Protein AF-A0AAE0WDV5-F1 (afdb_monomer)

Organism: NCBI:txid2493646

Mean predicted aligned error: 16.99 Å

Sequence (573 aa):
MTKVTIVNTGITDDAIDNTAITDDALDNTNTTDDAIDNTDITDDAIDNTDITDDAVDNTGITDDAVDNTGITDDAIDNTDITDYVIDNTGITDDANDKTDIKDDAIDNIDITDDAIDNTDFTDDAVDNTDVTDDAIDNTDITDNAVDNTDVTDDAIDNRDISDDATDNTDITKYIVENLENTNYWQLNTELICDIGFNKKYPEVLVTVGKEHIAWFKIYPDSKTVQLSAHPDYEIGKANGGVRMLLMHVNRLLIGTTMNALLSAKIAQNGSPIKDVSLDEFPITQCHYDDLRGISVLPPSWTHADVVTAGLDGLICVYNSGSCKSVFKQHLKGFKFLCVDMDITGQLLALGSRDGHLHILEWTNDFWDEKVDQKLSKDRLDVVKFSPDGSMIAAGGHDGAVYIYTLRTKIDQSIAWELHCKLQGHGGAINGLDWSSEKVDDTYLLRSTSTAMELQYWTSSNGSVMNINTWSGKLEWTTNRCKVDASFAGALCGKQLHAVDVTALDLRVSDSLLAVGDNKGNISLFRYPCINSAAFSHEYKSHDIVHNLCFTLCGRYLLSVGGRDSCLIQWEVL

Radius of gyration: 33.47 Å; Cα contacts (8 Å, |Δi|>4): 1587; chains: 1; bounding box: 105×71×74 Å

Secondary structure (DSSP, 8-state):
-----EE-S-B-SS-EEES-B-SS-EE-S-B-TT-EEES-B-TT-EEES-B-TT-EEES-B-TT-EEES-B-TT-EE-S-B-TT-EEES-B-TT-EEES-B-TT-EEES-B-TT-EEES-B-TT-EEES-B-TT-EEES-B-TTSEEES-B-TTSEE-S-B-TTS---HHHHHHHHHHHHTSTT---S-S-EEEEEEETTEEEEEEEEESSEEEEEEEEGGGTEEEEEEEEEEE--GGG--EEEEEEETTEEEEEETTSEEEEEE--SSS-TTT--EE-SS-SEE--SS-EEEEEEPPTT-TT--EEEEETT-EEEEEETTTTEEEEEEE-TT--EEEEEE-TTSSEEEEEETTSEEEEEEEETTEEEEEEEEE--SS-EEEEEE-TTSSEEEEEETTSEEEEEEEEE-TTS-EEEEEEEEEE--SS-EEEEEEBSS-BTTB-EEEEEETT--EEEEETTT-PBP-GGG--S---BS----S--GGGHHHHBSSS-BGGGEEEEEEEGGGTEEEEEETTSEEEEEESS---TT---EEEE--SS--EEEE-TTSSEEEEE-BTT--EEEEE--

Structure (mmCIF, N/CA/C/O backbone):
data_AF-A0AAE0WDV5-F1
#
_entry.id   AF-A0AAE0WDV5-F1
#
loop_
_atom_site.group_PDB
_atom_site.id
_atom_site.type_symbol
_atom_site.label_atom_id
_atom_site.label_alt_id
_atom_site.label_comp_id
_atom_site.label_asym_id
_atom_site.label_entity_id
_atom_site.label_seq_id
_atom_site.pdbx_PDB_ins_code
_atom_site.Cartn_x
_atom_site.Cartn_y
_atom_site.Cartn_z
_atom_site.occupancy
_atom_site.B_iso_or_equiv
_atom_site.auth_seq_id
_atom_site.auth_comp_id
_atom_site.auth_asym_id
_atom_site.auth_atom_id
_atom_site.pdbx_PDB_model_num
ATOM 1 N N . MET A 1 1 ? -52.821 50.653 -1.196 1.00 38.38 1 MET A N 1
ATOM 2 C CA . MET A 1 1 ? -53.669 49.457 -1.314 1.00 38.38 1 MET A CA 1
ATOM 3 C C . MET A 1 1 ? -54.839 49.596 -0.360 1.00 38.38 1 MET A C 1
ATOM 5 O O . MET A 1 1 ? -54.707 50.279 0.650 1.00 38.38 1 MET A O 1
ATOM 9 N N . THR A 1 2 ? -56.000 49.074 -0.735 1.00 37.41 2 THR A N 1
ATOM 10 C CA . THR A 1 2 ? -57.197 49.054 0.113 1.00 37.41 2 THR A CA 1
ATOM 11 C C . THR A 1 2 ? -57.027 47.864 1.057 1.00 37.41 2 THR A C 1
ATOM 13 O O . THR A 1 2 ? -56.951 46.754 0.550 1.00 37.41 2 THR A O 1
ATOM 16 N N . LYS A 1 3 ? -56.896 48.075 2.377 1.00 43.38 3 LYS A N 1
ATOM 17 C CA . LYS A 1 3 ? -56.839 46.974 3.360 1.00 43.38 3 LYS A CA 1
ATOM 18 C C . LYS A 1 3 ? -58.188 46.242 3.298 1.00 43.38 3 LYS A C 1
ATOM 20 O O . LYS A 1 3 ? -59.222 46.885 3.504 1.00 43.38 3 LYS A O 1
ATOM 25 N N . VAL A 1 4 ? -58.190 44.969 2.908 1.00 46.50 4 VAL A N 1
ATOM 26 C CA . VAL A 1 4 ? -59.378 44.106 2.913 1.00 46.50 4 VAL A CA 1
ATOM 27 C C . VAL A 1 4 ? -59.195 43.160 4.091 1.00 46.50 4 VAL A C 1
ATOM 29 O O . VAL A 1 4 ? -58.331 42.303 4.045 1.00 46.50 4 VAL A O 1
ATOM 32 N N . THR A 1 5 ? -59.965 43.369 5.155 1.00 51.91 5 THR A N 1
ATOM 33 C CA . THR A 1 5 ? -60.036 42.448 6.297 1.00 51.91 5 THR A CA 1
ATOM 34 C C . THR A 1 5 ? -61.282 41.592 6.105 1.00 51.91 5 THR A C 1
ATOM 36 O O . THR A 1 5 ? -62.378 42.150 5.948 1.00 51.91 5 THR A O 1
ATOM 39 N N . ILE A 1 6 ? -61.128 40.269 6.077 1.00 55.94 6 ILE A N 1
ATOM 40 C CA . ILE A 1 6 ? -62.225 39.320 5.867 1.00 55.94 6 ILE A CA 1
ATOM 41 C C . ILE A 1 6 ? -62.440 38.569 7.179 1.00 55.94 6 ILE A C 1
ATOM 43 O O . ILE A 1 6 ? -61.675 37.688 7.529 1.00 55.94 6 ILE A O 1
ATOM 47 N N . VAL A 1 7 ? -63.507 38.922 7.899 1.00 54.84 7 VAL A N 1
ATOM 48 C CA . VAL A 1 7 ? -63.953 38.189 9.093 1.00 54.84 7 VAL A CA 1
ATOM 49 C C . VAL A 1 7 ? -65.207 37.418 8.708 1.00 54.84 7 VAL A C 1
ATOM 51 O O . VAL A 1 7 ? -66.257 38.024 8.455 1.00 54.84 7 VAL A O 1
ATOM 54 N N . ASN A 1 8 ? -65.114 36.096 8.624 1.00 55.62 8 ASN A N 1
ATOM 55 C CA . ASN A 1 8 ? -66.250 35.223 8.346 1.00 55.62 8 ASN A CA 1
ATOM 56 C C . ASN A 1 8 ? -66.098 33.920 9.131 1.00 55.62 8 ASN A C 1
ATOM 58 O O . ASN A 1 8 ? -65.001 33.578 9.527 1.00 55.62 8 ASN A O 1
ATOM 62 N N . THR A 1 9 ? -67.195 33.205 9.364 1.00 48.47 9 THR A N 1
ATOM 63 C CA . THR A 1 9 ? -67.158 31.845 9.921 1.00 48.47 9 THR A CA 1
ATOM 64 C C . THR A 1 9 ? -67.263 30.868 8.750 1.00 48.47 9 THR A C 1
ATOM 66 O O . THR A 1 9 ? -68.379 30.605 8.288 1.00 48.47 9 THR A O 1
ATOM 69 N N . GLY A 1 10 ? -66.121 30.410 8.235 1.00 56.62 10 GLY A N 1
ATOM 70 C CA . GLY A 1 10 ? -66.000 29.544 7.059 1.00 56.62 10 GLY A CA 1
ATOM 71 C C . GLY A 1 10 ? -65.661 30.320 5.784 1.00 56.62 10 GLY A C 1
ATOM 72 O O . GLY A 1 10 ? -66.528 30.976 5.193 1.00 56.62 10 GLY A O 1
ATOM 73 N N . ILE A 1 11 ? -64.397 30.236 5.375 1.00 62.69 11 ILE A N 1
ATOM 74 C CA . ILE A 1 11 ? -63.880 30.662 4.072 1.00 62.69 11 ILE A CA 1
ATOM 75 C C . ILE A 1 11 ? -63.781 29.386 3.229 1.00 62.69 11 ILE A C 1
ATOM 77 O O . ILE A 1 11 ? -63.332 28.366 3.735 1.00 62.69 11 ILE A O 1
ATOM 81 N N . THR A 1 12 ? -64.292 29.436 2.000 1.00 56.91 12 THR A N 1
ATOM 82 C CA . THR A 1 12 ? -64.317 28.313 1.046 1.00 56.91 12 THR A CA 1
ATOM 83 C C . THR A 1 12 ? -63.580 28.710 -0.231 1.00 56.91 12 THR A C 1
ATOM 85 O O . THR A 1 12 ? -63.488 29.912 -0.475 1.00 56.91 12 THR A O 1
ATOM 88 N N . ASP A 1 13 ? -63.176 27.731 -1.037 1.00 56.06 13 ASP A N 1
ATOM 89 C CA . ASP A 1 13 ? -62.309 27.763 -2.231 1.00 56.06 13 ASP A CA 1
ATOM 90 C C . ASP A 1 13 ? -62.295 29.101 -3.016 1.00 56.06 13 ASP A C 1
ATOM 92 O O . ASP A 1 13 ? -63.354 29.687 -3.300 1.00 56.06 13 ASP A O 1
ATOM 96 N N . ASP A 1 14 ? -61.099 29.562 -3.411 1.00 56.75 14 ASP A N 1
ATOM 97 C CA . ASP A 1 14 ? -60.809 30.774 -4.208 1.00 56.75 14 ASP A CA 1
ATOM 98 C C . ASP A 1 14 ? -61.266 32.112 -3.580 1.00 56.75 14 ASP A C 1
ATOM 100 O O . ASP A 1 14 ? -61.507 33.113 -4.275 1.00 56.75 14 ASP A O 1
ATOM 104 N N . ALA A 1 15 ? -61.477 32.170 -2.263 1.00 61.09 15 ALA A N 1
ATOM 105 C CA . ALA A 1 15 ? -62.048 33.364 -1.638 1.00 61.09 15 ALA A CA 1
ATOM 106 C C . ALA A 1 15 ? -61.122 34.591 -1.694 1.00 61.09 15 ALA A C 1
ATOM 108 O O . ALA A 1 15 ? -61.624 35.726 -1.636 1.00 61.09 15 ALA A O 1
ATOM 109 N N . ILE A 1 16 ? -59.801 34.385 -1.763 1.00 64.19 16 ILE A N 1
ATOM 110 C CA . ILE A 1 16 ? -58.800 35.435 -1.557 1.00 64.19 16 ILE A CA 1
ATOM 111 C C . ILE A 1 16 ? -57.637 35.285 -2.542 1.00 64.19 16 ILE A C 1
ATOM 113 O O . ILE A 1 16 ? -56.611 34.710 -2.219 1.00 64.19 16 ILE A O 1
ATOM 117 N N . ASP A 1 17 ? -57.795 35.903 -3.714 1.00 61.25 17 ASP A N 1
ATOM 118 C CA . ASP A 1 17 ? -56.730 36.144 -4.701 1.00 61.25 17 ASP A CA 1
ATOM 119 C C . ASP A 1 17 ? -56.312 37.624 -4.616 1.00 61.25 17 ASP A C 1
ATOM 121 O O . ASP A 1 17 ? -57.093 38.544 -4.918 1.00 61.25 17 ASP A O 1
ATOM 125 N N . ASN A 1 18 ? -55.098 37.885 -4.128 1.00 62.69 18 ASN A N 1
ATOM 126 C CA . ASN A 1 18 ? -54.525 39.228 -4.068 1.00 62.69 18 ASN A CA 1
ATOM 127 C C . ASN A 1 18 ? -53.007 39.179 -4.298 1.00 62.69 18 ASN A C 1
ATOM 129 O O . ASN A 1 18 ? -52.377 38.148 -4.166 1.00 62.69 18 ASN A O 1
ATOM 133 N N . THR A 1 19 ? -52.396 40.315 -4.638 1.00 55.78 19 THR A N 1
ATOM 134 C CA . THR A 1 19 ? -50.941 40.403 -4.884 1.00 55.78 19 THR A CA 1
ATOM 135 C C . THR A 1 19 ? -50.106 40.597 -3.616 1.00 55.78 19 THR A C 1
ATOM 137 O O . THR A 1 19 ? -48.892 40.694 -3.715 1.00 55.78 19 THR A O 1
ATOM 140 N N . ALA A 1 20 ? -50.761 40.854 -2.482 1.00 59.69 20 ALA A N 1
ATOM 141 C CA . ALA A 1 20 ? -50.146 40.957 -1.159 1.00 59.69 20 ALA A CA 1
ATOM 142 C C . ALA A 1 20 ? -51.256 40.903 -0.101 1.00 59.69 20 ALA A C 1
ATOM 144 O O . ALA A 1 20 ? -52.199 41.711 -0.151 1.00 59.69 20 ALA A O 1
ATOM 145 N N . ILE A 1 21 ? -51.161 39.967 0.838 1.00 65.56 21 ILE A N 1
ATOM 146 C CA . ILE A 1 21 ? -51.939 39.979 2.082 1.00 65.56 21 ILE A CA 1
ATOM 147 C C . ILE A 1 21 ? -51.102 40.701 3.149 1.00 65.56 21 ILE A C 1
ATOM 149 O O . ILE A 1 21 ? -49.884 40.598 3.157 1.00 65.56 21 ILE A O 1
ATOM 153 N N . THR A 1 22 ? -51.750 41.513 3.986 1.00 59.47 22 THR A N 1
ATOM 154 C CA . THR A 1 22 ? -51.092 42.305 5.044 1.00 59.47 22 THR A CA 1
ATOM 155 C C . THR A 1 22 ? -51.708 41.981 6.395 1.00 59.47 22 THR A C 1
ATOM 157 O O . THR A 1 22 ? -52.912 41.738 6.410 1.00 59.47 22 THR A O 1
ATOM 160 N N . ASP A 1 23 ? -50.954 42.165 7.474 1.00 58.78 23 ASP A N 1
ATOM 161 C CA . ASP A 1 23 ? -51.234 41.831 8.880 1.00 58.78 23 ASP A CA 1
ATOM 162 C C . ASP A 1 23 ? -52.725 41.902 9.282 1.00 58.78 23 ASP A C 1
ATOM 164 O O . ASP A 1 23 ? -53.429 42.893 8.980 1.00 58.78 23 ASP A O 1
ATOM 168 N N . ASP A 1 24 ? -53.183 40.879 10.013 1.00 58.62 24 ASP A N 1
ATOM 169 C CA . ASP A 1 24 ? -54.559 40.653 10.482 1.00 58.62 24 ASP A CA 1
ATOM 170 C C . ASP A 1 24 ? -55.605 40.533 9.352 1.00 58.62 24 ASP A C 1
ATOM 172 O O . ASP A 1 24 ? -56.749 41.004 9.475 1.00 58.62 24 ASP A O 1
ATOM 176 N N . ALA A 1 25 ? -55.228 40.029 8.175 1.00 62.91 25 ALA A N 1
ATOM 177 C CA . ALA A 1 25 ? -56.174 39.945 7.063 1.00 62.91 25 ALA A CA 1
ATOM 178 C C . ALA A 1 25 ? -57.265 38.898 7.307 1.00 62.91 25 ALA A C 1
ATOM 180 O O . ALA A 1 25 ? -58.408 39.126 6.872 1.00 62.91 25 ALA A O 1
ATOM 181 N N . LEU A 1 26 ? -56.907 37.793 7.972 1.00 65.06 26 LEU A N 1
ATOM 182 C CA . LEU A 1 26 ? -57.723 36.592 8.098 1.00 65.06 26 LEU A CA 1
ATOM 183 C C . LEU A 1 26 ? -57.736 36.064 9.529 1.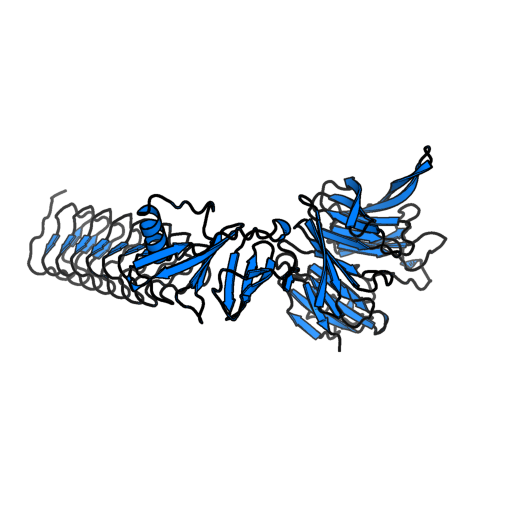00 65.06 26 LEU A C 1
ATOM 185 O O . LEU A 1 26 ? -56.768 35.493 9.999 1.00 65.06 26 LEU A O 1
ATOM 189 N N . ASP A 1 27 ? -58.887 36.261 10.171 1.00 65.25 27 ASP A N 1
ATOM 190 C CA . ASP A 1 27 ? -59.270 35.697 11.468 1.00 65.25 27 ASP A CA 1
ATOM 191 C C . ASP A 1 27 ? -60.541 34.874 11.219 1.00 65.25 27 ASP A C 1
ATOM 193 O O . ASP A 1 27 ? -61.621 35.420 10.927 1.00 65.25 27 ASP A O 1
ATOM 197 N N . ASN A 1 28 ? -60.392 33.550 11.214 1.00 63.97 28 ASN A N 1
ATOM 198 C CA . ASN A 1 28 ? -61.477 32.612 10.954 1.00 63.97 28 ASN A CA 1
ATOM 199 C C . ASN A 1 28 ? -61.330 31.364 11.841 1.00 63.97 28 ASN A C 1
ATOM 201 O O . ASN A 1 28 ? -60.353 31.170 12.537 1.00 63.97 28 ASN A O 1
ATOM 205 N N . THR A 1 29 ? -62.368 30.536 11.871 1.00 56.16 29 THR A N 1
ATOM 206 C CA . THR A 1 29 ? -62.427 29.309 12.679 1.00 56.16 29 THR A CA 1
ATOM 207 C C . THR A 1 29 ? -62.233 28.036 11.861 1.00 56.16 29 THR A C 1
ATOM 209 O O . THR A 1 29 ? -62.127 26.982 12.464 1.00 56.16 29 THR A O 1
ATOM 212 N N . ASN A 1 30 ? -62.305 28.109 10.526 1.00 60.91 30 ASN A N 1
ATOM 213 C CA . ASN A 1 30 ? -62.089 26.995 9.594 1.00 60.91 30 ASN A CA 1
ATOM 214 C C . ASN A 1 30 ? -61.784 27.561 8.199 1.00 60.91 30 ASN A C 1
ATOM 216 O O . ASN A 1 30 ? -62.643 28.259 7.634 1.00 60.91 30 ASN A O 1
ATOM 220 N N . THR A 1 31 ? -60.624 27.241 7.638 1.00 66.62 31 THR A N 1
ATOM 221 C CA . THR A 1 31 ? -60.233 27.608 6.268 1.00 66.62 31 THR A CA 1
ATOM 222 C C . THR A 1 31 ? -60.041 26.317 5.492 1.00 66.62 31 THR A C 1
ATOM 224 O O . THR A 1 31 ? -59.344 25.431 5.975 1.00 66.62 31 THR A O 1
ATOM 227 N N . THR A 1 32 ? -60.752 26.188 4.371 1.00 60.47 32 THR A N 1
ATOM 228 C CA . THR A 1 32 ? -60.734 24.982 3.533 1.00 60.47 32 THR A CA 1
ATOM 229 C C . THR A 1 32 ? -59.861 25.176 2.298 1.00 60.47 32 THR A C 1
ATOM 231 O O . THR A 1 32 ? -59.426 26.296 2.039 1.00 60.47 32 THR A O 1
ATOM 234 N N . ASP A 1 33 ? -59.670 24.097 1.550 1.00 58.94 33 ASP A N 1
ATOM 235 C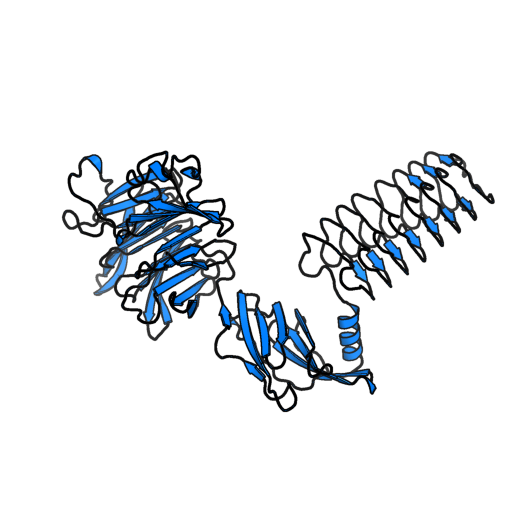 CA . ASP A 1 33 ? -58.820 23.936 0.367 1.00 58.94 33 ASP A CA 1
ATOM 236 C C . ASP A 1 33 ? -58.849 25.154 -0.586 1.00 58.94 33 ASP A C 1
ATOM 238 O O . ASP A 1 33 ? -59.910 25.743 -0.836 1.00 58.94 33 ASP A O 1
ATOM 242 N N . ASP A 1 34 ? -57.682 25.548 -1.110 1.00 59.28 34 ASP A N 1
ATOM 243 C CA . ASP A 1 34 ? -57.468 26.648 -2.067 1.00 59.28 34 ASP A CA 1
ATOM 244 C C . ASP A 1 34 ? -58.016 28.024 -1.613 1.00 59.28 34 ASP A C 1
ATOM 246 O O . ASP A 1 34 ? -58.381 28.888 -2.423 1.00 59.28 34 ASP A O 1
ATOM 250 N N . ALA A 1 35 ? -58.175 28.265 -0.308 1.00 64.81 35 ALA A N 1
ATOM 251 C CA . ALA A 1 35 ? -58.778 29.511 0.170 1.00 64.81 35 ALA A CA 1
ATOM 252 C C . ALA A 1 35 ? -57.874 30.741 -0.005 1.00 64.81 35 ALA A C 1
ATOM 254 O O . ALA A 1 35 ? -58.400 31.862 -0.114 1.00 64.81 35 ALA A O 1
ATOM 255 N N . ILE A 1 36 ? -56.551 30.552 0.021 1.00 69.19 36 ILE A N 1
ATOM 256 C CA . ILE A 1 36 ? -55.555 31.624 0.051 1.00 69.19 36 ILE A CA 1
ATOM 257 C C . ILE A 1 36 ? -54.472 31.348 -1.001 1.00 69.19 36 ILE A C 1
ATOM 259 O O . ILE A 1 36 ? -53.552 30.581 -0.753 1.00 69.19 36 ILE A O 1
ATOM 263 N N . ASP A 1 37 ? -54.572 32.039 -2.141 1.00 66.75 37 ASP A N 1
ATOM 264 C CA . ASP A 1 37 ? -53.563 32.069 -3.214 1.00 66.75 37 ASP A CA 1
ATOM 265 C C . ASP A 1 37 ? -53.006 33.501 -3.311 1.00 66.75 37 ASP A C 1
ATOM 267 O O . ASP A 1 37 ? -53.741 34.470 -3.563 1.00 66.75 37 ASP A O 1
ATOM 271 N N . ASN A 1 38 ? -51.714 33.678 -3.029 1.00 67.50 38 ASN A N 1
ATOM 272 C CA . ASN A 1 38 ? -51.075 34.993 -3.055 1.00 67.50 38 ASN A CA 1
ATOM 273 C C . ASN A 1 38 ? -49.632 34.930 -3.562 1.00 67.50 38 ASN A C 1
ATOM 275 O O . ASN A 1 38 ? -49.042 33.871 -3.695 1.00 67.50 38 ASN A O 1
ATOM 279 N N . THR A 1 39 ? -49.056 36.096 -3.866 1.00 62.69 39 THR A N 1
ATOM 280 C CA . THR A 1 39 ? -47.620 36.222 -4.158 1.00 62.69 39 THR A CA 1
ATOM 281 C C . THR A 1 39 ? -46.781 36.463 -2.901 1.00 62.69 39 THR A C 1
ATOM 283 O O . THR A 1 39 ? -45.644 36.009 -2.861 1.00 62.69 39 THR A O 1
ATOM 286 N N . ASP A 1 40 ? -47.323 37.190 -1.913 1.00 65.12 40 ASP A N 1
ATOM 287 C CA . ASP A 1 40 ? -46.634 37.531 -0.663 1.00 65.12 40 ASP A CA 1
ATOM 288 C C . ASP A 1 40 ? -47.646 37.559 0.509 1.00 65.12 40 ASP A C 1
ATOM 290 O O . ASP A 1 40 ? -48.654 38.285 0.460 1.00 65.12 40 ASP A O 1
ATOM 294 N N . ILE A 1 41 ? -47.365 36.813 1.581 1.00 68.88 41 ILE A N 1
ATOM 295 C CA . ILE A 1 41 ? -48.089 36.870 2.862 1.00 68.88 41 ILE A CA 1
ATOM 296 C C . ILE A 1 41 ? -47.115 37.413 3.912 1.00 68.88 41 ILE A C 1
ATOM 298 O O . ILE A 1 41 ? -46.018 36.880 4.056 1.00 68.88 41 ILE A O 1
ATOM 302 N N . THR A 1 42 ? -47.506 38.494 4.592 1.00 62.75 42 THR A N 1
ATOM 303 C CA . THR A 1 42 ? -46.702 39.111 5.661 1.00 62.75 42 THR A CA 1
ATOM 304 C C . THR A 1 42 ? -47.139 38.658 7.053 1.00 62.75 42 THR A C 1
ATOM 306 O O . THR A 1 42 ? -48.205 38.067 7.188 1.00 62.75 42 THR A O 1
ATOM 309 N N . ASP A 1 43 ? -46.336 38.988 8.060 1.00 60.91 43 ASP A N 1
ATOM 310 C CA . ASP A 1 43 ? -46.469 38.629 9.478 1.00 60.91 43 ASP A CA 1
ATOM 311 C C . ASP A 1 43 ? -47.919 38.755 10.016 1.00 60.91 43 ASP A C 1
ATOM 313 O O . ASP A 1 43 ? -48.644 39.702 9.671 1.00 60.91 43 ASP A O 1
ATOM 317 N N . ASP A 1 44 ? -48.346 37.809 10.863 1.00 60.84 44 ASP A N 1
ATOM 318 C CA . ASP A 1 44 ? -49.674 37.728 11.500 1.00 60.84 44 ASP A CA 1
ATOM 319 C C . ASP A 1 44 ? -50.865 37.769 10.508 1.00 60.84 44 ASP A C 1
ATOM 321 O O . ASP A 1 44 ? -51.945 38.310 10.789 1.00 60.84 44 ASP A O 1
ATOM 325 N N . ALA A 1 45 ? -50.686 37.298 9.274 1.00 66.25 45 ALA A N 1
ATOM 326 C CA . ALA A 1 45 ? -51.722 37.404 8.248 1.00 66.25 45 ALA A CA 1
ATOM 327 C C . ALA A 1 45 ? -52.868 36.402 8.415 1.00 66.25 45 ALA A C 1
ATOM 329 O O . ALA A 1 45 ? -54.003 36.735 8.036 1.00 66.25 45 ALA A O 1
ATOM 330 N N . ILE A 1 46 ? -52.563 35.200 8.914 1.00 71.00 46 ILE A N 1
ATOM 331 C CA . ILE A 1 46 ? -53.485 34.070 9.021 1.00 71.00 46 ILE A CA 1
ATOM 332 C C . ILE A 1 46 ? -53.486 33.570 10.469 1.00 71.00 46 ILE A C 1
ATOM 334 O O . ILE A 1 46 ? -52.573 32.870 10.887 1.00 71.00 46 ILE A O 1
ATOM 338 N N . ASP A 1 47 ? -54.547 33.909 11.199 1.00 68.75 47 ASP A N 1
ATOM 339 C CA . ASP A 1 47 ? -54.871 33.365 12.523 1.00 68.75 47 ASP A CA 1
ATOM 340 C C . ASP A 1 47 ? -56.133 32.508 12.368 1.00 68.75 47 ASP A C 1
ATOM 342 O O . ASP A 1 47 ? -57.207 32.991 11.970 1.00 68.75 47 ASP A O 1
ATOM 346 N N . ASN A 1 48 ? -56.001 31.201 12.581 1.00 68.12 48 ASN A N 1
ATOM 347 C CA . ASN A 1 48 ? -57.110 30.271 12.423 1.00 68.12 48 ASN A CA 1
ATOM 348 C C . ASN A 1 48 ? -57.085 29.188 13.505 1.00 68.12 48 ASN A C 1
ATOM 350 O O . ASN A 1 48 ? -56.127 29.043 14.248 1.00 68.12 48 ASN A O 1
ATOM 354 N N . THR A 1 49 ? -58.194 28.462 13.651 1.00 62.91 49 THR A N 1
ATOM 355 C CA . THR A 1 49 ? -58.287 27.335 14.596 1.00 62.91 49 THR A CA 1
ATOM 356 C C . THR A 1 49 ? -57.950 25.994 13.942 1.00 62.91 49 THR A C 1
ATOM 358 O O . THR A 1 49 ? -57.364 25.145 14.605 1.00 62.91 49 THR A O 1
ATOM 361 N N . ASP A 1 50 ? -58.327 25.826 12.668 1.00 65.00 50 ASP A N 1
ATOM 362 C CA . ASP A 1 50 ? -58.076 24.630 11.860 1.00 65.00 50 ASP A CA 1
ATOM 363 C C . ASP A 1 50 ? -57.813 25.054 10.395 1.00 65.00 50 ASP A C 1
ATOM 365 O O . ASP A 1 50 ? -58.628 25.780 9.796 1.00 65.00 50 ASP A O 1
ATOM 369 N N . ILE A 1 51 ? -56.697 24.609 9.811 1.00 68.69 51 ILE A N 1
ATOM 370 C CA . ILE A 1 51 ? -56.345 24.783 8.389 1.00 68.69 51 ILE A CA 1
ATOM 371 C C . ILE A 1 51 ? -56.290 23.383 7.774 1.00 68.69 51 ILE A C 1
ATOM 373 O O . ILE A 1 51 ? -55.579 22.526 8.296 1.00 68.69 51 ILE A O 1
ATOM 377 N N . THR A 1 52 ? -57.080 23.151 6.722 1.00 63.00 52 THR A N 1
ATOM 378 C CA . THR A 1 52 ? -57.123 21.857 6.021 1.00 63.00 52 THR A CA 1
ATOM 379 C C . THR A 1 52 ? -56.297 21.870 4.736 1.00 63.00 52 THR A C 1
ATOM 381 O O . THR A 1 52 ? -55.786 22.918 4.349 1.00 63.00 52 THR A O 1
ATOM 384 N N . ASP A 1 53 ? -56.187 20.706 4.104 1.00 61.50 53 ASP A N 1
ATOM 385 C CA . ASP A 1 53 ? -55.370 20.393 2.928 1.00 61.50 53 ASP A CA 1
ATOM 386 C C . ASP A 1 53 ? -55.427 21.487 1.836 1.00 61.50 53 ASP A C 1
ATOM 388 O O . ASP A 1 53 ? -56.501 22.015 1.539 1.00 61.50 53 ASP A O 1
ATOM 392 N N . ASP A 1 54 ? -54.277 21.851 1.254 1.00 59.91 54 ASP A N 1
ATOM 393 C CA . ASP A 1 54 ? -54.108 22.860 0.190 1.00 59.91 54 ASP A CA 1
ATOM 394 C C . ASP A 1 54 ? -54.658 24.278 0.507 1.00 59.91 54 ASP A C 1
ATOM 396 O O . ASP A 1 54 ? -54.930 25.080 -0.390 1.00 59.91 54 ASP A O 1
ATOM 400 N N . ALA A 1 55 ? -54.894 24.642 1.772 1.00 65.06 55 ALA A N 1
ATOM 401 C CA . ALA A 1 55 ? -55.543 25.919 2.103 1.00 65.06 55 ALA A CA 1
ATOM 402 C C . ALA A 1 55 ? -54.679 27.172 1.846 1.00 65.06 55 ALA A C 1
ATOM 404 O O . ALA A 1 55 ? -55.247 28.263 1.675 1.00 65.06 55 ALA A O 1
ATOM 405 N N . VAL A 1 56 ? -53.345 27.043 1.855 1.00 70.88 56 VAL A N 1
ATOM 406 C CA . VAL A 1 56 ? -52.395 28.147 1.642 1.00 70.88 56 VAL A CA 1
ATOM 407 C C . VAL A 1 56 ? -51.354 27.764 0.583 1.00 70.88 56 VAL A C 1
ATOM 409 O O . VAL A 1 56 ? -50.383 27.081 0.891 1.00 70.88 56 VAL A O 1
ATOM 412 N N . ASP A 1 57 ? -51.523 28.273 -0.639 1.00 67.12 57 ASP A N 1
ATOM 413 C CA . ASP A 1 57 ? -50.540 28.180 -1.733 1.00 67.12 57 ASP A CA 1
ATOM 414 C C . ASP A 1 57 ? -49.942 29.573 -1.979 1.00 67.12 57 ASP A C 1
ATOM 416 O O . ASP A 1 57 ? -50.656 30.547 -2.252 1.00 67.12 57 ASP A O 1
ATOM 420 N N . ASN A 1 58 ? -48.626 29.722 -1.814 1.00 67.12 58 ASN A N 1
ATOM 421 C CA . ASN A 1 58 ? -47.978 31.014 -2.017 1.00 67.12 58 ASN A CA 1
ATOM 422 C C . ASN A 1 58 ? -46.507 30.880 -2.432 1.00 67.12 58 ASN A C 1
ATOM 424 O O . ASN A 1 58 ? -45.789 29.983 -2.017 1.00 67.12 58 ASN A O 1
ATOM 428 N N . THR A 1 59 ? -46.013 31.840 -3.211 1.00 61.31 59 THR A N 1
ATOM 429 C CA . THR A 1 59 ? -44.602 31.939 -3.603 1.00 61.31 59 THR A CA 1
ATOM 430 C C . THR A 1 59 ? -43.675 32.549 -2.543 1.00 61.31 59 THR A C 1
ATOM 432 O O . THR A 1 59 ? -42.462 32.539 -2.746 1.00 61.31 59 THR A O 1
ATOM 435 N N . GLY A 1 60 ? -44.212 33.122 -1.458 1.00 64.50 60 GLY A N 1
ATOM 436 C CA . GLY A 1 60 ? -43.413 33.685 -0.367 1.00 64.50 60 GLY A CA 1
ATOM 437 C C . GLY A 1 60 ? -44.213 33.992 0.903 1.00 64.50 60 GLY A C 1
ATOM 438 O O . GLY A 1 60 ? -45.215 34.715 0.871 1.00 64.50 60 GLY A O 1
ATOM 439 N N . ILE A 1 61 ? -43.738 33.469 2.035 1.00 66.75 61 ILE A N 1
ATOM 440 C CA . ILE A 1 61 ? -44.313 33.651 3.374 1.00 66.75 61 ILE A CA 1
ATOM 441 C C . ILE A 1 61 ? -43.195 34.171 4.289 1.00 66.75 61 ILE A C 1
ATOM 443 O O . ILE A 1 61 ? -42.100 33.609 4.276 1.00 66.75 61 ILE A O 1
ATOM 447 N N . THR A 1 62 ? -43.442 35.265 5.015 1.00 60.28 62 THR A N 1
ATOM 448 C CA . THR A 1 62 ? -42.482 35.838 5.979 1.00 60.28 62 THR A CA 1
ATOM 449 C C . THR A 1 62 ? -42.799 35.432 7.418 1.00 60.28 62 THR A C 1
ATOM 451 O O . THR A 1 62 ? -43.852 34.856 7.673 1.00 60.28 62 THR A O 1
ATOM 454 N N . ASP A 1 63 ? -41.866 35.712 8.327 1.00 58.81 63 ASP A N 1
ATOM 455 C CA . ASP A 1 63 ? -41.869 35.381 9.759 1.00 58.81 63 ASP A CA 1
ATOM 456 C C . ASP A 1 63 ? -43.255 35.577 10.428 1.00 58.81 63 ASP A C 1
ATOM 458 O O . ASP A 1 63 ? -43.948 36.558 10.149 1.00 58.81 63 ASP A O 1
ATOM 462 N N . ASP A 1 64 ? -43.666 34.653 11.307 1.00 58.44 64 ASP A N 1
ATOM 463 C CA . ASP A 1 64 ? -44.936 34.689 12.066 1.00 58.44 64 ASP A CA 1
ATOM 464 C C . ASP A 1 64 ? -46.228 34.799 11.209 1.00 58.44 64 ASP A C 1
ATOM 466 O O . ASP A 1 64 ? -47.278 35.242 11.674 1.00 58.44 64 ASP A O 1
ATOM 470 N N . ALA A 1 65 ? -46.197 34.459 9.916 1.00 64.44 65 ALA A N 1
ATOM 471 C CA . ALA A 1 65 ? -47.347 34.665 9.027 1.00 64.44 65 ALA A CA 1
ATOM 472 C C . ALA A 1 65 ? -48.557 33.749 9.294 1.00 64.44 65 ALA A C 1
ATOM 474 O O . ALA A 1 65 ? -49.679 34.124 8.919 1.00 64.44 65 ALA A O 1
ATOM 475 N N . VAL A 1 66 ? -48.339 32.563 9.878 1.00 69.00 66 VAL A N 1
ATOM 476 C CA . VAL A 1 66 ? -49.377 31.550 10.133 1.00 69.00 66 VAL A CA 1
ATOM 477 C C . VAL A 1 66 ? -49.275 31.037 11.574 1.00 69.00 66 VAL A C 1
ATOM 479 O O . VAL A 1 66 ? -48.377 30.266 11.893 1.00 69.00 66 VAL A O 1
ATOM 482 N N . ASP A 1 67 ? -50.238 31.421 12.414 1.00 67.06 67 ASP A N 1
ATOM 483 C CA . ASP A 1 67 ? -50.426 30.911 13.785 1.00 67.06 67 ASP A CA 1
ATOM 484 C C . ASP A 1 67 ? -51.735 30.109 13.819 1.00 67.06 67 ASP A C 1
ATOM 486 O O . ASP A 1 67 ? -52.802 30.607 13.430 1.00 67.06 67 ASP A O 1
ATOM 490 N N . ASN A 1 68 ? -51.663 28.831 14.194 1.00 67.50 68 ASN A N 1
ATOM 491 C CA . ASN A 1 68 ? -52.828 27.954 14.170 1.00 67.50 68 ASN A CA 1
ATOM 492 C C . ASN A 1 68 ? -52.709 26.796 15.169 1.00 67.50 68 ASN A C 1
ATOM 494 O O . ASN A 1 68 ? -51.623 26.324 15.476 1.00 67.50 68 ASN A O 1
ATOM 498 N N . THR A 1 69 ? -53.850 26.289 15.644 1.00 57.47 69 THR A N 1
ATOM 499 C CA . THR A 1 69 ? -53.920 25.206 16.645 1.00 57.47 69 THR A CA 1
ATOM 500 C C . THR A 1 69 ? -54.061 23.792 16.062 1.00 57.47 69 THR A C 1
ATOM 502 O O . THR A 1 69 ? -54.253 22.839 16.821 1.00 57.47 69 THR A O 1
ATOM 505 N N . GLY A 1 70 ? -53.986 23.646 14.735 1.00 63.19 70 GLY A N 1
ATOM 506 C CA . GLY A 1 70 ? -54.040 22.360 14.037 1.00 63.19 70 GLY A CA 1
ATOM 507 C C . GLY A 1 70 ? -53.944 22.506 12.515 1.00 63.19 70 GLY A C 1
ATOM 508 O O . GLY A 1 70 ? -54.820 23.111 11.890 1.00 63.19 70 GLY A O 1
ATOM 509 N N . ILE A 1 71 ? -52.886 21.942 11.930 1.00 65.25 71 ILE A N 1
ATOM 510 C CA . ILE A 1 71 ? -52.593 21.930 10.489 1.00 65.25 71 ILE A CA 1
ATOM 511 C C . ILE A 1 71 ? -52.620 20.463 10.036 1.00 65.25 71 ILE A C 1
ATOM 513 O O . ILE A 1 71 ? -51.975 19.635 10.678 1.00 65.25 71 ILE A O 1
ATOM 517 N N . THR A 1 72 ? -53.400 20.141 8.999 1.00 58.34 72 THR A N 1
ATOM 518 C CA . THR A 1 72 ? -53.468 18.786 8.412 1.00 58.34 72 THR A CA 1
ATOM 519 C C . THR A 1 72 ? -52.646 18.679 7.125 1.00 58.34 72 THR A C 1
ATOM 521 O O . THR A 1 72 ? -52.116 19.681 6.652 1.00 58.34 72 THR A O 1
ATOM 524 N N . ASP A 1 73 ? -52.527 17.457 6.608 1.00 55.66 73 ASP A N 1
ATOM 525 C CA . ASP A 1 73 ? -51.777 17.027 5.420 1.00 55.66 73 ASP A CA 1
ATOM 526 C C . ASP A 1 73 ? -51.826 18.062 4.265 1.00 55.66 73 ASP A C 1
ATOM 528 O O . ASP A 1 73 ? -52.892 18.598 3.965 1.00 55.66 73 ASP A O 1
ATOM 532 N N . ASP A 1 74 ? -50.689 18.357 3.615 1.00 57.03 74 ASP A N 1
ATOM 533 C CA . ASP A 1 74 ? -50.572 19.259 2.445 1.00 57.03 74 ASP A CA 1
ATOM 534 C C . ASP A 1 74 ? -51.125 20.703 2.625 1.00 57.03 74 ASP A C 1
ATOM 536 O O . ASP A 1 74 ? -51.340 21.434 1.660 1.00 57.03 74 ASP A O 1
ATOM 540 N N . ALA A 1 75 ? -51.386 21.173 3.850 1.00 62.19 75 ALA A N 1
ATOM 541 C CA . ALA A 1 75 ? -52.066 22.458 4.074 1.00 62.19 75 ALA A CA 1
ATOM 542 C C . ALA A 1 75 ? -51.288 23.721 3.636 1.00 62.19 75 ALA A C 1
ATOM 544 O O . ALA A 1 75 ? -51.913 24.774 3.448 1.00 62.19 75 ALA A O 1
ATOM 545 N N . ILE A 1 76 ? -49.951 23.656 3.526 1.00 65.62 76 ILE A N 1
ATOM 546 C CA . ILE A 1 76 ? -49.089 24.805 3.191 1.00 65.62 76 ILE A CA 1
ATOM 547 C C . ILE A 1 76 ? -48.032 24.421 2.138 1.00 65.62 76 ILE A C 1
ATOM 549 O O . ILE A 1 76 ? -46.937 23.972 2.478 1.00 65.62 76 ILE A O 1
ATOM 553 N N . ASP A 1 77 ? -48.297 24.720 0.864 1.00 62.50 77 ASP A N 1
ATOM 554 C CA . ASP A 1 77 ? -47.320 24.591 -0.231 1.00 62.50 77 ASP A CA 1
ATOM 555 C C . ASP A 1 77 ? -46.657 25.956 -0.515 1.00 62.50 77 ASP A C 1
ATOM 557 O O . ASP A 1 77 ? -47.328 26.967 -0.738 1.00 62.50 77 ASP A O 1
ATOM 561 N N . ASN A 1 78 ? -45.319 26.032 -0.451 1.00 63.81 78 ASN A N 1
ATOM 562 C CA . ASN A 1 78 ? -44.578 27.251 -0.820 1.00 63.81 78 ASN A CA 1
ATOM 563 C C . ASN A 1 78 ? -43.101 26.955 -1.138 1.00 63.81 78 ASN A C 1
ATOM 565 O O . ASN A 1 78 ? -42.413 26.284 -0.381 1.00 63.81 78 ASN A O 1
ATOM 569 N N . THR A 1 79 ? -42.566 27.546 -2.202 1.00 57.69 79 THR A N 1
ATOM 570 C CA . THR A 1 79 ? -41.172 27.375 -2.638 1.00 57.69 79 THR A CA 1
ATOM 571 C C . THR A 1 79 ? -40.086 28.011 -1.754 1.00 57.69 79 THR A C 1
ATOM 573 O O . THR A 1 79 ? -38.932 27.624 -1.892 1.00 57.69 79 THR A O 1
ATOM 576 N N . ASP A 1 80 ? -40.408 28.972 -0.881 1.00 59.16 80 ASP A N 1
ATOM 577 C CA . ASP A 1 80 ? -39.453 29.680 -0.012 1.00 59.16 80 ASP A CA 1
ATOM 578 C C . ASP A 1 80 ? -40.069 29.944 1.388 1.00 59.16 80 ASP A C 1
ATOM 580 O O . ASP A 1 80 ? -40.959 30.789 1.532 1.00 59.16 80 ASP A O 1
ATOM 584 N N . ILE A 1 81 ? -39.576 29.253 2.431 1.00 59.59 81 ILE A N 1
ATOM 585 C CA . ILE A 1 81 ? -39.864 29.544 3.856 1.00 59.59 81 ILE A CA 1
ATOM 586 C C . ILE A 1 81 ? -38.660 30.279 4.492 1.00 59.59 81 ILE A C 1
ATOM 588 O O . ILE A 1 81 ? -37.501 29.977 4.181 1.00 59.59 81 ILE A O 1
ATOM 592 N N . THR A 1 82 ? -38.918 31.269 5.356 1.00 58.56 82 THR A N 1
ATOM 593 C CA . THR A 1 82 ? -37.917 31.916 6.233 1.00 58.56 82 THR A CA 1
ATOM 594 C C . THR A 1 82 ? -38.112 31.521 7.704 1.00 58.56 82 THR A C 1
ATOM 596 O O . THR A 1 82 ? -39.058 30.817 8.027 1.00 58.56 82 THR A O 1
ATOM 599 N N . ASP A 1 83 ? -37.177 31.900 8.572 1.00 56.00 83 ASP A N 1
ATOM 600 C CA . ASP A 1 83 ? -37.094 31.497 9.985 1.00 56.00 83 ASP A CA 1
ATOM 601 C C . ASP A 1 83 ? -38.428 31.730 10.757 1.00 56.00 83 ASP A C 1
ATOM 603 O O . ASP A 1 83 ? -39.090 32.751 10.552 1.00 56.00 83 ASP A O 1
ATOM 607 N N . TYR A 1 84 ? -38.811 30.809 11.658 1.00 56.41 84 TYR A N 1
ATOM 608 C CA . TYR A 1 84 ? -39.981 30.889 12.565 1.00 56.41 84 TYR A CA 1
ATOM 609 C C . TYR A 1 84 ? -41.376 31.058 11.915 1.00 56.41 84 TYR A C 1
ATOM 611 O O . TYR A 1 84 ? -42.268 31.685 12.481 1.00 56.41 84 TYR A O 1
ATOM 619 N N . VAL A 1 85 ? -41.599 30.542 10.703 1.00 57.75 85 VAL A N 1
ATOM 620 C CA . VAL A 1 85 ? -42.852 30.796 9.954 1.00 57.75 85 VAL A CA 1
ATOM 621 C C . VAL A 1 85 ? -44.067 29.998 10.454 1.00 57.75 85 VAL A C 1
ATOM 623 O O . VAL A 1 85 ? -45.196 30.427 10.203 1.00 57.75 85 VAL A O 1
ATOM 626 N N . ILE A 1 86 ? -43.871 28.861 11.134 1.00 62.25 86 ILE A N 1
ATOM 627 C CA . ILE A 1 86 ? -44.955 27.967 11.580 1.00 62.25 86 ILE A CA 1
ATOM 628 C C . ILE A 1 86 ? -44.810 27.683 13.085 1.00 62.25 86 ILE A C 1
ATOM 630 O O . ILE A 1 86 ? -43.947 26.900 13.474 1.00 62.25 86 ILE A O 1
ATOM 634 N N . ASP A 1 87 ? -45.679 28.279 13.908 1.00 59.22 87 ASP A N 1
ATOM 635 C CA . ASP A 1 87 ? -45.841 27.974 15.343 1.00 59.22 87 ASP A CA 1
ATOM 636 C C . ASP A 1 87 ? -47.171 27.221 15.531 1.00 59.22 87 ASP A C 1
ATOM 638 O O . ASP A 1 87 ? -48.247 27.748 15.228 1.00 59.22 87 ASP A O 1
ATOM 642 N N . ASN A 1 88 ? -47.118 25.949 15.946 1.00 62.56 88 ASN A N 1
ATOM 643 C CA . ASN A 1 88 ? -48.320 25.142 16.175 1.00 62.56 88 ASN A CA 1
ATOM 644 C C . ASN A 1 88 ? -48.107 24.101 17.287 1.00 62.56 88 ASN A C 1
ATOM 646 O O . ASN A 1 88 ? -47.019 23.598 17.535 1.00 62.56 88 ASN A O 1
ATOM 650 N N . THR A 1 89 ? -49.203 23.727 17.945 1.00 55.00 89 THR A N 1
ATOM 651 C CA . THR A 1 89 ? -49.270 22.704 18.997 1.00 55.00 89 THR A CA 1
ATOM 652 C C . THR A 1 89 ? -49.430 21.259 18.490 1.00 55.00 89 THR A C 1
ATOM 654 O O . THR A 1 89 ? -49.661 20.367 19.307 1.00 55.00 89 THR A O 1
ATOM 657 N N . GLY A 1 90 ? -49.356 21.024 17.175 1.00 59.50 90 GLY A N 1
ATOM 658 C CA . GLY A 1 90 ? -49.325 19.685 16.573 1.00 59.50 90 GLY A CA 1
ATOM 659 C C . GLY A 1 90 ? -49.307 19.711 15.039 1.00 59.50 90 GLY A C 1
ATOM 660 O O . GLY A 1 90 ? -50.169 20.345 14.425 1.00 59.50 90 GLY A O 1
ATOM 661 N N . ILE A 1 91 ? -48.353 18.996 14.438 1.00 62.88 91 ILE A N 1
ATOM 662 C CA . ILE A 1 91 ? -48.177 18.807 12.989 1.00 62.88 91 ILE A CA 1
ATOM 663 C C . ILE A 1 91 ? -48.333 17.308 12.718 1.00 62.88 91 ILE A C 1
ATOM 665 O O . ILE A 1 91 ? -47.731 16.499 13.424 1.00 62.88 91 ILE A O 1
ATOM 669 N N . THR A 1 92 ? -49.174 16.949 11.748 1.00 58.72 92 THR A N 1
ATOM 670 C CA . THR A 1 92 ? -49.375 15.559 11.308 1.00 58.72 92 THR A CA 1
ATOM 671 C C . THR A 1 92 ? -48.631 15.268 10.003 1.00 58.72 92 THR A C 1
ATOM 673 O O . THR A 1 92 ? -48.120 16.194 9.377 1.00 58.72 92 THR A O 1
ATOM 676 N N . ASP A 1 93 ? -48.560 13.985 9.645 1.00 56.66 93 ASP A N 1
ATOM 677 C CA . ASP A 1 93 ? -47.854 13.386 8.501 1.00 56.66 93 ASP A CA 1
ATOM 678 C C . ASP A 1 93 ? -47.902 14.260 7.212 1.00 56.66 93 ASP A C 1
ATOM 680 O O . ASP A 1 93 ? -48.943 14.832 6.883 1.00 56.66 93 ASP A O 1
ATOM 684 N N . ASP A 1 94 ? -46.779 14.359 6.482 1.00 54.59 94 ASP A N 1
ATOM 685 C CA . ASP A 1 94 ? -46.617 15.037 5.177 1.00 54.59 94 ASP A CA 1
ATOM 686 C C . ASP A 1 94 ? -46.936 16.560 5.101 1.00 54.59 94 ASP A C 1
ATOM 688 O O . ASP A 1 94 ? -47.103 17.115 4.016 1.00 54.59 94 ASP A O 1
ATOM 692 N N . ALA A 1 95 ? -47.008 17.302 6.213 1.00 56.19 95 ALA A N 1
ATOM 693 C CA . ALA A 1 95 ? -47.430 18.716 6.188 1.00 56.19 95 ALA A CA 1
ATOM 694 C C . ALA A 1 95 ? -46.465 19.708 5.483 1.00 56.19 95 ALA A C 1
ATOM 696 O O . ALA A 1 95 ? -46.833 20.873 5.298 1.00 56.19 95 ALA A O 1
ATOM 697 N N . ASN A 1 96 ? -45.232 19.311 5.137 1.00 59.72 96 ASN A N 1
ATOM 698 C CA . ASN A 1 96 ? -44.212 20.215 4.584 1.00 59.72 96 ASN A CA 1
ATOM 699 C C . ASN A 1 96 ? -43.245 19.511 3.603 1.00 59.72 96 ASN A C 1
ATOM 701 O O . ASN A 1 96 ? -42.181 19.055 4.016 1.00 59.72 96 ASN A O 1
ATOM 705 N N . ASP A 1 97 ? -43.584 19.467 2.308 1.00 56.25 97 ASP A N 1
ATOM 706 C CA . ASP A 1 97 ? -42.720 18.970 1.213 1.00 56.25 97 ASP A CA 1
ATOM 707 C C . ASP A 1 97 ? -41.967 20.146 0.553 1.00 56.25 97 ASP A C 1
ATOM 709 O O . ASP A 1 97 ? -42.563 20.938 -0.186 1.00 56.25 97 ASP A O 1
ATOM 713 N N . LYS A 1 98 ? -40.665 20.332 0.850 1.00 60.69 98 LYS A N 1
ATOM 714 C CA . LYS A 1 98 ? -39.862 21.453 0.294 1.00 60.69 98 LYS A CA 1
ATOM 715 C C . LYS A 1 98 ? -38.431 21.083 -0.061 1.00 60.69 98 LYS A C 1
ATOM 717 O O . LYS A 1 98 ? -37.883 20.086 0.377 1.00 60.69 98 LYS A O 1
ATOM 722 N N . THR A 1 99 ? -37.797 21.939 -0.870 1.00 55.09 99 THR A N 1
ATOM 723 C CA . THR A 1 99 ? -36.412 21.752 -1.333 1.00 55.09 99 THR A CA 1
ATOM 724 C C . THR A 1 99 ? -35.336 22.370 -0.437 1.00 55.09 99 THR A C 1
ATOM 726 O O . THR A 1 99 ? -34.177 22.021 -0.609 1.00 55.09 99 THR A O 1
ATOM 729 N N . ASP A 1 100 ? -35.686 23.293 0.468 1.00 58.22 100 ASP A N 1
ATOM 730 C CA . ASP A 1 100 ? -34.742 23.929 1.403 1.00 58.22 100 ASP A CA 1
ATOM 731 C C . ASP A 1 100 ? -35.499 24.411 2.663 1.00 58.22 100 ASP A C 1
ATOM 733 O O . ASP A 1 100 ? -36.363 25.286 2.559 1.00 58.22 100 ASP A O 1
ATOM 737 N N . ILE A 1 101 ? -35.190 23.869 3.848 1.00 62.03 101 ILE A N 1
ATOM 738 C CA . ILE A 1 101 ? -35.654 24.396 5.150 1.00 62.03 101 ILE A CA 1
ATOM 739 C C . ILE A 1 101 ? -34.467 25.086 5.841 1.00 62.03 101 ILE A C 1
ATOM 741 O O . ILE A 1 101 ? -33.372 24.528 5.890 1.00 62.03 101 ILE A O 1
ATOM 745 N N . LYS A 1 102 ? -34.674 26.317 6.329 1.00 59.50 102 LYS A N 1
ATOM 746 C CA . LYS A 1 102 ? -33.650 27.136 7.007 1.00 59.50 102 LYS A CA 1
ATOM 747 C C . LYS A 1 102 ? -33.761 27.044 8.532 1.00 59.50 102 LYS A C 1
ATOM 749 O O . LYS A 1 102 ? -34.769 26.559 9.034 1.00 59.50 102 LYS A O 1
ATOM 754 N N . ASP A 1 103 ? -32.726 27.527 9.217 1.00 57.59 103 ASP A N 1
ATOM 755 C CA . ASP A 1 103 ? -32.571 27.557 10.677 1.00 57.59 103 ASP A CA 1
ATOM 756 C C . ASP A 1 103 ? -33.871 28.011 11.388 1.00 57.59 103 ASP A C 1
ATOM 758 O O . ASP A 1 103 ? -34.502 28.991 10.977 1.00 57.59 103 ASP A O 1
ATOM 762 N N . ASP A 1 104 ? -34.267 27.296 12.446 1.00 58.53 104 ASP A N 1
ATOM 763 C CA . ASP A 1 104 ? -35.431 27.563 13.305 1.00 58.53 104 ASP A CA 1
ATOM 764 C C . ASP A 1 104 ? -36.800 27.669 12.582 1.00 58.53 104 ASP A C 1
ATOM 766 O O . ASP A 1 104 ? -37.711 28.370 13.032 1.00 58.53 104 ASP A O 1
ATOM 770 N N . ALA A 1 105 ? -36.981 27.030 11.422 1.00 61.84 105 ALA A N 1
ATOM 771 C CA . ALA A 1 105 ? -38.220 27.162 10.646 1.00 61.84 105 ALA A CA 1
ATOM 772 C C . ALA A 1 105 ? -39.433 26.422 11.245 1.00 61.84 105 ALA A C 1
ATOM 774 O O . ALA A 1 105 ? -40.568 26.774 10.908 1.00 61.84 105 ALA A O 1
ATOM 775 N N . ILE A 1 106 ? -39.212 25.396 12.076 1.00 66.12 106 ILE A N 1
ATOM 776 C CA . ILE A 1 106 ? -40.266 24.533 12.630 1.00 66.12 106 ILE A CA 1
ATOM 777 C C . ILE A 1 106 ? -40.101 24.432 14.154 1.00 66.12 106 ILE A C 1
ATOM 779 O O . ILE A 1 106 ? -39.147 23.808 14.618 1.00 66.12 106 ILE A O 1
ATOM 783 N N . ASP A 1 107 ? -41.058 24.993 14.905 1.00 63.19 107 ASP A N 1
ATOM 784 C CA . ASP A 1 107 ? -41.191 24.868 16.369 1.00 63.19 107 ASP A CA 1
ATOM 785 C C . ASP A 1 107 ? -42.556 24.241 16.704 1.00 63.19 107 ASP A C 1
ATOM 787 O O . ASP A 1 107 ? -43.607 24.744 16.292 1.00 63.19 107 ASP A O 1
ATOM 791 N N . ASN A 1 108 ? -42.562 23.093 17.390 1.00 65.50 108 ASN A N 1
ATOM 792 C CA . ASN A 1 108 ? -43.796 22.388 17.751 1.00 65.50 108 ASN A CA 1
ATOM 793 C C . ASN A 1 108 ? -43.617 21.516 19.015 1.00 65.50 108 ASN A C 1
ATOM 795 O O . ASN A 1 108 ? -42.517 21.208 19.466 1.00 65.50 108 ASN A O 1
ATOM 799 N N . ILE A 1 109 ? -44.738 21.129 19.621 1.00 56.53 109 ILE A N 1
ATOM 800 C CA . ILE A 1 109 ? -44.833 20.249 20.790 1.00 56.53 109 ILE A CA 1
ATOM 801 C C . ILE A 1 109 ? -44.772 18.761 20.406 1.00 56.53 109 ILE A C 1
ATOM 803 O O . ILE A 1 109 ? -44.214 17.993 21.179 1.00 56.53 109 ILE A O 1
ATOM 807 N N . ASP A 1 110 ? -45.348 18.363 19.262 1.00 60.41 110 ASP A N 1
ATOM 808 C CA . ASP A 1 110 ? -45.412 16.962 18.808 1.00 60.41 110 ASP A CA 1
ATOM 809 C C . ASP A 1 110 ? -45.270 16.886 17.269 1.00 60.41 110 ASP A C 1
ATOM 811 O O . ASP A 1 110 ? -46.084 17.478 16.549 1.00 60.41 110 ASP A O 1
ATOM 815 N N . ILE A 1 111 ? -44.275 16.149 16.757 1.00 65.38 111 ILE A N 1
ATOM 816 C CA . ILE A 1 111 ? -44.137 15.782 15.328 1.00 65.38 111 ILE A CA 1
ATOM 817 C C . ILE A 1 111 ? -44.355 14.267 15.167 1.00 65.38 111 ILE A C 1
ATOM 819 O O . ILE A 1 111 ? -43.732 13.478 15.884 1.00 65.38 111 ILE A O 1
ATOM 823 N N . THR A 1 112 ? -45.228 13.862 14.235 1.00 61.25 112 THR A N 1
ATOM 824 C CA . THR A 1 112 ? -45.527 12.446 13.940 1.00 61.25 112 THR A CA 1
ATOM 825 C C . THR A 1 112 ? -44.737 11.886 12.748 1.00 61.25 112 THR A C 1
ATOM 827 O O . THR A 1 112 ? -44.005 12.617 12.085 1.00 61.25 112 THR A O 1
ATOM 830 N N . ASP A 1 113 ? -44.847 10.572 12.526 1.00 58.41 113 ASP A N 1
ATOM 831 C CA . ASP A 1 113 ? -44.151 9.803 11.482 1.00 58.41 113 ASP A CA 1
ATOM 832 C C . ASP A 1 113 ? -44.294 10.463 10.085 1.00 58.41 113 ASP A C 1
ATOM 834 O O . ASP A 1 113 ? -45.368 10.956 9.743 1.00 58.41 113 ASP A O 1
ATOM 838 N N . ASP A 1 114 ? -43.225 10.471 9.277 1.00 58.19 114 ASP A N 1
ATOM 839 C CA . ASP A 1 114 ? -43.167 11.050 7.920 1.00 58.19 114 ASP A CA 1
ATOM 840 C C . ASP A 1 114 ? -43.576 12.551 7.806 1.00 58.19 114 ASP A C 1
ATOM 842 O O . ASP A 1 114 ? -43.901 13.042 6.730 1.00 58.19 114 ASP A O 1
ATOM 846 N N . ALA A 1 115 ? -43.587 13.330 8.894 1.00 62.31 115 ALA A N 1
ATOM 847 C CA . ALA A 1 115 ? -44.074 14.718 8.864 1.00 62.31 115 ALA A CA 1
ATOM 848 C C . ALA A 1 115 ? -43.170 15.722 8.118 1.00 62.31 115 ALA A C 1
ATOM 850 O O . ALA A 1 115 ? -43.644 16.803 7.754 1.00 62.31 115 ALA A O 1
ATOM 851 N N . ILE A 1 116 ? -41.878 15.421 7.936 1.00 66.06 116 ILE A N 1
ATOM 852 C CA . ILE A 1 116 ? -40.920 16.339 7.302 1.00 66.06 116 ILE A CA 1
ATOM 853 C C . ILE A 1 116 ? -40.087 15.608 6.235 1.00 66.06 116 ILE A C 1
ATOM 855 O O . ILE A 1 116 ? -39.204 14.816 6.571 1.00 66.06 116 ILE A O 1
ATOM 859 N N . ASP A 1 117 ? -40.317 15.946 4.960 1.00 61.06 117 ASP A N 1
ATOM 860 C CA . ASP A 1 117 ? -39.541 15.483 3.795 1.00 61.06 117 ASP A CA 1
ATOM 861 C C . ASP A 1 117 ? -38.852 16.689 3.126 1.00 61.06 117 ASP A C 1
ATOM 863 O O . ASP A 1 117 ? -39.495 17.669 2.732 1.00 61.06 117 ASP A O 1
ATOM 867 N N . ASN A 1 118 ? -37.518 16.662 3.042 1.00 63.00 118 ASN A N 1
ATOM 868 C CA . ASN A 1 118 ? -36.750 17.709 2.365 1.00 63.00 118 ASN A CA 1
ATOM 869 C C . ASN A 1 118 ? -35.495 17.151 1.682 1.00 63.00 118 ASN A C 1
ATOM 871 O O . ASN A 1 118 ? -34.981 16.092 2.029 1.00 63.00 118 ASN A O 1
ATOM 875 N N . THR A 1 119 ? -34.964 17.891 0.708 1.00 58.19 119 THR A N 1
ATOM 876 C CA . THR A 1 119 ? -33.680 17.590 0.070 1.00 58.19 119 THR A CA 1
ATOM 877 C C . THR A 1 119 ? -32.448 18.075 0.836 1.00 58.19 119 THR A C 1
ATOM 879 O O . THR A 1 119 ? -31.407 17.448 0.666 1.00 58.19 119 THR A O 1
ATOM 882 N N . ASP A 1 120 ? -32.550 19.144 1.641 1.00 58.09 120 ASP A N 1
ATOM 883 C CA . ASP A 1 120 ? -31.432 19.773 2.366 1.00 58.09 120 ASP A CA 1
ATOM 884 C C . ASP A 1 120 ? -31.917 20.428 3.690 1.00 58.09 120 ASP A C 1
ATOM 886 O O . ASP A 1 120 ? -32.822 21.267 3.682 1.00 58.09 120 ASP A O 1
ATOM 890 N N . PHE A 1 121 ? -31.292 20.085 4.828 1.00 62.62 121 PHE A N 1
ATOM 891 C CA . PHE A 1 121 ? -31.468 20.793 6.115 1.00 62.62 121 PHE A CA 1
ATOM 892 C C . PHE A 1 121 ? -30.223 21.607 6.497 1.00 62.62 121 PHE A C 1
ATOM 894 O O . PHE A 1 121 ? -29.094 21.159 6.280 1.00 62.62 121 PHE A O 1
ATOM 901 N N . THR A 1 122 ? -30.426 22.779 7.110 1.00 58.78 122 THR A N 1
ATOM 902 C CA . THR A 1 122 ? -29.368 23.567 7.770 1.00 58.78 122 THR A CA 1
ATOM 903 C C . THR A 1 122 ? -29.419 23.439 9.300 1.00 58.78 122 THR A C 1
ATOM 905 O O . THR A 1 122 ? -30.311 22.788 9.841 1.00 58.78 122 THR A O 1
ATOM 908 N N . ASP A 1 123 ? -28.412 23.984 9.992 1.00 57.22 123 ASP A N 1
ATOM 909 C CA . ASP A 1 123 ? -28.246 23.877 11.450 1.00 57.22 123 ASP A CA 1
ATOM 910 C C . ASP A 1 123 ? -29.500 24.401 12.195 1.00 57.22 123 ASP A C 1
ATOM 912 O O . ASP A 1 123 ? -30.050 25.434 11.822 1.00 57.22 123 ASP A O 1
ATOM 916 N N . ASP A 1 124 ? -29.939 23.695 13.243 1.00 57.88 124 ASP A N 1
ATOM 917 C CA . ASP A 1 124 ? -31.092 24.041 14.091 1.00 57.88 124 ASP A CA 1
ATOM 918 C C . ASP A 1 124 ? -32.444 24.180 13.334 1.00 57.88 124 ASP A C 1
ATOM 920 O O . ASP A 1 124 ? -33.343 24.899 13.757 1.00 57.88 124 ASP A O 1
ATOM 924 N N . ALA A 1 125 ? -32.627 23.509 12.189 1.00 61.28 125 ALA A N 1
ATOM 925 C CA . ALA A 1 125 ? -33.847 23.610 11.373 1.00 61.28 125 ALA A CA 1
ATOM 926 C C . ALA A 1 125 ? -35.136 23.100 12.058 1.00 61.28 125 ALA A C 1
ATOM 928 O O . ALA A 1 125 ? -36.231 23.549 11.703 1.00 61.28 125 ALA A O 1
ATOM 929 N N . VAL A 1 126 ? -35.020 22.154 12.997 1.00 65.25 126 VAL A N 1
ATOM 930 C CA . VAL A 1 126 ? -36.151 21.550 13.722 1.00 65.25 126 VAL A CA 1
ATOM 931 C C . VAL A 1 126 ? -35.891 21.590 15.231 1.00 65.25 126 VAL A C 1
ATOM 933 O O . VAL A 1 126 ? -34.979 20.910 15.709 1.00 65.25 126 VAL A O 1
ATOM 936 N N . ASP A 1 127 ? -36.732 22.325 15.967 1.00 62.81 127 ASP A N 1
ATOM 937 C CA . ASP A 1 127 ? -36.783 22.354 17.440 1.00 62.81 127 ASP A CA 1
ATOM 938 C C . ASP A 1 127 ? -38.141 21.790 17.895 1.00 62.81 127 ASP A C 1
ATOM 940 O O . ASP A 1 127 ? -39.204 22.295 17.527 1.00 62.81 127 ASP A O 1
ATOM 944 N N . ASN A 1 128 ? -38.139 20.675 18.629 1.00 63.75 128 ASN A N 1
ATOM 945 C CA . ASN A 1 128 ? -39.378 20.069 19.126 1.00 63.75 128 ASN A CA 1
ATOM 946 C C . ASN A 1 128 ? -39.171 19.389 20.487 1.00 63.75 128 ASN A C 1
ATOM 948 O O . ASN A 1 128 ? -38.056 19.048 20.877 1.00 63.75 128 ASN A O 1
ATOM 952 N N . THR A 1 129 ? -40.266 19.188 21.220 1.00 58.12 129 THR A N 1
ATOM 953 C CA . THR A 1 129 ? -40.294 18.441 22.481 1.00 58.12 129 THR A CA 1
ATOM 954 C C . THR A 1 129 ? -40.335 16.912 22.292 1.00 58.12 129 THR A C 1
ATOM 956 O O . THR A 1 129 ? -39.715 16.210 23.091 1.00 58.12 129 THR A O 1
ATOM 959 N N . ASP A 1 130 ? -41.036 16.399 21.272 1.00 57.78 130 ASP A N 1
ATOM 960 C CA . ASP A 1 130 ? -41.252 14.966 21.010 1.00 57.78 130 ASP A CA 1
ATOM 961 C C . A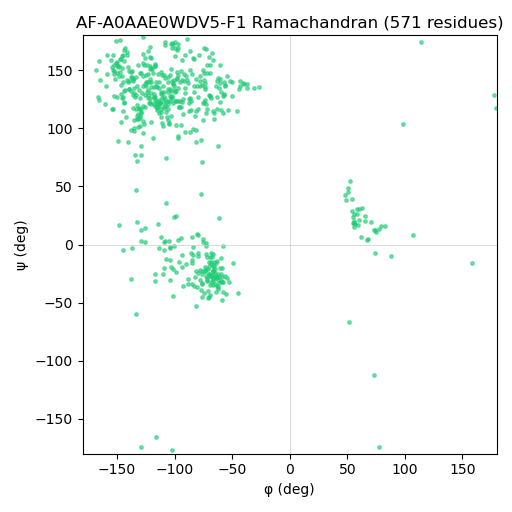SP A 1 130 ? -41.262 14.682 19.482 1.00 57.78 130 ASP A C 1
ATOM 963 O O . ASP A 1 130 ? -42.070 15.241 18.736 1.00 57.78 130 ASP A O 1
ATOM 967 N N . VAL A 1 131 ? -40.371 13.800 18.996 1.00 62.81 131 VAL A N 1
ATOM 968 C CA . VAL A 1 131 ? -40.330 13.326 17.588 1.00 62.81 131 VAL A CA 1
ATOM 969 C C . VAL A 1 131 ? -40.436 11.796 17.549 1.00 62.81 131 VAL A C 1
ATOM 971 O O . VAL A 1 131 ? -39.666 11.100 18.219 1.00 62.81 131 VAL A O 1
ATOM 974 N N . THR A 1 132 ? -41.400 11.266 16.786 1.00 57.00 132 THR A N 1
ATOM 975 C CA . THR A 1 132 ? -41.660 9.816 16.680 1.00 57.00 132 THR A CA 1
ATOM 976 C C . THR A 1 132 ? -40.861 9.123 15.565 1.00 57.00 132 THR A C 1
ATOM 978 O O . THR A 1 132 ? -40.070 9.750 14.863 1.00 57.00 132 THR A O 1
ATOM 981 N N . ASP A 1 133 ? -40.998 7.794 15.467 1.00 56.00 133 ASP A N 1
ATOM 982 C CA . ASP A 1 133 ? -40.249 6.943 14.529 1.00 56.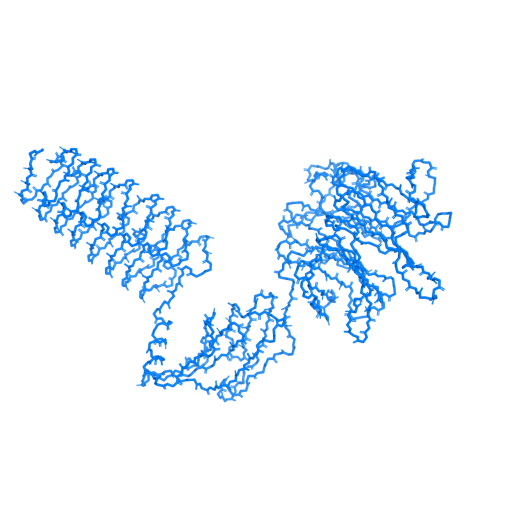00 133 ASP A CA 1
ATOM 983 C C . ASP A 1 133 ? -40.467 7.409 13.066 1.00 56.00 133 ASP A C 1
ATOM 985 O O . ASP A 1 133 ? -41.582 7.759 12.697 1.00 56.00 133 ASP A O 1
ATOM 989 N N . ASP A 1 134 ? -39.420 7.395 12.230 1.00 56.84 134 ASP A N 1
ATOM 990 C CA . ASP A 1 134 ? -39.463 7.787 10.806 1.00 56.84 134 ASP A CA 1
ATOM 991 C C . ASP A 1 134 ? -39.994 9.222 10.511 1.00 56.84 134 ASP A C 1
ATOM 993 O O . ASP A 1 134 ? -40.374 9.531 9.390 1.00 56.84 134 ASP A O 1
ATOM 997 N N . ALA A 1 135 ? -40.021 10.137 11.485 1.00 60.56 135 ALA A N 1
ATOM 998 C CA . ALA A 1 135 ? -40.574 11.490 11.312 1.00 60.56 135 ALA A CA 1
ATOM 999 C C . ALA A 1 135 ? -39.802 12.410 10.343 1.00 60.56 135 ALA A C 1
ATOM 1001 O O . ALA A 1 135 ? -40.355 13.404 9.867 1.00 60.56 135 ALA A O 1
ATOM 1002 N N . ILE A 1 136 ? -38.516 12.126 10.104 1.00 64.12 136 ILE A N 1
ATOM 1003 C CA . ILE A 1 136 ? -37.623 12.956 9.286 1.00 64.12 136 ILE A CA 1
ATOM 1004 C C . ILE A 1 136 ? -36.905 12.066 8.260 1.00 64.12 136 ILE A C 1
ATOM 1006 O O . ILE A 1 136 ? -35.988 11.318 8.621 1.00 64.12 136 ILE A O 1
ATOM 1010 N N . ASP A 1 137 ? -37.274 12.188 6.982 1.00 59.72 137 ASP A N 1
ATOM 1011 C CA . ASP A 1 137 ? -36.597 11.543 5.842 1.00 59.72 137 ASP A CA 1
ATOM 1012 C C . ASP A 1 137 ? -35.868 12.621 5.020 1.00 59.72 137 ASP A C 1
ATOM 1014 O O . ASP A 1 137 ? -36.480 13.560 4.514 1.00 59.72 137 ASP A O 1
ATOM 1018 N N . ASN A 1 138 ? -34.534 12.544 4.928 1.00 62.69 138 ASN A N 1
ATOM 1019 C CA . ASN A 1 138 ? -33.747 13.472 4.107 1.00 62.69 138 ASN A CA 1
ATOM 1020 C C . ASN A 1 138 ? -32.468 12.809 3.572 1.00 62.69 138 ASN A C 1
ATOM 1022 O O . ASN A 1 138 ? -31.837 11.963 4.211 1.00 62.69 138 ASN A O 1
ATOM 1026 N N . THR A 1 139 ? -32.057 13.227 2.377 1.00 54.00 139 THR A N 1
ATOM 1027 C CA . THR A 1 139 ? -30.795 12.870 1.730 1.00 54.00 139 THR A CA 1
ATOM 1028 C C . THR A 1 139 ? -29.532 13.498 2.326 1.00 54.00 139 THR A C 1
ATOM 1030 O O . THR A 1 139 ? -28.492 12.848 2.244 1.00 54.00 139 THR A O 1
ATOM 1033 N N . ASP A 1 140 ? -29.592 14.701 2.905 1.00 54.03 140 ASP A N 1
ATOM 1034 C CA . ASP A 1 140 ? -28.439 15.464 3.406 1.00 54.03 140 ASP A CA 1
ATOM 1035 C C . ASP A 1 140 ? -28.823 16.252 4.689 1.00 54.03 140 ASP A C 1
ATOM 1037 O O . ASP A 1 140 ? -29.654 17.158 4.668 1.00 54.03 140 ASP A O 1
ATOM 1041 N N . ILE A 1 141 ? -28.208 15.903 5.832 1.00 58.84 141 ILE A N 1
ATOM 1042 C CA . ILE A 1 141 ? -28.431 16.542 7.149 1.00 58.84 141 ILE A CA 1
ATOM 1043 C C . ILE A 1 141 ? -27.094 17.099 7.667 1.00 58.84 141 ILE A C 1
ATOM 1045 O O . ILE A 1 141 ? -26.118 16.347 7.750 1.00 58.84 141 ILE A O 1
ATOM 1049 N N . THR A 1 142 ? -27.029 18.393 8.017 1.00 54.44 142 THR A N 1
ATOM 1050 C CA . THR A 1 142 ? -25.836 19.021 8.628 1.00 54.44 142 THR A CA 1
ATOM 1051 C C . THR A 1 142 ? -25.803 18.883 10.157 1.00 54.44 142 THR A C 1
ATOM 1053 O O . THR A 1 142 ? -26.778 18.481 10.791 1.00 54.44 142 THR A O 1
ATOM 1056 N N . ASP A 1 143 ? -24.644 19.165 10.766 1.00 52.72 143 ASP A N 1
ATOM 1057 C CA . ASP A 1 143 ? -24.429 19.033 12.214 1.00 52.72 143 ASP A CA 1
ATOM 1058 C C . ASP A 1 143 ? -25.449 19.884 13.008 1.00 52.72 143 ASP A C 1
ATOM 1060 O O . ASP A 1 143 ? -25.538 21.089 12.801 1.00 52.72 143 ASP A O 1
ATOM 1064 N N . ASN A 1 144 ? -26.146 19.285 13.985 1.00 53.19 144 ASN A N 1
ATOM 1065 C CA . ASN A 1 144 ? -27.182 19.928 14.823 1.00 53.19 144 ASN A CA 1
ATOM 1066 C C . ASN A 1 144 ? -28.455 20.391 14.086 1.00 53.19 144 ASN A C 1
ATOM 1068 O O . ASN A 1 144 ? -29.185 21.218 14.608 1.00 53.19 144 ASN A O 1
ATOM 1072 N N . ALA A 1 145 ? -28.768 19.874 12.896 1.00 57.09 145 ALA A N 1
ATOM 1073 C CA . ALA A 1 145 ? -30.009 20.240 12.197 1.00 57.09 145 ALA A CA 1
ATOM 1074 C C . ALA A 1 145 ? -31.308 19.891 12.965 1.00 57.09 145 ALA A C 1
ATOM 1076 O O . ALA A 1 145 ? -32.362 20.449 12.669 1.00 57.09 145 ALA A O 1
ATOM 1077 N N . VAL A 1 146 ? -31.241 18.965 13.930 1.00 58.59 146 VAL A N 1
ATOM 1078 C CA . VAL A 1 146 ? -32.370 18.545 14.774 1.00 58.59 146 VAL A CA 1
ATOM 1079 C C . VAL A 1 146 ? -31.940 18.613 16.244 1.00 58.59 146 VAL A C 1
ATOM 1081 O O . VAL A 1 146 ? -31.081 17.829 16.659 1.00 58.59 146 VAL A O 1
ATOM 1084 N N . ASP A 1 147 ? -32.534 19.515 17.033 1.00 57.41 147 ASP A N 1
ATOM 1085 C CA . ASP A 1 147 ? -32.377 19.574 18.498 1.00 57.41 147 ASP A CA 1
ATOM 1086 C C . ASP A 1 147 ? -33.718 19.194 19.140 1.00 57.41 147 ASP A C 1
ATOM 1088 O O . ASP A 1 147 ? -34.707 19.909 19.020 1.00 57.41 147 ASP A O 1
ATOM 1092 N N . ASN A 1 148 ? -33.790 18.020 19.775 1.00 58.78 148 ASN A N 1
ATOM 1093 C CA . ASN A 1 148 ? -35.021 17.553 20.413 1.00 58.78 148 ASN A CA 1
ATOM 1094 C C . ASN A 1 148 ? -34.730 16.833 21.737 1.00 58.78 148 ASN A C 1
ATOM 1096 O O . ASN A 1 148 ? -33.753 16.090 21.882 1.00 58.78 148 ASN A O 1
ATOM 1100 N N . THR A 1 149 ? -35.598 17.064 22.721 1.00 48.66 149 THR A N 1
ATOM 1101 C CA . THR A 1 149 ? -35.550 16.461 24.053 1.00 48.66 149 THR A CA 1
ATOM 1102 C C . THR A 1 149 ? -35.848 14.957 24.076 1.00 48.66 149 THR A C 1
ATOM 1104 O O . THR A 1 149 ? -35.236 14.243 24.871 1.00 48.66 149 THR A O 1
ATOM 1107 N N . ASP A 1 150 ? -36.699 14.437 23.187 1.00 50.59 150 ASP A N 1
ATOM 1108 C CA . ASP A 1 150 ? -37.074 13.018 23.143 1.00 50.59 150 ASP A CA 1
ATOM 1109 C C . ASP A 1 150 ? -37.128 12.500 21.682 1.00 50.59 150 ASP A C 1
ATOM 1111 O O . ASP A 1 150 ? -38.112 12.668 20.966 1.00 50.59 150 ASP A O 1
ATOM 1115 N N . VAL A 1 151 ? -36.047 11.828 21.247 1.00 53.41 151 VAL A N 1
ATOM 1116 C CA . VAL A 1 151 ? -35.929 11.149 19.934 1.00 53.41 151 VAL A CA 1
ATOM 1117 C C . VAL A 1 151 ? -35.903 9.628 20.132 1.00 53.41 151 VAL A C 1
ATOM 1119 O O . VAL A 1 151 ? -35.087 9.109 20.908 1.00 53.41 151 VAL A O 1
ATOM 1122 N N . THR A 1 152 ? -36.781 8.888 19.451 1.00 47.09 152 THR A N 1
ATOM 1123 C CA . THR A 1 152 ? -36.839 7.417 19.513 1.00 47.09 152 THR A CA 1
ATOM 1124 C C . THR A 1 152 ? -35.832 6.728 18.575 1.00 47.09 152 THR A C 1
ATOM 1126 O O . THR A 1 152 ? -35.281 7.332 17.657 1.00 47.09 152 THR A O 1
ATOM 1129 N N . ASP A 1 153 ? -35.514 5.451 18.853 1.00 44.72 153 ASP A N 1
ATOM 1130 C CA . ASP A 1 153 ? -34.628 4.641 17.996 1.00 44.72 153 ASP A CA 1
ATOM 1131 C C . ASP A 1 153 ? -35.215 4.590 16.566 1.00 44.72 153 ASP A C 1
ATOM 1133 O O . ASP A 1 153 ? -36.373 4.221 16.418 1.00 44.72 153 ASP A O 1
ATOM 1137 N N . ASP A 1 154 ? -34.401 4.882 15.544 1.00 49.31 154 ASP A N 1
ATOM 1138 C CA . ASP A 1 154 ? -34.773 4.906 14.113 1.00 49.31 154 ASP A CA 1
ATOM 1139 C C . ASP A 1 154 ? -35.636 6.115 13.653 1.00 49.31 154 ASP A C 1
ATOM 1141 O O . ASP A 1 154 ? -36.087 6.130 12.519 1.00 49.31 154 ASP A O 1
ATOM 1145 N N . ALA A 1 155 ? -35.797 7.179 14.456 1.00 52.56 155 ALA A N 1
ATOM 1146 C CA . ALA A 1 155 ? -36.546 8.394 14.066 1.00 52.56 155 ALA A CA 1
ATOM 1147 C C . ALA A 1 155 ? -35.970 9.192 12.869 1.00 52.56 155 ALA A C 1
ATOM 1149 O O . ALA A 1 155 ? -36.633 10.079 12.339 1.00 52.56 155 ALA A O 1
ATOM 1150 N N . ILE A 1 156 ? -34.724 8.908 12.469 1.00 56.53 156 ILE A N 1
ATOM 1151 C CA . ILE A 1 156 ? -34.011 9.584 11.375 1.00 56.53 156 ILE A CA 1
ATOM 1152 C C . ILE A 1 156 ? -33.392 8.506 10.473 1.00 56.53 156 ILE A C 1
ATOM 1154 O O . ILE A 1 156 ? -32.407 7.865 10.864 1.00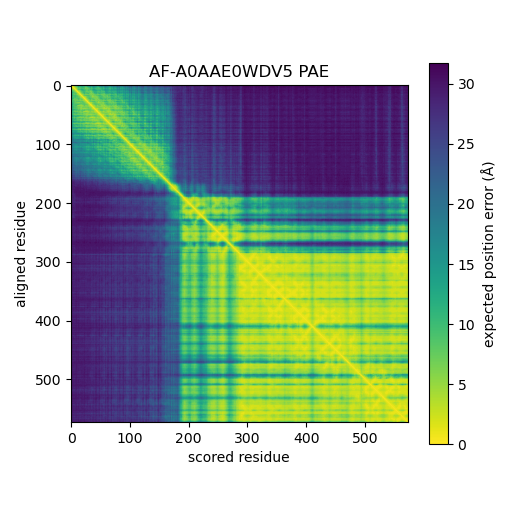 56.53 156 ILE A O 1
ATOM 1158 N N . ASP A 1 157 ? -33.932 8.308 9.267 1.00 52.91 157 ASP A N 1
ATOM 1159 C CA . ASP A 1 157 ? -33.352 7.423 8.243 1.00 52.91 157 ASP A CA 1
ATOM 1160 C C . ASP A 1 157 ? -32.559 8.265 7.231 1.00 52.91 157 ASP A C 1
ATOM 1162 O O . ASP A 1 157 ? -33.126 8.929 6.372 1.00 52.91 157 ASP A O 1
ATOM 1166 N N . ASN A 1 158 ? -31.221 8.270 7.317 1.00 54.50 158 ASN A N 1
ATOM 1167 C CA . ASN A 1 158 ? -30.379 8.967 6.335 1.00 54.50 158 ASN A CA 1
ATOM 1168 C C . ASN A 1 158 ? -29.161 8.121 5.899 1.00 54.50 158 ASN A C 1
ATOM 1170 O O . ASN A 1 158 ? -28.530 7.399 6.680 1.00 54.50 158 ASN A O 1
ATOM 1174 N N . ARG A 1 159 ? -28.811 8.212 4.608 1.00 43.88 159 ARG A N 1
ATOM 1175 C CA . ARG A 1 159 ? -27.633 7.591 3.979 1.00 43.88 159 ARG A CA 1
ATOM 1176 C C . ARG A 1 159 ? -26.321 8.358 4.155 1.00 43.88 159 ARG A C 1
ATOM 1178 O O . ARG A 1 159 ? -25.284 7.700 4.049 1.00 43.88 159 ARG A O 1
ATOM 1185 N N . ASP A 1 160 ? -26.343 9.663 4.414 1.00 40.31 160 ASP A N 1
ATOM 1186 C CA . ASP A 1 160 ? -25.162 10.525 4.552 1.00 40.31 160 ASP A CA 1
ATOM 1187 C C . ASP A 1 160 ? -25.301 11.446 5.788 1.00 40.31 160 ASP A C 1
ATOM 1189 O O . ASP A 1 160 ? -25.584 12.633 5.697 1.00 40.31 160 ASP A O 1
ATOM 1193 N N . ILE A 1 161 ? -25.072 10.881 6.981 1.00 46.94 161 ILE A N 1
ATOM 1194 C CA . ILE A 1 161 ? -25.002 11.628 8.251 1.00 46.94 161 ILE A CA 1
ATOM 1195 C C . ILE A 1 161 ? -23.563 12.129 8.485 1.00 46.94 161 ILE A C 1
ATOM 1197 O O . ILE A 1 161 ? -22.626 11.317 8.505 1.00 46.94 161 ILE A O 1
ATOM 1201 N N . SER A 1 162 ? -23.362 13.438 8.698 1.00 40.69 162 SER A N 1
ATOM 1202 C CA . SER A 1 162 ? -22.107 13.971 9.253 1.00 40.69 162 SER A CA 1
ATOM 1203 C C . SER A 1 162 ? -22.001 13.689 10.761 1.00 40.69 162 SER A C 1
ATOM 1205 O O . SER A 1 162 ? -23.003 13.554 11.461 1.00 40.69 162 SER A O 1
ATOM 1207 N N . ASP A 1 163 ? -20.768 13.481 11.252 1.00 39.66 163 ASP A N 1
ATOM 1208 C CA . ASP A 1 163 ? -20.494 13.178 12.666 1.00 39.66 163 ASP A CA 1
ATOM 1209 C C . ASP A 1 163 ? -21.151 14.279 13.546 1.00 39.66 163 ASP A C 1
ATOM 1211 O O . ASP A 1 163 ? -20.703 15.412 13.453 1.00 39.66 163 ASP A O 1
ATOM 1215 N N . ASP A 1 164 ? -22.146 13.926 14.384 1.00 45.41 164 ASP A N 1
ATOM 1216 C CA . ASP A 1 164 ? -22.874 14.773 15.372 1.00 45.41 164 ASP A CA 1
ATOM 1217 C C . ASP A 1 164 ? -24.342 15.182 15.035 1.00 45.41 164 ASP A C 1
ATOM 1219 O O . ASP A 1 164 ? -24.944 15.929 15.796 1.00 45.41 164 ASP A O 1
ATOM 1223 N N . ALA A 1 165 ? -24.987 14.648 13.983 1.00 38.00 165 ALA A N 1
ATOM 1224 C CA . ALA A 1 165 ? -26.370 15.036 13.607 1.00 38.00 165 ALA A CA 1
ATOM 1225 C C . ALA A 1 165 ? -27.512 14.606 14.563 1.00 38.00 165 ALA A C 1
ATOM 1227 O O . ALA A 1 165 ? -28.640 15.056 14.405 1.00 38.00 165 ALA A O 1
ATOM 1228 N N . THR A 1 166 ? -27.252 13.736 15.542 1.00 44.03 166 THR A N 1
ATOM 1229 C CA . THR A 1 166 ? -28.238 13.367 16.573 1.00 44.03 166 THR A CA 1
ATOM 1230 C C . THR A 1 166 ? -27.593 13.524 17.939 1.00 44.03 166 THR A C 1
ATOM 1232 O O . THR A 1 166 ? -27.030 12.563 18.486 1.00 44.03 166 THR A O 1
ATOM 1235 N N . ASP A 1 167 ? -27.609 14.737 18.487 1.00 40.34 167 ASP A N 1
ATOM 1236 C CA . ASP A 1 167 ? -27.265 14.902 19.891 1.00 40.34 167 ASP A CA 1
ATOM 1237 C C . ASP A 1 167 ? -28.443 14.335 20.689 1.00 40.34 167 ASP A C 1
ATOM 1239 O O . ASP A 1 167 ? -29.561 14.833 20.639 1.00 40.34 167 ASP A O 1
ATOM 1243 N N . ASN A 1 168 ? -28.231 13.233 21.411 1.00 41.62 168 ASN A N 1
ATOM 1244 C CA . ASN A 1 168 ? -29.156 12.863 22.479 1.00 41.62 168 ASN A CA 1
ATOM 1245 C C . ASN A 1 168 ? -28.843 13.810 23.642 1.00 41.62 168 ASN A C 1
ATOM 1247 O O . ASN A 1 168 ? -28.204 13.439 24.644 1.00 41.62 168 ASN A O 1
ATOM 1251 N N . THR A 1 169 ? -29.213 15.075 23.428 1.00 40.53 169 THR A N 1
ATOM 1252 C CA . THR A 1 169 ? -28.888 16.206 24.278 1.00 40.53 169 THR A CA 1
ATOM 1253 C C . THR A 1 169 ? -29.454 15.937 25.653 1.00 40.53 169 THR A C 1
ATOM 1255 O O . THR A 1 169 ? -28.788 16.255 26.618 1.00 40.53 169 THR A O 1
ATOM 1258 N N . ASP A 1 170 ? -30.569 15.223 25.809 1.00 37.00 170 ASP A N 1
ATOM 1259 C CA . ASP A 1 170 ? -31.208 15.028 27.108 1.00 37.00 170 ASP A CA 1
ATOM 1260 C C . ASP A 1 170 ? -30.561 13.989 28.023 1.00 37.00 170 ASP A C 1
ATOM 1262 O O . ASP A 1 170 ? -30.512 14.203 29.237 1.00 37.00 170 ASP A O 1
ATOM 1266 N N . ILE A 1 171 ? -29.927 12.926 27.518 1.00 37.06 171 ILE A N 1
ATOM 1267 C CA . ILE A 1 171 ? -29.074 12.095 28.388 1.00 37.06 171 ILE A CA 1
ATOM 1268 C C . ILE A 1 171 ? -27.805 12.866 28.760 1.00 37.06 171 ILE A C 1
ATOM 1270 O O . ILE A 1 171 ? -27.368 12.820 29.918 1.00 37.06 171 ILE A O 1
ATOM 1274 N N . THR A 1 172 ? -27.228 13.606 27.814 1.00 37.44 172 THR A N 1
ATOM 1275 C CA . THR A 1 172 ? -25.997 14.373 28.027 1.00 37.44 172 THR A CA 1
ATOM 1276 C C . THR A 1 172 ? -26.236 15.557 28.968 1.00 37.44 172 THR A C 1
ATOM 1278 O O . THR A 1 172 ? -25.482 15.728 29.920 1.00 37.44 172 THR A O 1
ATOM 1281 N N . LYS A 1 173 ? -27.337 16.291 28.808 1.00 34.81 173 LYS A N 1
ATOM 1282 C CA . LYS A 1 173 ? -27.817 17.454 29.569 1.00 34.81 173 LYS A CA 1
ATOM 1283 C C . LYS A 1 173 ? -28.422 17.029 30.892 1.00 34.81 173 LYS A C 1
ATOM 1285 O O . LYS A 1 173 ? -28.058 17.614 31.899 1.00 34.81 173 LYS A O 1
ATOM 1290 N N . TYR A 1 174 ? -29.174 15.931 30.994 1.00 35.25 174 TYR A N 1
ATOM 1291 C CA . TYR A 1 174 ? -29.555 15.389 32.306 1.00 35.25 174 TYR A CA 1
ATOM 1292 C C . TYR A 1 174 ? -28.325 14.958 33.113 1.00 35.25 174 TYR A C 1
ATOM 1294 O O . TYR A 1 174 ? -28.276 15.166 34.328 1.00 35.25 174 TYR A O 1
ATOM 1302 N N . ILE A 1 175 ? -27.301 14.379 32.476 1.00 37.88 175 ILE A N 1
ATOM 1303 C CA . ILE A 1 175 ? -26.035 14.060 33.146 1.00 37.88 175 ILE A CA 1
ATOM 1304 C C . ILE A 1 175 ? -25.265 15.349 33.486 1.00 37.88 175 ILE A C 1
ATOM 1306 O O . ILE A 1 175 ? -24.808 15.475 34.622 1.00 37.88 175 ILE A O 1
ATOM 1310 N N . VAL A 1 176 ? -25.160 16.318 32.572 1.00 40.00 176 VAL A N 1
ATOM 1311 C CA . VAL A 1 176 ? -24.420 17.585 32.727 1.00 40.00 176 VAL A CA 1
ATOM 1312 C C . VAL A 1 176 ? -25.101 18.545 33.714 1.00 40.00 176 VAL A C 1
ATOM 1314 O O . VAL A 1 176 ? -24.440 19.009 34.634 1.00 40.00 176 VAL A O 1
ATOM 1317 N N . GLU A 1 177 ? -26.410 18.767 33.660 1.00 35.62 177 GLU A N 1
ATOM 1318 C CA . GLU A 1 177 ? -27.177 19.595 34.606 1.00 35.62 177 GLU A CA 1
ATOM 1319 C C . GLU A 1 177 ? -27.228 18.987 36.018 1.00 35.62 177 GLU A C 1
ATOM 1321 O O . GLU A 1 177 ? -27.172 19.707 37.027 1.00 35.62 177 GLU A O 1
ATOM 1326 N N . ASN A 1 178 ? -27.274 17.652 36.142 1.00 35.91 178 ASN A N 1
ATOM 1327 C CA . ASN A 1 178 ? -27.097 17.003 37.447 1.00 35.91 178 ASN A CA 1
ATOM 1328 C C . ASN A 1 178 ? -25.634 17.039 37.928 1.00 35.91 178 ASN A C 1
ATOM 1330 O O . ASN A 1 178 ? -25.397 16.972 39.140 1.00 35.91 178 ASN A O 1
ATOM 1334 N N . LEU A 1 179 ? -24.655 17.177 37.026 1.00 37.94 179 LEU A N 1
ATOM 1335 C CA . LEU A 1 179 ? -23.253 17.432 37.371 1.00 37.94 179 LEU A CA 1
ATOM 1336 C C . LEU A 1 179 ? -23.045 18.892 37.824 1.00 37.94 179 LEU A C 1
ATOM 1338 O O . LEU A 1 179 ? -22.397 19.101 38.853 1.00 37.94 179 LEU A O 1
ATOM 1342 N N . GLU A 1 180 ? -23.654 19.879 37.158 1.00 34.84 180 GLU A N 1
ATOM 1343 C CA . GLU A 1 180 ? -23.562 21.314 37.483 1.00 34.84 180 GLU A CA 1
ATOM 1344 C C . GLU A 1 180 ? -24.184 21.668 38.842 1.00 34.84 180 GLU A C 1
ATOM 1346 O O . GLU A 1 180 ? -23.651 22.493 39.590 1.00 34.84 180 GLU A O 1
ATOM 1351 N N . ASN A 1 181 ? -25.260 20.980 39.237 1.00 35.50 181 ASN A N 1
ATOM 1352 C CA . ASN A 1 181 ? -25.912 21.180 40.536 1.00 35.50 181 ASN A CA 1
ATOM 1353 C C . ASN A 1 181 ? -25.157 20.568 41.731 1.00 35.50 181 ASN A C 1
ATOM 1355 O O . ASN A 1 181 ? -25.594 20.666 42.886 1.00 35.50 181 ASN A O 1
ATOM 1359 N N . THR A 1 182 ? -23.985 19.973 41.496 1.00 36.09 182 THR A N 1
ATOM 1360 C CA . THR A 1 182 ? -23.081 19.527 42.555 1.00 36.09 182 THR A CA 1
ATOM 1361 C C . THR A 1 182 ? -21.799 20.356 42.530 1.00 36.09 182 THR A C 1
ATOM 1363 O O . THR A 1 182 ? -21.049 20.349 41.567 1.00 36.09 182 THR A O 1
ATOM 1366 N N . ASN A 1 183 ? -21.513 21.065 43.627 1.00 30.78 183 ASN A N 1
ATOM 1367 C CA . ASN A 1 183 ? -20.381 21.997 43.793 1.00 30.78 183 ASN A CA 1
ATOM 1368 C C . ASN A 1 183 ? -18.957 21.382 43.652 1.00 30.78 183 ASN A C 1
ATOM 1370 O O . ASN A 1 183 ? -18.016 21.921 44.237 1.00 30.78 183 ASN A O 1
ATOM 1374 N N . TYR A 1 184 ? -18.763 20.244 42.974 1.00 30.72 184 TYR A N 1
ATOM 1375 C CA . TYR A 1 184 ? -17.512 19.489 43.036 1.00 30.72 184 TYR A CA 1
ATOM 1376 C C . TYR A 1 184 ? -17.061 18.700 41.802 1.00 30.72 184 TYR A C 1
ATOM 1378 O O . TYR A 1 184 ? -16.172 17.886 42.000 1.00 30.72 184 TYR A O 1
ATOM 1386 N N . TRP A 1 185 ? -17.533 18.879 40.561 1.00 42.03 185 TRP A N 1
ATOM 1387 C CA . TRP A 1 185 ? -16.989 18.025 39.480 1.00 42.03 185 TRP A CA 1
ATOM 1388 C C . TRP A 1 185 ? -16.901 18.724 38.119 1.00 42.03 185 TRP A C 1
ATOM 1390 O O . TRP A 1 185 ? -17.895 18.883 37.432 1.00 42.03 185 TRP A O 1
ATOM 1400 N N . GLN A 1 186 ? -15.684 19.092 37.707 1.00 36.31 186 GLN A N 1
ATOM 1401 C CA . GLN A 1 186 ? -15.328 19.198 36.290 1.00 36.31 186 GLN A CA 1
ATOM 1402 C C . GLN A 1 186 ? -14.698 17.857 35.907 1.00 36.31 186 GLN A C 1
ATOM 1404 O O . GLN A 1 186 ? -13.672 17.481 36.486 1.00 36.31 186 GLN A O 1
ATOM 1409 N N . LEU A 1 187 ? -15.289 17.117 34.962 1.00 40.06 187 LEU A N 1
ATOM 1410 C CA . LEU A 1 187 ? -14.487 16.153 34.215 1.00 40.06 187 LEU A CA 1
ATOM 1411 C C . LEU A 1 187 ? -13.412 16.988 33.524 1.00 40.06 187 LEU A C 1
ATOM 1413 O O . LEU A 1 187 ? -13.724 17.933 32.808 1.00 40.06 187 LEU A O 1
ATOM 1417 N N . ASN A 1 188 ? -12.143 16.691 33.771 1.00 40.56 188 ASN A N 1
ATOM 1418 C CA . ASN A 1 188 ? -11.036 17.407 33.141 1.00 40.56 188 ASN A CA 1
ATOM 1419 C C . ASN A 1 188 ? -10.860 16.919 31.684 1.00 40.56 188 ASN A C 1
ATOM 1421 O O . ASN A 1 188 ? -9.755 16.600 31.254 1.00 40.56 188 ASN A O 1
ATOM 1425 N N . THR A 1 189 ? -11.970 16.756 30.961 1.00 43.47 189 THR A N 1
ATOM 1426 C CA . THR A 1 189 ? -12.050 16.239 29.597 1.00 43.47 189 THR A CA 1
ATOM 1427 C C . THR A 1 189 ? -12.832 17.246 28.773 1.00 43.47 189 THR A C 1
ATOM 1429 O O . THR A 1 189 ? -13.983 17.527 29.084 1.00 43.47 189 THR A O 1
ATOM 1432 N N . GLU A 1 190 ? -12.196 17.796 27.745 1.00 48.66 190 GLU A N 1
ATOM 1433 C CA . GLU A 1 190 ? -12.765 18.878 26.935 1.00 48.66 190 GLU A CA 1
ATOM 1434 C C . GLU A 1 190 ? -14.025 18.451 26.148 1.00 48.66 190 GLU A C 1
ATOM 1436 O O . GLU A 1 190 ? -14.809 19.330 25.831 1.00 48.66 190 GLU A O 1
ATOM 1441 N N . LEU A 1 191 ? -14.244 17.142 25.898 1.00 59.44 191 LEU A N 1
ATOM 1442 C CA . LEU A 1 191 ? -15.470 16.530 25.338 1.00 59.44 191 LEU A CA 1
ATOM 1443 C C . LEU A 1 191 ? -15.620 15.056 25.781 1.00 59.44 191 LEU A C 1
ATOM 1445 O O . LEU A 1 191 ? -14.604 14.376 25.987 1.00 59.44 191 LEU A O 1
ATOM 1449 N N . ILE A 1 192 ? -16.863 14.567 25.894 1.00 67.06 192 ILE A N 1
ATOM 1450 C CA . ILE A 1 192 ? -17.208 13.134 25.984 1.00 67.06 192 ILE A CA 1
ATOM 1451 C C . ILE A 1 192 ? -17.487 12.644 24.560 1.00 67.06 192 ILE A C 1
ATOM 1453 O O . ILE A 1 192 ? -18.291 13.240 23.865 1.00 67.06 192 ILE A O 1
ATOM 1457 N N . CYS A 1 193 ? -16.799 11.591 24.126 1.00 66.88 193 CYS A N 1
ATOM 1458 C CA . CYS A 1 193 ? -16.884 11.055 22.766 1.00 66.88 193 CYS A CA 1
ATOM 1459 C C . CYS A 1 193 ? -17.814 9.841 22.645 1.00 66.88 193 CYS A C 1
ATOM 1461 O O . CYS A 1 193 ? -18.221 9.519 21.541 1.00 66.88 193 CYS A O 1
ATOM 1463 N N . ASP A 1 194 ? -18.055 9.104 23.736 1.00 69.19 194 ASP A N 1
ATOM 1464 C CA . ASP A 1 194 ? -18.960 7.946 23.746 1.00 69.19 194 ASP A CA 1
ATOM 1465 C C . ASP A 1 194 ? -19.315 7.530 25.188 1.00 69.19 194 ASP A C 1
ATOM 1467 O O . ASP A 1 194 ? -18.564 7.794 26.145 1.00 69.19 194 ASP A O 1
ATOM 1471 N N . ILE A 1 195 ? -20.443 6.834 25.344 1.00 75.50 195 ILE A N 1
ATOM 1472 C CA . ILE A 1 195 ? -21.005 6.365 26.607 1.00 75.50 195 ILE A CA 1
ATOM 1473 C C . ILE A 1 195 ? -21.476 4.908 26.472 1.00 75.50 195 ILE A C 1
ATOM 1475 O O . ILE A 1 195 ? -22.163 4.523 25.537 1.00 75.50 195 ILE A O 1
ATOM 1479 N N . GLY A 1 196 ? -21.145 4.062 27.455 1.00 73.12 196 GLY A N 1
ATOM 1480 C CA . GLY A 1 196 ? -21.530 2.649 27.449 1.00 73.12 196 GLY A CA 1
ATOM 1481 C C . GLY A 1 196 ? -22.117 2.157 28.769 1.00 73.12 196 GLY A C 1
ATOM 1482 O O . GLY A 1 196 ? -21.559 2.384 29.845 1.00 73.12 196 GLY A O 1
ATOM 1483 N N . PHE A 1 197 ? -23.197 1.376 28.689 1.00 74.88 197 PHE A N 1
ATOM 1484 C CA . PHE A 1 197 ? -23.807 0.713 29.845 1.00 74.88 197 PHE A CA 1
ATOM 1485 C C . PHE A 1 197 ? -23.315 -0.726 30.014 1.00 74.88 197 PHE A C 1
ATOM 1487 O O . PHE A 1 197 ? -23.186 -1.503 29.060 1.00 74.88 197 PHE A O 1
ATOM 1494 N N . ASN A 1 198 ? -23.079 -1.142 31.259 1.00 69.94 198 ASN A N 1
ATOM 1495 C CA . ASN A 1 198 ? -22.756 -2.536 31.539 1.00 69.94 198 ASN A CA 1
ATOM 1496 C C . ASN A 1 198 ? -24.026 -3.397 31.618 1.00 69.94 198 ASN A C 1
ATOM 1498 O O . ASN A 1 198 ? -24.759 -3.352 32.599 1.00 69.94 198 ASN A O 1
ATOM 1502 N N . LYS A 1 199 ? -24.230 -4.290 30.639 1.00 69.62 199 LYS A N 1
ATOM 1503 C CA . LYS A 1 199 ? -25.391 -5.207 30.608 1.00 69.62 199 LYS A CA 1
ATOM 1504 C C . LYS A 1 199 ? -25.576 -6.062 31.873 1.00 69.62 199 LYS A C 1
ATOM 1506 O O . LYS A 1 199 ? -26.690 -6.480 32.167 1.00 69.62 199 LYS A O 1
ATOM 1511 N N . LYS A 1 200 ? -24.499 -6.383 32.601 1.00 69.12 200 LYS A N 1
ATOM 1512 C CA . LYS A 1 200 ? -24.562 -7.181 33.841 1.00 69.12 200 LYS A CA 1
ATOM 1513 C C . LYS A 1 200 ? -24.793 -6.313 35.083 1.00 69.12 200 LYS A C 1
ATOM 1515 O O . LYS A 1 200 ? -25.374 -6.802 36.048 1.00 69.12 200 LYS A O 1
ATOM 1520 N N . TYR A 1 201 ? -24.321 -5.071 35.052 1.00 71.25 201 TYR A N 1
ATOM 1521 C CA . TYR A 1 201 ? -24.424 -4.096 36.135 1.00 71.25 201 TYR A CA 1
ATOM 1522 C C . TYR A 1 201 ? -24.983 -2.786 35.560 1.00 71.25 201 TYR A C 1
ATOM 1524 O O . TYR A 1 201 ? -24.199 -1.875 35.296 1.00 71.25 201 TYR A O 1
ATOM 1532 N N . PRO A 1 202 ? -26.302 -2.698 35.299 1.00 69.38 202 PRO A N 1
ATOM 1533 C CA . PRO A 1 202 ? -26.918 -1.542 34.636 1.00 69.38 202 PRO A CA 1
ATOM 1534 C C . PRO A 1 202 ? -26.702 -0.227 35.389 1.00 69.38 202 PRO A C 1
ATOM 1536 O O . PRO A 1 202 ? -26.781 0.848 34.811 1.00 69.38 202 PRO A O 1
ATOM 1539 N N . GLU A 1 203 ? -26.384 -0.308 36.682 1.00 64.56 203 GLU A N 1
ATOM 1540 C CA . GLU A 1 203 ? -26.001 0.833 37.498 1.00 64.56 203 GLU A CA 1
ATOM 1541 C C . GLU A 1 203 ? -24.596 1.370 37.189 1.00 64.56 203 GLU A C 1
ATOM 1543 O O . GLU A 1 203 ? -24.156 2.304 37.849 1.00 64.56 203 GLU A O 1
ATOM 1548 N N . VAL A 1 204 ? -23.855 0.768 36.258 1.00 69.75 204 VAL A N 1
ATOM 1549 C CA . VAL A 1 204 ? -22.493 1.160 35.896 1.00 69.75 204 VAL A CA 1
ATOM 1550 C C . VAL A 1 204 ? -22.460 1.689 34.473 1.00 69.75 204 VAL A C 1
ATOM 1552 O O . VAL A 1 204 ? -22.772 0.975 33.517 1.00 69.75 204 VAL A O 1
ATOM 1555 N N . LEU A 1 205 ? -21.976 2.921 34.371 1.00 71.00 205 LEU A N 1
ATOM 1556 C CA . LEU A 1 205 ? -21.775 3.671 33.144 1.00 71.00 205 LEU A CA 1
ATOM 1557 C C . LEU A 1 205 ? -20.274 3.884 32.929 1.00 71.00 205 LEU A C 1
ATOM 1559 O O . LEU A 1 205 ? -19.541 4.161 33.883 1.00 71.00 205 LEU A O 1
ATOM 1563 N N . VAL A 1 206 ? -19.810 3.766 31.691 1.00 69.19 206 VAL A N 1
ATOM 1564 C CA . VAL A 1 206 ? -18.474 4.209 31.283 1.00 69.19 206 VAL A CA 1
ATOM 1565 C C . VAL A 1 206 ? -18.630 5.373 30.317 1.00 69.19 206 VAL A C 1
ATOM 1567 O O . VAL A 1 206 ? -19.453 5.294 29.413 1.00 69.19 206 VAL A O 1
ATOM 1570 N N . THR A 1 207 ? -17.857 6.435 30.507 1.00 65.88 207 THR A N 1
ATOM 1571 C CA . THR A 1 207 ? -17.705 7.491 29.504 1.00 65.88 207 THR A CA 1
ATOM 1572 C C . THR A 1 207 ? -16.261 7.528 29.048 1.00 65.88 207 THR A C 1
ATOM 1574 O O . THR A 1 207 ? -15.342 7.115 29.768 1.00 65.88 207 THR A O 1
ATOM 1577 N N . VAL A 1 208 ? -16.045 8.024 27.843 1.00 64.31 208 VAL A N 1
ATOM 1578 C CA . VAL A 1 208 ? -14.712 8.325 27.335 1.00 64.31 208 VAL A CA 1
ATOM 1579 C C . VAL A 1 208 ? -14.665 9.740 26.834 1.00 64.31 208 VAL A C 1
ATOM 1581 O O . VAL A 1 208 ? -15.556 10.170 26.123 1.00 64.31 208 VAL A O 1
ATOM 1584 N N . GLY A 1 209 ? -13.595 10.441 27.179 1.00 62.59 209 GLY A N 1
ATOM 1585 C CA . GLY A 1 209 ? -13.172 11.627 26.455 1.00 62.59 209 GLY A CA 1
ATOM 1586 C C . GLY A 1 209 ? -11.989 11.315 25.547 1.00 62.59 209 GLY A C 1
ATOM 1587 O O . GLY A 1 209 ? -11.489 10.187 25.499 1.00 62.59 209 GLY A O 1
ATOM 1588 N N . LYS A 1 210 ? -11.480 12.357 24.886 1.00 61.09 210 LYS A N 1
ATOM 1589 C CA . LYS A 1 210 ? -10.382 12.275 23.911 1.00 61.09 210 LYS A CA 1
ATOM 1590 C C . LYS A 1 210 ? -9.198 11.412 24.359 1.00 61.09 210 LYS A C 1
ATOM 1592 O O . LYS A 1 210 ? -8.684 10.652 23.553 1.00 61.09 210 LYS A O 1
ATOM 1597 N N . GLU A 1 211 ? -8.765 11.497 25.616 1.00 62.31 211 GLU A N 1
ATOM 1598 C CA . GLU A 1 211 ? -7.611 10.730 26.123 1.00 62.31 211 GLU A CA 1
ATOM 1599 C C . GLU A 1 211 ? -7.927 9.893 27.377 1.00 62.31 211 GLU A C 1
ATOM 1601 O O . GLU A 1 211 ? -7.032 9.235 27.906 1.00 62.31 211 GLU A O 1
ATOM 1606 N N . HIS A 1 212 ? -9.176 9.882 27.858 1.00 66.81 212 HIS A N 1
ATOM 1607 C CA . HIS A 1 212 ? -9.513 9.386 29.197 1.00 66.81 212 HIS A CA 1
ATOM 1608 C C . HIS A 1 212 ? -10.760 8.505 29.205 1.00 66.81 212 HIS A C 1
ATOM 1610 O O . HIS A 1 212 ? -11.731 8.805 28.525 1.00 66.81 212 HIS A O 1
ATOM 1616 N N . ILE A 1 213 ? -10.753 7.459 30.034 1.00 70.44 213 ILE A N 1
ATOM 1617 C CA . ILE A 1 213 ? -11.929 6.631 30.339 1.00 70.44 213 ILE A CA 1
ATOM 1618 C C . ILE A 1 213 ? -12.365 6.924 31.777 1.00 70.44 213 ILE A C 1
ATOM 1620 O O . ILE A 1 213 ? -11.561 6.775 32.698 1.00 70.44 213 ILE A O 1
ATOM 1624 N N . ALA A 1 214 ? -13.632 7.269 31.990 1.00 70.62 214 ALA A N 1
ATOM 1625 C CA . ALA A 1 214 ? -14.217 7.512 33.305 1.00 70.62 214 ALA A CA 1
ATOM 1626 C C . ALA A 1 214 ? -15.358 6.529 33.605 1.00 70.62 214 ALA A C 1
ATOM 1628 O O . ALA A 1 214 ? -16.075 6.080 32.716 1.00 70.62 214 ALA A O 1
ATOM 1629 N N . TRP A 1 215 ? -15.523 6.177 34.883 1.00 73.56 215 TRP A N 1
ATOM 1630 C CA . TRP A 1 215 ? -16.516 5.197 35.330 1.00 73.56 215 TRP A CA 1
ATOM 1631 C C . TRP A 1 215 ? -17.455 5.793 36.368 1.00 73.56 215 TRP A C 1
ATOM 1633 O O . TRP A 1 215 ? -17.025 6.274 37.425 1.00 73.56 215 TRP A O 1
ATOM 1643 N N . PHE A 1 216 ? -18.749 5.650 36.125 1.00 72.56 216 PHE A N 1
ATOM 1644 C CA . PHE A 1 216 ? -19.797 6.187 36.972 1.00 72.56 216 PHE A CA 1
ATOM 1645 C C . PHE A 1 216 ? -20.693 5.081 37.495 1.00 72.56 216 PHE A C 1
ATOM 1647 O O . PHE A 1 216 ? -20.858 4.020 36.889 1.00 72.56 216 PHE A O 1
ATOM 1654 N N . LYS A 1 217 ? -21.266 5.352 38.664 1.00 72.62 217 LYS A N 1
ATOM 1655 C CA . LYS A 1 217 ? -22.304 4.539 39.261 1.00 72.62 217 LYS A CA 1
ATOM 1656 C C . LYS A 1 217 ? -23.581 5.354 39.401 1.00 72.62 217 LYS A C 1
ATOM 1658 O O . LYS A 1 217 ? -23.566 6.429 39.996 1.00 72.62 217 LYS A O 1
ATOM 1663 N N . ILE A 1 218 ? -24.668 4.812 38.879 1.00 71.88 218 ILE A N 1
ATOM 1664 C CA . ILE A 1 218 ? -26.008 5.380 38.910 1.00 71.88 218 ILE A CA 1
ATOM 1665 C C . ILE A 1 218 ? -26.721 4.861 40.160 1.00 71.88 218 ILE A C 1
ATOM 1667 O O . ILE A 1 218 ? -26.672 3.672 40.482 1.00 71.88 218 ILE A O 1
ATOM 1671 N N . TYR A 1 219 ? -27.387 5.756 40.880 1.00 71.94 219 TYR A N 1
ATOM 1672 C CA . TYR A 1 219 ? -28.214 5.443 42.039 1.00 71.94 219 TYR A CA 1
ATOM 1673 C C . TYR A 1 219 ? -29.652 5.881 41.745 1.00 71.94 219 TYR A C 1
ATOM 1675 O O . TYR A 1 219 ? -30.003 7.031 42.025 1.00 71.94 219 TYR A O 1
ATOM 1683 N N . PRO A 1 220 ? -30.492 4.981 41.193 1.00 63.91 220 PRO A N 1
ATOM 1684 C CA . PRO A 1 220 ? -31.851 5.321 40.766 1.00 63.91 220 PRO A CA 1
ATOM 1685 C C . PRO A 1 220 ? -32.707 5.873 41.908 1.00 63.91 220 PRO A C 1
ATOM 1687 O O . PRO A 1 220 ? -33.397 6.874 41.743 1.00 63.91 220 PRO A O 1
ATOM 1690 N N . ASP A 1 221 ? -32.590 5.275 43.099 1.00 68.12 221 ASP A N 1
ATOM 1691 C CA . ASP A 1 221 ? -33.372 5.657 44.281 1.00 68.12 221 ASP A CA 1
ATOM 1692 C C . ASP A 1 221 ? -33.121 7.104 44.726 1.00 68.12 221 ASP A C 1
ATOM 1694 O O . ASP A 1 221 ? -34.017 7.763 45.250 1.00 68.12 221 ASP A O 1
ATOM 1698 N N . SER A 1 222 ? -31.895 7.600 44.539 1.00 68.44 222 SER A N 1
ATOM 1699 C CA . SER A 1 222 ? -31.519 8.974 44.876 1.00 68.44 222 SER A CA 1
ATOM 1700 C C . SER A 1 222 ? -31.482 9.904 43.670 1.00 68.44 222 SER A C 1
ATOM 1702 O O . SER A 1 222 ? -31.198 11.080 43.868 1.00 68.44 222 SER A O 1
ATOM 1704 N N . LYS A 1 223 ? -31.756 9.401 42.456 1.00 64.25 223 LYS A N 1
ATOM 1705 C CA . LYS A 1 223 ? -31.584 10.123 41.186 1.00 64.25 223 LYS A CA 1
ATOM 1706 C C . LYS A 1 223 ? -30.219 10.814 41.087 1.00 64.25 223 LYS A C 1
ATOM 1708 O O . LYS A 1 223 ? -30.121 11.974 40.713 1.00 64.25 223 LYS A O 1
ATOM 1713 N N . THR A 1 224 ? -29.158 10.121 41.502 1.00 60.97 224 THR A N 1
ATOM 1714 C CA . THR A 1 224 ? -27.796 10.667 41.454 1.00 60.97 224 THR A CA 1
ATOM 1715 C C . THR A 1 224 ? -26.862 9.755 40.686 1.00 60.97 224 THR A C 1
ATOM 1717 O O . THR A 1 224 ? -26.946 8.529 40.766 1.00 60.97 224 THR A O 1
ATOM 1720 N N . VAL A 1 225 ? -25.915 10.370 39.988 1.00 63.06 225 VAL A N 1
ATOM 1721 C CA . VAL A 1 225 ? -24.779 9.696 39.366 1.00 63.06 225 VAL A CA 1
ATOM 1722 C C . VAL A 1 225 ? -23.536 10.077 40.160 1.00 63.06 225 VAL A C 1
ATOM 1724 O O . VAL A 1 225 ? -23.330 11.242 40.488 1.00 63.06 225 VAL A O 1
ATOM 1727 N N . GLN A 1 226 ? -22.718 9.097 40.539 1.00 65.25 226 GLN A N 1
ATOM 1728 C CA . GLN A 1 226 ? -21.462 9.358 41.241 1.00 65.25 226 GLN A CA 1
ATOM 1729 C C . GLN A 1 226 ? -20.299 8.765 40.466 1.00 65.25 226 GLN A C 1
ATOM 1731 O O . GLN A 1 226 ? -20.319 7.587 40.102 1.00 65.25 226 GLN A O 1
ATOM 1736 N N . LEU A 1 227 ? -19.244 9.561 40.295 1.00 63.25 227 LEU A N 1
ATOM 1737 C CA . LEU A 1 227 ? -17.955 9.066 39.836 1.00 63.25 227 LEU A CA 1
ATOM 1738 C C . LEU A 1 227 ? -17.476 7.993 40.817 1.00 63.25 227 LEU A C 1
ATOM 1740 O O . LEU A 1 227 ? -17.216 8.260 41.992 1.00 63.25 227 LEU A O 1
ATOM 1744 N N . SER A 1 228 ? -17.402 6.751 40.350 1.00 56.38 228 SER A N 1
ATOM 1745 C CA . SER A 1 228 ? -17.164 5.622 41.246 1.00 56.38 228 SER A CA 1
ATOM 1746 C C . SER A 1 228 ? -15.681 5.256 41.359 1.00 56.38 228 SER A C 1
ATOM 1748 O O . SER A 1 228 ? -15.337 4.458 42.237 1.00 56.38 228 SER A O 1
ATOM 1750 N N . ALA A 1 229 ? -14.813 5.841 40.526 1.00 52.97 229 ALA A N 1
ATOM 1751 C CA . ALA A 1 229 ? -13.371 5.944 40.735 1.00 52.97 229 ALA A CA 1
ATOM 1752 C C . ALA A 1 229 ? -12.741 6.930 39.732 1.00 52.97 229 ALA A C 1
ATOM 1754 O O . ALA A 1 229 ? -13.188 7.015 38.593 1.00 52.97 229 ALA A O 1
ATOM 1755 N N . HIS A 1 230 ? -11.650 7.587 40.138 1.00 50.81 230 HIS A N 1
ATOM 1756 C CA . HIS A 1 230 ? -10.628 8.120 39.233 1.00 50.81 230 HIS A CA 1
ATOM 1757 C C . HIS A 1 230 ? -9.604 7.022 38.934 1.00 50.81 230 HIS A C 1
ATOM 1759 O O . HIS A 1 230 ? -8.658 6.836 39.706 1.00 50.81 230 HIS A O 1
ATOM 1765 N N . PRO A 1 231 ? -9.728 6.303 37.823 1.00 48.22 231 PRO A N 1
ATOM 1766 C CA . PRO A 1 231 ? -8.547 5.861 37.136 1.00 48.22 231 PRO A CA 1
ATOM 1767 C C . PRO A 1 231 ? -8.489 6.665 35.844 1.00 48.22 231 PRO A C 1
ATOM 1769 O O . PRO A 1 231 ? -9.219 6.370 34.904 1.00 48.22 231 PRO A O 1
ATOM 1772 N N . ASP A 1 232 ? -7.639 7.694 35.808 1.00 51.00 232 ASP A N 1
ATOM 1773 C CA . ASP A 1 232 ? -7.236 8.320 34.549 1.00 51.00 232 ASP A CA 1
ATOM 1774 C C . ASP A 1 232 ? -6.505 7.251 33.728 1.00 51.00 232 ASP A C 1
ATOM 1776 O O . ASP A 1 232 ? -5.285 7.094 33.807 1.00 51.00 232 ASP A O 1
ATOM 1780 N N . TYR A 1 233 ? -7.257 6.436 32.991 1.00 58.66 233 TYR A N 1
ATOM 1781 C CA . TYR A 1 233 ? -6.682 5.562 31.985 1.00 58.66 233 TYR A CA 1
ATOM 1782 C C . TYR A 1 233 ? -6.376 6.437 30.783 1.00 58.66 233 TYR A C 1
ATOM 1784 O O . TYR A 1 233 ? -7.225 6.634 29.919 1.00 58.66 233 TYR A O 1
ATOM 1792 N N . GLU A 1 234 ? -5.165 6.990 30.776 1.00 60.72 234 GLU A N 1
ATOM 1793 C CA . GLU A 1 234 ? -4.623 7.688 29.620 1.00 60.72 234 GLU A CA 1
ATOM 1794 C C . GLU A 1 234 ? -4.448 6.653 28.506 1.00 60.72 234 GLU A C 1
ATOM 1796 O O . GLU A 1 234 ? -3.589 5.762 28.574 1.00 60.72 234 GLU A O 1
ATOM 1801 N N . ILE A 1 235 ? -5.304 6.722 27.489 1.00 64.00 235 ILE A N 1
ATOM 1802 C CA . ILE A 1 235 ? -5.090 5.937 26.279 1.00 64.00 235 ILE A CA 1
ATOM 1803 C C . ILE A 1 235 ? -3.829 6.498 25.652 1.00 64.00 235 ILE A C 1
ATOM 1805 O O . ILE A 1 235 ? -3.768 7.665 25.273 1.00 64.00 235 ILE A O 1
ATOM 1809 N N . GLY A 1 236 ? -2.774 5.678 25.635 1.00 63.41 236 GLY A N 1
ATOM 1810 C CA . GLY A 1 236 ? -1.454 6.140 25.235 1.00 63.41 236 GLY A CA 1
ATOM 1811 C C . GLY A 1 236 ? -1.535 6.886 23.906 1.00 63.41 236 GLY A C 1
ATOM 1812 O O . GLY A 1 236 ? -2.043 6.339 22.929 1.00 63.41 236 GLY A O 1
ATOM 1813 N N . LYS A 1 237 ? -0.996 8.111 23.862 1.00 63.34 237 LYS A N 1
ATOM 1814 C CA . LYS A 1 237 ? -1.075 9.057 22.725 1.00 63.34 237 LYS A CA 1
ATOM 1815 C C . LYS A 1 237 ? -0.702 8.474 21.356 1.00 63.34 237 LYS A C 1
ATOM 1817 O O . LYS A 1 237 ? -0.972 9.081 20.327 1.00 63.34 237 LYS A O 1
ATOM 1822 N N . ALA A 1 238 ? -0.038 7.320 21.332 1.00 63.00 238 ALA A N 1
ATOM 1823 C CA . ALA A 1 238 ? 0.286 6.560 20.129 1.00 63.00 238 ALA A CA 1
ATOM 1824 C C . ALA A 1 238 ? -0.930 5.896 19.449 1.00 63.00 238 ALA A C 1
ATOM 1826 O O . ALA A 1 238 ? -0.809 5.467 18.301 1.00 63.00 238 ALA A O 1
ATOM 1827 N N . ASN A 1 239 ? -2.069 5.803 20.139 1.00 71.19 239 ASN A N 1
ATOM 1828 C CA . ASN A 1 239 ? -3.291 5.167 19.647 1.00 71.19 239 ASN A CA 1
ATOM 1829 C C . ASN A 1 239 ? -4.364 6.162 19.208 1.00 71.19 239 ASN A C 1
ATOM 1831 O O . ASN A 1 239 ? -5.394 5.722 18.712 1.00 71.19 239 ASN A O 1
ATOM 1835 N N . GLY A 1 240 ? -4.123 7.464 19.339 1.00 74.56 240 GLY A N 1
ATOM 1836 C CA . GLY A 1 240 ? -5.112 8.484 19.009 1.00 74.56 240 GLY A CA 1
ATOM 1837 C C . GLY A 1 240 ? -6.163 8.625 20.097 1.00 74.56 240 GLY A C 1
ATOM 1838 O O . GLY A 1 240 ? -6.049 8.018 21.164 1.00 74.56 240 GLY A O 1
ATOM 1839 N N . GLY A 1 241 ? -7.162 9.454 19.813 1.00 74.19 241 GLY A N 1
ATOM 1840 C CA . GLY A 1 241 ? -8.279 9.645 20.725 1.00 74.19 241 GLY A CA 1
ATOM 1841 C C . GLY A 1 241 ? -9.284 8.504 20.639 1.00 74.19 241 GLY A C 1
ATOM 1842 O O . GLY A 1 241 ? -9.261 7.728 19.683 1.00 74.19 241 GLY A O 1
ATOM 1843 N N . VAL A 1 242 ? -10.157 8.379 21.632 1.00 76.31 242 VAL A N 1
ATOM 1844 C CA . VAL A 1 242 ? -11.265 7.413 21.567 1.00 76.31 242 VAL A CA 1
ATOM 1845 C C . VAL A 1 242 ? -12.330 7.908 20.605 1.00 76.31 242 VAL A C 1
ATOM 1847 O O . VAL A 1 242 ? -12.631 9.094 20.606 1.00 76.31 242 VAL A O 1
ATOM 1850 N N . ARG A 1 243 ? -12.883 6.994 19.805 1.00 78.06 243 ARG A N 1
ATOM 1851 C CA . ARG A 1 243 ? -14.038 7.255 18.936 1.00 78.06 243 ARG A CA 1
ATOM 1852 C C . ARG A 1 243 ? -15.252 6.407 19.299 1.00 78.06 243 ARG A C 1
ATOM 1854 O O . ARG A 1 243 ? -16.365 6.847 19.098 1.00 78.06 243 ARG A O 1
ATOM 1861 N N . MET A 1 244 ? -15.039 5.194 19.806 1.00 79.44 244 MET A N 1
ATOM 1862 C CA . MET A 1 244 ? -16.140 4.294 20.150 1.00 79.44 244 MET A CA 1
ATOM 1863 C C . MET A 1 244 ? -15.778 3.365 21.306 1.00 79.44 244 MET A C 1
ATOM 1865 O O . MET A 1 244 ? -14.613 2.990 21.493 1.00 79.44 244 MET A O 1
ATOM 1869 N N . LEU A 1 245 ? -16.794 2.907 22.018 1.00 80.00 245 LEU A N 1
ATOM 1870 C CA . LEU A 1 245 ? -16.748 1.921 23.075 1.00 80.00 245 LEU A CA 1
ATOM 1871 C C . LEU A 1 245 ? -17.748 0.804 22.814 1.00 80.00 245 LEU A C 1
ATOM 1873 O O . LEU A 1 245 ? -18.870 1.003 22.372 1.00 80.00 245 LEU A O 1
ATOM 1877 N N . LEU A 1 246 ? -17.363 -0.410 23.198 1.00 83.00 246 LEU A N 1
ATOM 1878 C CA . LEU A 1 246 ? -18.310 -1.508 23.321 1.00 83.00 246 LEU A CA 1
ATOM 1879 C C . LEU A 1 246 ? -18.095 -2.250 24.632 1.00 83.00 246 LEU A C 1
ATOM 1881 O O . LEU A 1 246 ? -17.063 -2.890 24.859 1.00 83.00 246 LEU A O 1
ATOM 1885 N N . MET A 1 247 ? -19.111 -2.209 25.487 1.00 76.38 247 MET A N 1
ATOM 1886 C CA . MET A 1 247 ? -19.127 -2.933 26.750 1.00 76.38 247 MET A CA 1
ATOM 1887 C C . MET A 1 247 ? -19.677 -4.351 26.557 1.00 76.38 247 MET A C 1
ATOM 1889 O O . MET A 1 247 ? -20.861 -4.551 26.291 1.00 76.38 247 MET A O 1
ATOM 1893 N N . HIS A 1 248 ? -18.840 -5.369 26.764 1.00 74.00 248 HIS A N 1
ATOM 1894 C CA . HIS A 1 248 ? -19.248 -6.772 26.696 1.00 74.00 248 HIS A CA 1
ATOM 1895 C C . HIS A 1 248 ? -18.847 -7.542 27.961 1.00 74.00 248 HIS A C 1
ATOM 1897 O O . HIS A 1 248 ? -17.746 -8.084 28.042 1.00 74.00 248 HIS A O 1
ATOM 1903 N N . VAL A 1 249 ? -19.784 -7.676 28.911 1.00 71.56 249 VAL A N 1
ATOM 1904 C CA . VAL A 1 249 ? -19.751 -8.501 30.147 1.00 71.56 249 VAL A CA 1
ATOM 1905 C C . VAL A 1 249 ? -18.508 -8.321 31.038 1.00 71.56 249 VAL A C 1
ATOM 1907 O O . VAL A 1 249 ? -18.626 -7.873 32.174 1.00 71.56 249 VAL A O 1
ATOM 1910 N N . ASN A 1 250 ? -17.331 -8.729 30.566 1.00 75.88 250 ASN A N 1
ATOM 1911 C CA . ASN A 1 250 ? -16.035 -8.658 31.239 1.00 75.88 250 ASN A CA 1
ATOM 1912 C C . ASN A 1 250 ? -14.929 -8.013 30.380 1.00 75.88 250 ASN A C 1
ATOM 1914 O O . ASN A 1 250 ? -13.747 -8.135 30.713 1.00 75.88 250 ASN A O 1
ATOM 1918 N N . ARG A 1 251 ? -15.284 -7.377 29.263 1.00 80.62 251 ARG A N 1
ATOM 1919 C CA . ARG A 1 251 ? -14.369 -6.631 28.404 1.00 80.62 251 ARG A CA 1
ATOM 1920 C C . ARG A 1 251 ? -14.991 -5.314 27.963 1.00 80.62 251 ARG A C 1
ATOM 1922 O O . ARG A 1 251 ? -16.187 -5.256 27.702 1.00 80.62 251 ARG A O 1
ATOM 1929 N N . LEU A 1 252 ? -14.143 -4.305 27.853 1.00 80.81 252 LEU A N 1
ATOM 1930 C CA . LEU A 1 252 ? -14.404 -3.062 27.147 1.00 80.81 252 LEU A CA 1
ATOM 1931 C C . LEU A 1 252 ? -13.581 -3.094 25.864 1.00 80.81 252 LEU A C 1
ATOM 1933 O O . LEU A 1 252 ? -12.366 -3.273 25.941 1.00 80.81 252 LEU A O 1
ATOM 1937 N N . LEU A 1 253 ? -14.223 -2.966 24.711 1.00 86.69 253 LEU A N 1
ATOM 1938 C CA . LEU A 1 253 ? -13.535 -2.681 23.456 1.00 86.69 253 LEU A CA 1
ATOM 1939 C C . LEU A 1 253 ? -13.533 -1.174 23.243 1.00 86.69 253 LEU A C 1
ATOM 1941 O O . LEU A 1 253 ? -14.509 -0.514 23.584 1.00 86.69 253 LEU A O 1
ATOM 1945 N N . ILE A 1 254 ? -12.432 -0.651 22.718 1.00 83.88 254 ILE A N 1
ATOM 1946 C CA . ILE A 1 254 ? -12.232 0.782 22.515 1.00 83.88 254 ILE A CA 1
ATOM 1947 C C . ILE A 1 254 ? -11.717 0.959 21.092 1.00 83.88 254 ILE A C 1
ATOM 1949 O O . ILE A 1 254 ? -10.605 0.521 20.788 1.00 83.88 254 ILE A O 1
ATOM 1953 N N . GLY A 1 255 ? -12.520 1.557 20.221 1.00 86.88 255 GLY A N 1
ATOM 1954 C CA . GLY A 1 255 ? -12.077 1.988 18.900 1.00 86.88 255 GLY A CA 1
ATOM 1955 C C . GLY A 1 255 ? -11.510 3.400 18.976 1.00 86.88 255 GLY A C 1
ATOM 1956 O O . GLY A 1 255 ? -12.032 4.250 19.700 1.00 86.88 255 GLY A O 1
ATOM 1957 N N . THR A 1 256 ? -10.415 3.648 18.265 1.00 85.38 256 THR A N 1
ATOM 1958 C CA . THR A 1 256 ? -9.693 4.922 18.326 1.00 85.38 256 THR A CA 1
ATOM 1959 C C . THR A 1 256 ? -9.614 5.615 16.971 1.00 85.38 256 THR A C 1
ATOM 1961 O O . THR A 1 256 ? -9.705 4.979 15.923 1.00 85.38 256 THR A O 1
ATOM 1964 N N . THR A 1 257 ? -9.347 6.921 16.987 1.00 83.38 257 THR A N 1
ATOM 1965 C CA . THR A 1 257 ? -9.185 7.752 15.783 1.00 83.38 257 THR A CA 1
ATOM 1966 C C . THR A 1 257 ? -7.931 7.432 14.963 1.00 83.38 257 THR A C 1
ATOM 1968 O O . THR A 1 257 ? -7.770 7.947 13.864 1.00 83.38 257 THR A O 1
ATOM 1971 N N . MET A 1 258 ? -7.035 6.570 15.461 1.00 83.94 258 MET A N 1
ATOM 1972 C CA . MET A 1 258 ? -5.890 6.040 14.701 1.00 83.94 258 MET A CA 1
ATOM 1973 C C . MET A 1 258 ? -6.094 4.564 14.328 1.00 83.94 258 MET A C 1
ATOM 1975 O O . MET A 1 258 ? -5.140 3.776 14.370 1.00 83.94 258 MET A O 1
ATOM 1979 N N . ASN A 1 259 ? -7.342 4.189 14.024 1.00 87.81 259 ASN A N 1
ATOM 1980 C CA . ASN A 1 259 ? -7.769 2.856 13.595 1.00 87.81 259 ASN A CA 1
ATOM 1981 C C . ASN A 1 259 ? -7.228 1.724 14.483 1.00 87.81 259 ASN A C 1
ATOM 1983 O O . ASN A 1 259 ? -6.824 0.661 13.999 1.00 87.81 259 ASN A O 1
ATOM 1987 N N . ALA A 1 260 ? -7.165 1.961 15.797 1.00 84.69 260 ALA A N 1
ATOM 1988 C CA . ALA A 1 260 ? -6.803 0.947 16.775 1.00 84.69 260 ALA A CA 1
ATOM 1989 C C . ALA A 1 260 ? -8.063 0.399 17.435 1.00 84.69 260 ALA A C 1
ATOM 1991 O O . ALA A 1 260 ? -8.930 1.157 17.861 1.00 84.69 260 ALA A O 1
ATOM 1992 N N . LEU A 1 261 ? -8.115 -0.918 17.590 1.00 87.50 261 LEU A N 1
ATOM 1993 C CA . LEU A 1 261 ? -9.064 -1.579 18.467 1.00 87.50 261 LEU A CA 1
ATOM 1994 C C . LEU A 1 261 ? -8.318 -2.028 19.719 1.00 87.50 261 LEU A C 1
ATOM 1996 O O . LEU A 1 261 ? -7.565 -3.005 19.694 1.00 87.50 261 LEU A O 1
ATOM 2000 N N . LEU A 1 262 ? -8.507 -1.309 20.815 1.00 85.00 262 LEU A N 1
ATOM 2001 C CA . LEU A 1 262 ? -7.974 -1.670 22.121 1.00 85.00 262 LEU A CA 1
ATOM 2002 C C . LEU A 1 262 ? -8.993 -2.519 22.875 1.00 85.00 262 LEU A C 1
ATOM 2004 O O . LEU A 1 262 ? -10.182 -2.564 22.555 1.00 85.00 262 LEU A O 1
ATOM 2008 N N . SER A 1 263 ? -8.514 -3.202 23.906 1.00 86.12 263 SER A N 1
ATOM 2009 C CA . SER A 1 263 ? -9.378 -3.939 24.811 1.00 86.12 263 SER A CA 1
ATOM 2010 C C . SER A 1 263 ? -8.898 -3.783 26.238 1.00 86.12 263 SER A C 1
ATOM 2012 O O . SER A 1 263 ? -7.700 -3.833 26.505 1.00 86.12 263 SER A O 1
ATOM 2014 N N . ALA A 1 264 ? -9.840 -3.629 27.159 1.00 80.81 264 ALA A N 1
ATOM 2015 C CA . ALA A 1 264 ? -9.590 -3.680 28.585 1.00 80.81 264 ALA A CA 1
ATOM 2016 C C . ALA A 1 264 ? -10.407 -4.805 29.217 1.00 80.81 264 ALA A C 1
ATOM 2018 O O . ALA A 1 264 ? -11.595 -4.977 28.941 1.00 80.81 264 ALA A O 1
ATOM 2019 N N . LYS A 1 265 ? -9.779 -5.589 30.091 1.00 79.75 265 LYS A N 1
ATOM 2020 C CA . LYS A 1 265 ? -10.471 -6.579 30.917 1.00 79.75 265 LYS A CA 1
ATOM 2021 C C . LYS A 1 265 ? -11.103 -5.888 32.108 1.00 79.75 265 LYS A C 1
ATOM 2023 O O . LYS A 1 265 ? -10.451 -5.097 32.780 1.00 79.75 265 LYS A O 1
ATOM 2028 N N . ILE A 1 266 ? -12.335 -6.281 32.393 1.00 75.25 266 ILE A N 1
ATOM 2029 C CA . ILE A 1 266 ? -13.117 -5.846 33.544 1.00 75.25 266 ILE A CA 1
ATOM 2030 C C . ILE A 1 266 ? -13.278 -7.058 34.463 1.00 75.25 266 ILE A C 1
ATOM 2032 O O . ILE A 1 266 ? -13.618 -8.156 34.004 1.00 75.25 266 ILE A O 1
ATOM 2036 N N . ALA A 1 267 ? -13.007 -6.899 35.758 1.00 65.19 267 ALA A N 1
ATOM 2037 C CA . ALA A 1 267 ? -13.106 -8.010 36.699 1.00 65.19 267 ALA A CA 1
ATOM 2038 C C . ALA A 1 267 ? -14.525 -8.598 36.781 1.00 65.19 267 ALA A C 1
ATOM 2040 O O . ALA A 1 267 ? -15.529 -7.893 36.821 1.00 65.19 267 ALA A O 1
ATOM 2041 N N . GLN A 1 268 ? -14.598 -9.933 36.845 1.00 56.19 268 GLN A N 1
ATOM 2042 C CA . GLN A 1 268 ? -15.864 -10.677 36.904 1.00 56.19 268 GLN A CA 1
ATOM 2043 C C . GLN A 1 268 ? -16.539 -10.625 38.286 1.00 56.19 268 GLN A C 1
ATOM 2045 O O . GLN A 1 268 ? -17.762 -10.779 38.363 1.00 56.19 268 GLN A O 1
ATOM 2050 N N . ASN A 1 269 ? -15.746 -10.407 39.347 1.00 50.62 269 ASN A N 1
ATOM 2051 C CA . ASN A 1 269 ? -16.156 -10.406 40.751 1.00 50.62 269 ASN A CA 1
ATOM 2052 C C . ASN A 1 269 ? -15.622 -9.146 41.446 1.00 50.62 269 ASN A C 1
ATOM 2054 O O . ASN A 1 269 ? -14.412 -8.999 41.583 1.00 50.62 269 ASN A O 1
ATOM 2058 N N . GLY A 1 270 ? -16.515 -8.279 41.922 1.00 52.59 270 GLY A N 1
ATOM 2059 C CA . GLY A 1 270 ? -16.158 -6.971 42.479 1.00 52.59 270 GLY A CA 1
ATOM 2060 C C . GLY A 1 270 ? -16.697 -5.830 41.619 1.00 52.59 270 GLY A C 1
ATOM 2061 O O . GLY A 1 270 ? -17.301 -6.073 40.578 1.00 52.59 270 GLY A O 1
ATOM 2062 N N . SER A 1 271 ? -16.527 -4.590 42.088 1.00 52.88 271 SER A N 1
ATOM 2063 C CA . SER A 1 271 ? -16.941 -3.417 41.313 1.00 52.88 271 SER A CA 1
ATOM 2064 C C . SER A 1 271 ? -16.215 -3.437 39.958 1.00 52.88 271 SER A C 1
ATOM 2066 O O . SER A 1 271 ? -14.982 -3.511 39.982 1.00 52.88 271 SER A O 1
ATOM 2068 N N . PRO A 1 272 ? -16.914 -3.326 38.809 1.00 54.81 272 PRO A N 1
ATOM 2069 C CA . PRO A 1 272 ? -16.299 -3.269 37.469 1.00 54.81 272 PRO A CA 1
ATOM 2070 C C . PRO A 1 272 ? -15.299 -2.108 37.282 1.00 54.81 272 PRO A C 1
ATOM 2072 O O . PRO A 1 272 ? -14.663 -1.986 36.247 1.00 54.81 272 PRO A O 1
ATOM 2075 N N . ILE A 1 273 ? -15.130 -1.292 38.320 1.00 55.22 273 ILE A N 1
ATOM 2076 C CA . ILE A 1 273 ? -14.481 0.011 38.349 1.00 55.22 273 ILE A CA 1
ATOM 2077 C C . ILE A 1 273 ? -13.115 -0.052 39.069 1.00 55.22 273 ILE A C 1
ATOM 2079 O O . ILE A 1 273 ? -12.335 0.891 39.003 1.00 55.22 273 ILE A O 1
ATOM 2083 N N . LYS A 1 274 ? -12.798 -1.149 39.780 1.00 57.41 274 LYS A N 1
ATOM 2084 C CA . LYS A 1 274 ? -11.566 -1.257 40.597 1.00 57.41 274 LYS A CA 1
ATOM 2085 C C . LYS A 1 274 ? -10.424 -2.056 39.969 1.00 57.41 274 LYS A C 1
ATOM 2087 O O . LYS A 1 274 ? -9.283 -1.853 40.362 1.00 57.41 274 LYS A O 1
ATOM 2092 N N . ASP A 1 275 ? -10.727 -2.924 39.011 1.00 65.31 275 ASP A N 1
ATOM 2093 C CA . ASP A 1 275 ? -9.786 -3.913 38.472 1.00 65.31 275 ASP A CA 1
ATOM 2094 C C . ASP A 1 275 ? -9.829 -3.930 36.930 1.00 65.31 275 ASP A C 1
ATOM 2096 O O . ASP A 1 275 ? -9.950 -4.988 36.305 1.00 65.31 275 ASP A O 1
ATOM 2100 N N . VAL A 1 276 ? -9.788 -2.747 36.306 1.00 69.94 276 VAL A N 1
ATOM 2101 C CA . VAL A 1 276 ? -9.692 -2.623 34.845 1.00 69.94 276 VAL A CA 1
ATOM 2102 C C . VAL A 1 276 ? -8.226 -2.757 34.425 1.00 69.94 276 VAL A C 1
ATOM 2104 O O . VAL A 1 276 ? -7.335 -2.127 34.994 1.00 69.94 276 VAL A O 1
ATOM 2107 N N . SER A 1 277 ? -7.946 -3.599 33.433 1.00 74.50 277 SER A N 1
ATOM 2108 C CA . SER A 1 277 ? -6.597 -3.732 32.865 1.00 74.50 277 SER A CA 1
ATOM 2109 C C . SER A 1 277 ? -6.657 -3.663 31.348 1.00 74.50 277 SER A C 1
ATOM 2111 O O . SER A 1 277 ? -7.290 -4.511 30.723 1.00 74.50 277 SER A O 1
ATOM 2113 N N . LEU A 1 278 ? -6.015 -2.647 30.767 1.00 75.25 278 LEU A N 1
ATOM 2114 C CA . LEU A 1 278 ? -5.801 -2.566 29.324 1.00 75.25 278 LEU A CA 1
ATOM 2115 C C . LEU A 1 278 ? -4.904 -3.724 28.886 1.00 75.25 278 LEU A C 1
ATOM 2117 O O . LEU A 1 278 ? -3.923 -4.058 29.556 1.00 75.25 278 LEU A O 1
ATOM 2121 N N . ASP A 1 279 ? -5.265 -4.351 27.774 1.00 74.19 279 ASP A N 1
ATOM 2122 C CA . ASP A 1 279 ? -4.386 -5.294 27.107 1.00 74.19 279 ASP A CA 1
ATOM 2123 C C . ASP A 1 279 ? -3.126 -4.537 26.639 1.00 74.19 279 ASP A C 1
ATOM 2125 O O . ASP A 1 279 ? -3.188 -3.386 26.209 1.00 74.19 279 ASP A O 1
ATOM 2129 N N . GLU A 1 280 ? -1.965 -5.182 26.762 1.00 69.56 280 GLU A N 1
ATOM 2130 C CA . GLU A 1 280 ? -0.651 -4.575 26.488 1.00 69.56 280 GLU A CA 1
ATOM 2131 C C . GLU A 1 280 ? -0.499 -4.111 25.030 1.00 69.56 280 GLU A C 1
ATOM 2133 O O . GLU A 1 280 ? 0.227 -3.162 24.744 1.00 69.56 280 GLU A O 1
ATOM 2138 N N . PHE A 1 281 ? -1.219 -4.763 24.114 1.00 70.31 281 PHE A N 1
ATOM 2139 C CA . PHE A 1 281 ? -1.204 -4.479 22.685 1.00 70.31 281 PHE A CA 1
ATOM 2140 C C . PHE A 1 281 ? -2.635 -4.314 22.160 1.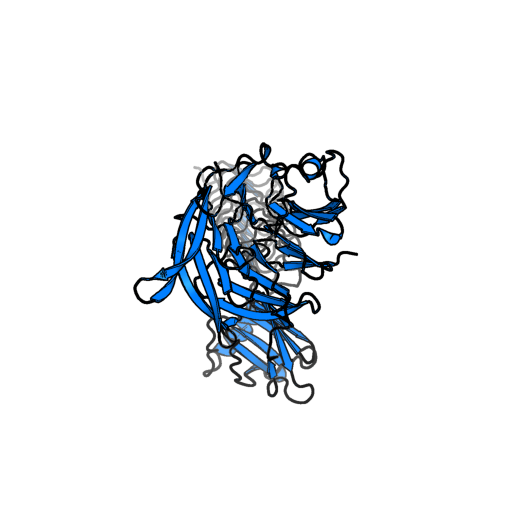00 70.31 281 PHE A C 1
ATOM 2142 O O . PHE A 1 281 ? -3.541 -5.000 22.650 1.00 70.31 281 PHE A O 1
ATOM 2149 N N . PRO A 1 282 ? -2.849 -3.457 21.142 1.00 75.25 282 PRO A N 1
ATOM 2150 C CA . PRO A 1 282 ? -4.119 -3.406 20.426 1.00 75.25 282 PRO A CA 1
ATOM 2151 C C . PRO A 1 282 ? -4.500 -4.798 19.897 1.00 75.25 282 PRO A C 1
ATOM 2153 O O . PRO A 1 282 ? -3.637 -5.569 19.474 1.00 75.25 282 PRO A O 1
ATOM 2156 N N . ILE A 1 283 ? -5.800 -5.109 19.887 1.00 80.19 283 ILE A N 1
ATOM 2157 C CA . ILE A 1 283 ? -6.344 -6.313 19.236 1.00 80.19 283 ILE A CA 1
ATOM 2158 C C . ILE A 1 283 ? -5.990 -6.283 17.751 1.00 80.19 283 ILE A C 1
ATOM 2160 O O . ILE A 1 283 ? -5.505 -7.269 17.198 1.00 80.19 283 ILE A O 1
ATOM 2164 N N . THR A 1 284 ? -6.236 -5.139 17.122 1.00 78.44 284 THR A N 1
ATOM 2165 C CA . THR A 1 284 ? -5.801 -4.828 15.768 1.00 78.44 284 THR A CA 1
ATOM 2166 C C . THR A 1 284 ? -5.514 -3.339 15.681 1.00 78.44 284 THR A C 1
ATOM 2168 O O . THR A 1 284 ? -6.124 -2.537 16.388 1.00 78.44 284 THR A O 1
ATOM 2171 N N . GLN A 1 285 ? -4.555 -2.972 14.846 1.00 76.88 285 GLN A N 1
ATOM 2172 C CA . GLN A 1 285 ? -4.294 -1.587 14.502 1.00 76.88 285 GLN A CA 1
ATOM 2173 C C . GLN A 1 285 ? -3.678 -1.552 13.109 1.00 76.88 285 GLN A C 1
ATOM 2175 O O . GLN A 1 285 ? -2.702 -2.260 12.835 1.00 76.88 285 GLN A O 1
ATOM 2180 N N . CYS A 1 286 ? -4.261 -0.748 12.233 1.00 80.38 286 CYS A N 1
ATOM 2181 C CA . CYS A 1 286 ? -3.791 -0.541 10.870 1.00 80.38 286 CYS A CA 1
ATOM 2182 C C . CYS A 1 286 ? -3.348 0.915 10.668 1.00 80.38 286 CYS A C 1
ATOM 2184 O O . CYS A 1 286 ? -3.078 1.640 11.632 1.00 80.38 286 CYS A O 1
ATOM 2186 N N . HIS A 1 287 ? -3.181 1.293 9.404 1.00 92.56 287 HIS A N 1
ATOM 2187 C CA . HIS A 1 287 ? -2.975 2.677 9.013 1.00 92.56 287 HIS A CA 1
ATOM 2188 C C . HIS A 1 287 ? -4.280 3.467 9.166 1.00 92.56 287 HIS A C 1
ATOM 2190 O O . HIS A 1 287 ? -5.367 2.886 9.135 1.00 92.56 287 HIS A O 1
ATOM 2196 N N . TYR A 1 288 ? -4.166 4.778 9.362 1.00 91.75 288 TYR A N 1
ATOM 2197 C CA . TYR A 1 288 ? -5.311 5.692 9.526 1.00 91.75 288 TYR A CA 1
ATOM 2198 C C . TYR A 1 288 ? -5.286 6.874 8.547 1.00 91.75 288 TYR A C 1
ATOM 2200 O O . TYR A 1 288 ? -6.002 7.854 8.717 1.00 91.75 288 TYR A O 1
ATOM 2208 N N . ASP A 1 289 ? -4.442 6.776 7.527 1.00 94.06 289 ASP A N 1
ATOM 2209 C CA . ASP A 1 289 ? -4.398 7.651 6.359 1.00 94.06 289 ASP A CA 1
ATOM 2210 C C . ASP A 1 289 ? -3.941 6.787 5.164 1.00 94.06 289 ASP A C 1
ATOM 2212 O O . ASP A 1 289 ? -3.582 5.615 5.325 1.00 94.06 289 ASP A O 1
ATOM 2216 N N . ASP A 1 290 ? -3.917 7.375 3.970 1.00 95.38 290 ASP A N 1
ATOM 2217 C CA . ASP A 1 290 ? -3.645 6.726 2.687 1.00 95.38 290 ASP A CA 1
ATOM 2218 C C . ASP A 1 290 ? -2.419 5.791 2.746 1.00 95.38 290 ASP A C 1
ATOM 2220 O O . ASP A 1 290 ? -1.272 6.217 2.952 1.00 95.38 290 ASP A O 1
ATOM 2224 N N . LEU A 1 291 ? -2.674 4.495 2.557 1.00 96.69 291 LEU A N 1
ATOM 2225 C CA . LEU A 1 291 ? -1.672 3.439 2.597 1.00 96.69 291 LEU A CA 1
ATOM 2226 C C . LEU A 1 291 ? -1.259 3.046 1.181 1.00 96.69 291 LEU A C 1
ATOM 2228 O O . LEU A 1 291 ? -2.085 2.621 0.383 1.00 96.69 291 LEU A O 1
ATOM 2232 N N . ARG A 1 292 ? 0.038 3.121 0.863 1.00 96.06 292 ARG A N 1
ATOM 2233 C CA . ARG A 1 292 ? 0.555 2.738 -0.471 1.00 96.06 292 ARG A CA 1
ATOM 2234 C C . ARG A 1 292 ? 1.853 1.945 -0.436 1.00 96.06 292 ARG A C 1
ATOM 2236 O O . ARG A 1 292 ? 2.107 1.125 -1.326 1.00 96.06 292 ARG A O 1
ATOM 2243 N N . GLY A 1 293 ? 2.685 2.182 0.576 1.00 97.25 293 GLY A N 1
ATOM 2244 C CA . GLY A 1 293 ? 3.953 1.492 0.740 1.00 97.25 293 GLY A CA 1
ATOM 2245 C C . GLY A 1 293 ? 3.738 0.071 1.243 1.00 97.25 293 GLY A C 1
ATOM 2246 O O . GLY A 1 293 ? 3.202 -0.122 2.329 1.00 97.25 293 GLY A O 1
ATOM 2247 N N . ILE A 1 294 ? 4.216 -0.914 0.479 1.00 97.75 294 ILE A N 1
ATOM 2248 C CA . ILE A 1 294 ? 4.324 -2.308 0.917 1.00 97.75 294 ILE A CA 1
ATOM 2249 C C . ILE A 1 294 ? 5.582 -2.967 0.345 1.00 97.75 294 ILE A C 1
ATOM 2251 O O . ILE A 1 294 ? 5.842 -2.912 -0.865 1.00 97.75 294 ILE A O 1
ATOM 2255 N N . SER A 1 295 ? 6.326 -3.645 1.215 1.00 97.25 295 SER A N 1
ATOM 2256 C CA . SER A 1 295 ? 7.486 -4.461 0.862 1.00 97.25 295 SER A CA 1
ATOM 2257 C C . SER A 1 295 ? 7.473 -5.775 1.627 1.00 97.25 295 SER A C 1
ATOM 2259 O O . SER A 1 295 ? 7.007 -5.848 2.764 1.00 97.25 295 SER A O 1
ATOM 2261 N N . VAL A 1 296 ? 8.021 -6.816 1.006 1.00 95.94 296 VAL A N 1
ATOM 2262 C CA . VAL A 1 296 ? 8.309 -8.070 1.704 1.00 95.94 296 VAL A CA 1
ATOM 2263 C C . VAL A 1 296 ? 9.585 -7.893 2.523 1.00 95.94 296 VAL A C 1
ATOM 2265 O O . VAL A 1 296 ? 10.497 -7.177 2.102 1.00 95.94 296 VAL A O 1
ATOM 2268 N N . LEU A 1 297 ? 9.643 -8.533 3.686 1.00 96.31 297 LEU A N 1
ATOM 2269 C CA . LEU A 1 297 ? 10.829 -8.567 4.533 1.00 96.31 297 LEU A CA 1
ATOM 2270 C C . LEU A 1 297 ? 11.719 -9.765 4.179 1.00 96.31 297 LEU A C 1
ATOM 2272 O O . LEU A 1 297 ? 11.206 -10.833 3.829 1.00 96.31 297 LEU A O 1
ATOM 2276 N N . PRO A 1 298 ? 13.051 -9.623 4.273 1.00 94.75 298 PRO A N 1
ATOM 2277 C CA . PRO A 1 298 ? 13.975 -10.715 4.016 1.00 94.75 298 PRO A CA 1
ATOM 2278 C C . PRO A 1 298 ? 13.899 -11.786 5.118 1.00 94.75 298 PRO A C 1
ATOM 2280 O O . PRO A 1 298 ? 13.491 -11.496 6.244 1.00 94.75 298 PRO A O 1
ATOM 2283 N N . PRO A 1 299 ? 14.384 -13.016 4.857 1.00 92.50 299 PRO A N 1
ATOM 2284 C CA . PRO A 1 299 ? 14.333 -14.123 5.820 1.00 92.50 299 PRO A CA 1
ATOM 2285 C C . PRO A 1 299 ? 15.049 -13.885 7.162 1.00 92.50 299 PRO A C 1
ATOM 2287 O O . PRO A 1 299 ? 14.895 -14.692 8.079 1.00 92.50 299 PRO A O 1
ATOM 2290 N N . SER A 1 300 ? 15.853 -12.822 7.292 1.00 93.19 300 SER A N 1
ATOM 2291 C CA . SER A 1 300 ? 16.445 -12.409 8.572 1.00 93.19 300 SER A CA 1
ATOM 2292 C C . SER A 1 300 ? 15.380 -11.995 9.596 1.00 93.19 300 SER A C 1
ATOM 2294 O O . SER A 1 300 ? 15.576 -12.197 10.797 1.00 93.19 300 SER A O 1
ATOM 2296 N N . TRP A 1 301 ? 14.224 -11.511 9.138 1.00 93.50 301 TRP A N 1
ATOM 2297 C CA . TRP A 1 301 ? 13.048 -11.255 9.964 1.00 93.50 301 TRP A CA 1
ATOM 2298 C C . TRP A 1 301 ? 12.271 -12.558 10.182 1.00 93.50 301 TRP A C 1
ATOM 2300 O O . TRP A 1 301 ? 11.372 -12.923 9.443 1.00 93.50 301 TRP A O 1
ATOM 2310 N N . THR A 1 302 ? 12.625 -13.309 11.223 1.00 90.94 302 THR A N 1
ATOM 2311 C CA . THR A 1 302 ? 12.032 -14.643 11.469 1.00 90.94 302 THR A CA 1
ATOM 2312 C C . THR A 1 302 ? 10.590 -14.617 11.984 1.00 90.94 302 THR A C 1
ATOM 2314 O O . THR A 1 302 ? 9.886 -15.622 11.891 1.00 90.94 302 THR A O 1
ATOM 2317 N N . HIS A 1 303 ? 10.141 -13.482 12.526 1.00 89.69 303 HIS A N 1
ATOM 2318 C CA . HIS A 1 303 ? 8.812 -13.316 13.124 1.00 89.69 303 HIS A CA 1
ATOM 2319 C C . HIS A 1 303 ? 7.883 -12.430 12.288 1.00 89.69 303 HIS A C 1
ATOM 2321 O O . HIS A 1 303 ? 6.757 -12.194 12.715 1.00 89.69 303 HIS A O 1
ATOM 2327 N N . ALA A 1 304 ? 8.319 -11.953 11.122 1.00 93.69 304 ALA A N 1
ATOM 2328 C CA . ALA A 1 304 ? 7.567 -11.053 10.255 1.00 93.69 304 ALA A CA 1
ATOM 2329 C C . ALA A 1 304 ? 7.966 -11.266 8.798 1.00 93.69 304 ALA A C 1
ATOM 2331 O O . ALA A 1 304 ? 9.080 -11.692 8.526 1.00 93.69 304 ALA A O 1
ATOM 2332 N N . ASP A 1 305 ? 7.097 -10.928 7.861 1.00 95.38 305 ASP A N 1
ATOM 2333 C CA . ASP A 1 305 ? 7.387 -11.080 6.437 1.00 95.38 305 ASP A CA 1
ATOM 2334 C C . ASP A 1 305 ? 6.944 -9.888 5.588 1.00 95.38 305 ASP A C 1
ATOM 2336 O O . ASP A 1 305 ? 7.225 -9.863 4.394 1.00 95.38 305 ASP A O 1
ATOM 2340 N N . VAL A 1 306 ? 6.307 -8.875 6.177 1.00 96.12 306 VAL A N 1
ATOM 2341 C CA . VAL A 1 306 ? 5.793 -7.710 5.447 1.00 96.12 306 VAL A CA 1
ATOM 2342 C C . VAL A 1 306 ? 6.039 -6.440 6.244 1.00 96.12 306 VAL A C 1
ATOM 2344 O O . VAL A 1 306 ? 5.852 -6.423 7.458 1.00 96.12 306 VAL A O 1
ATOM 2347 N N . VAL A 1 307 ? 6.397 -5.365 5.548 1.00 97.19 307 VAL A N 1
ATOM 2348 C CA . VAL A 1 307 ? 6.415 -4.003 6.082 1.00 97.19 307 VAL A CA 1
ATOM 2349 C C . VAL A 1 307 ? 5.560 -3.090 5.215 1.00 97.19 307 VAL A C 1
ATOM 2351 O O . VAL A 1 307 ? 5.578 -3.189 3.984 1.00 97.19 307 VAL A O 1
ATOM 2354 N N . THR A 1 308 ? 4.824 -2.193 5.856 1.00 97.69 308 THR A N 1
ATOM 2355 C CA . THR A 1 308 ? 4.028 -1.159 5.200 1.00 97.69 308 THR A CA 1
ATOM 2356 C C . THR A 1 308 ? 4.360 0.223 5.747 1.00 97.69 308 THR A C 1
ATOM 2358 O O . THR A 1 308 ? 4.837 0.362 6.876 1.00 97.69 308 THR A O 1
ATOM 2361 N N . ALA A 1 309 ? 4.121 1.244 4.926 1.00 97.62 309 ALA A N 1
ATOM 2362 C CA . ALA A 1 309 ? 4.270 2.642 5.309 1.00 97.62 309 ALA A CA 1
ATOM 2363 C C . ALA A 1 309 ? 3.230 3.516 4.592 1.00 97.62 309 ALA A C 1
ATOM 2365 O O . ALA A 1 309 ? 2.992 3.328 3.391 1.00 97.62 309 ALA A O 1
ATOM 2366 N N . GLY A 1 310 ? 2.626 4.456 5.323 1.00 97.00 310 GLY A N 1
ATOM 2367 C CA . GLY A 1 310 ? 1.517 5.288 4.845 1.00 97.00 310 GLY A CA 1
ATOM 2368 C C . GLY A 1 310 ? 1.739 6.792 5.014 1.00 97.00 310 GLY A C 1
ATOM 2369 O O . GLY A 1 310 ? 2.761 7.251 5.544 1.00 97.00 310 GLY A O 1
ATOM 2370 N N . LEU A 1 311 ? 0.759 7.579 4.557 1.00 96.88 311 LEU A N 1
ATOM 2371 C CA . LEU A 1 311 ? 0.742 9.039 4.721 1.00 96.88 311 LEU A CA 1
ATOM 2372 C C . LEU A 1 311 ? 0.555 9.487 6.176 1.00 96.88 311 LEU A C 1
ATOM 2374 O O . LEU A 1 311 ? 0.867 10.632 6.496 1.00 96.88 311 LEU A O 1
ATOM 2378 N N . ASP A 1 312 ? 0.136 8.571 7.042 1.00 94.06 312 ASP A N 1
ATOM 2379 C CA . ASP A 1 312 ? 0.035 8.741 8.488 1.00 94.06 312 ASP A CA 1
ATOM 2380 C C . ASP A 1 312 ? 1.398 8.768 9.202 1.00 94.06 312 ASP A C 1
ATOM 2382 O O . ASP A 1 312 ? 1.462 9.046 10.399 1.00 94.06 312 ASP A O 1
ATOM 2386 N N . GLY A 1 313 ? 2.492 8.474 8.492 1.00 93.88 313 GLY A N 1
ATOM 2387 C CA . GLY A 1 313 ? 3.835 8.399 9.069 1.00 93.88 313 GLY A CA 1
ATOM 2388 C C . GLY A 1 313 ? 4.061 7.136 9.903 1.00 93.88 313 GLY A C 1
ATOM 2389 O O . GLY A 1 313 ? 5.068 7.036 10.614 1.00 93.88 313 GLY A O 1
ATOM 2390 N N . LEU A 1 314 ? 3.145 6.165 9.837 1.00 93.44 314 LEU A N 1
ATOM 2391 C CA . LEU A 1 314 ? 3.326 4.865 10.463 1.00 93.44 314 LEU A CA 1
ATOM 2392 C C . LEU A 1 314 ? 4.185 3.954 9.592 1.00 93.44 314 LEU A C 1
ATOM 2394 O O . LEU A 1 314 ? 4.052 3.913 8.370 1.00 93.44 314 LEU A O 1
ATOM 2398 N N . ILE A 1 315 ? 5.027 3.173 10.259 1.00 95.69 315 ILE A N 1
ATOM 2399 C CA . ILE A 1 315 ? 5.687 1.991 9.720 1.00 95.69 315 ILE A CA 1
ATOM 2400 C C . ILE A 1 315 ? 5.160 0.806 10.516 1.00 95.69 315 ILE A C 1
ATOM 2402 O O . ILE A 1 315 ? 5.350 0.745 11.735 1.00 95.69 315 ILE A O 1
ATOM 2406 N N . CYS A 1 316 ? 4.505 -0.124 9.833 1.00 93.69 316 CYS A N 1
ATOM 2407 C CA . CYS A 1 316 ? 3.913 -1.308 10.441 1.00 93.69 316 CYS A CA 1
ATOM 2408 C C . CYS A 1 316 ? 4.568 -2.563 9.868 1.00 93.69 316 CYS A C 1
ATOM 2410 O O . CYS A 1 316 ? 4.778 -2.677 8.662 1.00 93.69 316 CYS A O 1
ATOM 2412 N N . VAL A 1 317 ? 4.901 -3.509 10.739 1.00 94.44 317 VAL A N 1
ATOM 2413 C CA . VAL A 1 317 ? 5.522 -4.781 10.371 1.00 94.44 317 VAL A CA 1
ATOM 2414 C C . VAL A 1 317 ? 4.585 -5.911 10.759 1.00 94.44 317 VAL A C 1
ATOM 2416 O O . VAL A 1 317 ? 4.164 -6.008 11.912 1.00 94.44 317 VAL A O 1
ATOM 2419 N N . TYR A 1 318 ? 4.284 -6.784 9.804 1.00 92.94 318 TYR A N 1
ATOM 2420 C CA . TYR A 1 318 ? 3.289 -7.836 9.950 1.00 92.94 318 TYR A CA 1
ATOM 2421 C C . TYR A 1 318 ? 3.888 -9.225 9.788 1.00 92.94 318 TYR A C 1
ATOM 2423 O O . TYR A 1 318 ? 4.846 -9.452 9.047 1.00 92.94 318 TYR A O 1
ATOM 2431 N N . ASN A 1 319 ? 3.249 -10.170 10.467 1.00 92.81 319 ASN A N 1
ATOM 2432 C CA . ASN A 1 319 ? 3.389 -11.592 10.227 1.00 92.81 319 ASN A CA 1
ATOM 2433 C C . ASN A 1 319 ? 2.136 -12.098 9.505 1.00 92.81 319 ASN A C 1
ATOM 2435 O O . ASN A 1 319 ? 1.089 -12.286 10.136 1.00 92.81 319 ASN A O 1
ATOM 2439 N N . SER A 1 320 ? 2.247 -12.357 8.203 1.00 91.44 32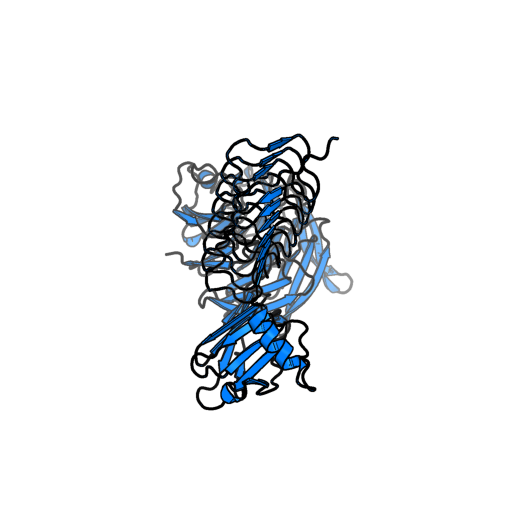0 SER A N 1
ATOM 2440 C CA . SER A 1 320 ? 1.129 -12.827 7.374 1.00 91.44 320 SER A CA 1
ATOM 2441 C C . SER A 1 320 ? 0.582 -14.187 7.830 1.00 91.44 320 SER A C 1
ATOM 2443 O O . SER A 1 320 ? -0.614 -14.458 7.741 1.00 91.44 320 SER A O 1
ATOM 2445 N N . GLY A 1 321 ? 1.430 -15.048 8.402 1.00 90.56 321 GLY A N 1
ATOM 2446 C CA . GLY A 1 321 ? 1.029 -16.366 8.901 1.00 90.56 321 GLY A CA 1
ATOM 2447 C C . GLY A 1 321 ? 0.075 -16.314 10.097 1.00 90.56 321 GLY A C 1
ATOM 2448 O O . GLY A 1 321 ? -0.743 -17.216 10.262 1.00 90.56 321 GLY A O 1
ATOM 2449 N N . SER A 1 322 ? 0.169 -15.268 10.919 1.00 89.31 322 SER A N 1
ATOM 2450 C CA . SER A 1 322 ? -0.687 -15.060 12.094 1.00 89.31 322 SER A CA 1
ATOM 2451 C C . SER A 1 322 ? -1.686 -13.915 11.939 1.00 89.31 322 SER A C 1
ATOM 2453 O O . SER A 1 322 ? -2.514 -13.741 12.832 1.00 89.31 322 SER A O 1
ATOM 2455 N N . CYS A 1 323 ? -1.623 -13.162 10.833 1.00 87.69 323 CYS A N 1
ATOM 2456 C CA . CYS A 1 323 ? -2.420 -11.955 10.593 1.00 87.69 323 CYS A CA 1
ATOM 2457 C C . CYS A 1 323 ? -2.270 -10.922 11.726 1.00 87.69 323 CYS A C 1
ATOM 2459 O O . CYS A 1 323 ? -3.243 -10.307 12.155 1.00 87.69 323 CYS A O 1
ATOM 2461 N N . LYS A 1 324 ? -1.047 -10.763 12.253 1.00 85.31 324 LYS A N 1
ATOM 2462 C CA . LYS A 1 324 ? -0.750 -9.840 13.358 1.00 85.31 324 LYS A CA 1
ATOM 2463 C C . LYS A 1 324 ? 0.305 -8.823 12.968 1.00 85.31 324 LYS A C 1
ATOM 2465 O O . LYS A 1 324 ? 1.306 -9.175 12.344 1.00 85.31 324 LYS A O 1
ATOM 2470 N N . SER A 1 325 ? 0.101 -7.586 13.412 1.00 86.44 325 SER A N 1
ATOM 2471 C CA . SER A 1 325 ? 1.182 -6.608 13.517 1.00 86.44 325 SER A CA 1
ATOM 2472 C C . SER A 1 325 ? 2.110 -7.032 14.655 1.00 86.44 325 SER A C 1
ATOM 2474 O O . SER A 1 325 ? 1.645 -7.343 15.752 1.00 86.44 325 SER A O 1
ATOM 2476 N N . VAL A 1 326 ? 3.410 -7.108 14.382 1.00 88.56 326 VAL A N 1
ATOM 2477 C CA . VAL A 1 326 ? 4.433 -7.503 15.364 1.00 88.56 326 VAL A CA 1
ATOM 2478 C C . VAL A 1 326 ? 5.316 -6.339 15.790 1.00 88.56 326 VAL A C 1
ATOM 2480 O O . VAL A 1 326 ? 5.955 -6.412 16.835 1.00 88.56 326 VAL A O 1
ATOM 2483 N N . PHE A 1 327 ? 5.361 -5.273 14.993 1.00 89.06 327 PHE A N 1
ATOM 2484 C CA . PHE A 1 327 ? 6.094 -4.062 15.321 1.00 89.06 327 PHE A CA 1
ATOM 2485 C C . PHE A 1 327 ? 5.452 -2.852 14.646 1.00 89.06 327 PHE A C 1
ATOM 2487 O O . PHE A 1 327 ? 4.933 -2.943 13.531 1.00 89.06 327 PHE A O 1
ATOM 2494 N N . LYS A 1 328 ? 5.514 -1.709 15.328 1.00 88.44 328 LYS A N 1
ATOM 2495 C CA . LYS A 1 328 ? 5.008 -0.435 14.834 1.00 88.44 328 LYS A CA 1
ATOM 2496 C C . LYS A 1 328 ? 5.903 0.701 15.300 1.00 88.44 328 LYS A C 1
ATOM 2498 O O . LYS A 1 328 ? 6.296 0.751 16.463 1.00 88.44 328 LYS A O 1
ATOM 2503 N N . GLN A 1 329 ? 6.138 1.654 14.410 1.00 91.19 329 GLN A N 1
ATOM 2504 C CA . GLN A 1 329 ? 6.814 2.900 14.734 1.00 91.19 329 GLN A CA 1
ATOM 2505 C C . GLN A 1 329 ? 6.141 4.070 14.027 1.00 91.19 329 GLN A C 1
ATOM 2507 O O . GLN A 1 329 ? 5.839 3.992 12.842 1.00 91.19 329 GLN A O 1
ATOM 2512 N N . HIS A 1 330 ? 5.907 5.156 14.760 1.00 90.88 330 HIS A N 1
ATOM 2513 C CA . HIS A 1 330 ? 5.327 6.382 14.220 1.00 90.88 330 HIS A CA 1
ATOM 2514 C C . HIS A 1 330 ? 6.414 7.447 14.089 1.00 90.88 330 HIS A C 1
ATOM 2516 O O . HIS A 1 330 ? 6.971 7.904 15.088 1.00 90.88 330 HIS A O 1
ATOM 2522 N N . LEU A 1 331 ? 6.685 7.863 12.856 1.00 92.81 331 LEU A N 1
ATOM 2523 C CA . LEU A 1 331 ? 7.527 9.009 12.542 1.00 92.81 331 LEU A CA 1
ATOM 2524 C C . LEU A 1 331 ? 6.625 10.225 12.306 1.00 92.81 331 LEU A C 1
ATOM 2526 O O . LEU A 1 331 ? 6.125 10.455 11.206 1.00 92.81 331 LEU A O 1
ATOM 2530 N N . LYS A 1 332 ? 6.366 10.990 13.373 1.00 89.25 332 LYS A N 1
ATOM 2531 C CA . LYS A 1 332 ? 5.434 12.127 13.335 1.00 89.25 332 LYS A CA 1
ATOM 2532 C C . LYS A 1 332 ? 5.872 13.183 12.320 1.00 89.25 332 LYS A C 1
ATOM 2534 O O . LYS A 1 332 ? 7.010 13.639 12.354 1.00 89.25 332 LYS A O 1
ATOM 2539 N N . GLY A 1 333 ? 4.933 13.619 11.482 1.00 89.56 333 GLY A N 1
ATOM 2540 C CA . GLY A 1 333 ? 5.149 14.661 10.471 1.00 89.56 333 GLY A CA 1
ATOM 2541 C C . GLY A 1 333 ? 5.671 14.144 9.129 1.00 89.56 333 GLY A C 1
ATOM 2542 O O . GLY A 1 333 ? 5.660 14.895 8.156 1.00 89.56 333 GLY A O 1
ATOM 2543 N N . PHE A 1 334 ? 6.061 12.871 9.049 1.00 95.44 334 PHE A N 1
ATOM 2544 C CA . PHE A 1 334 ? 6.458 12.235 7.799 1.00 95.44 334 PHE A CA 1
ATOM 2545 C C . PHE A 1 334 ? 5.237 11.670 7.074 1.00 95.44 334 PHE A C 1
ATOM 2547 O O . PHE A 1 334 ? 4.255 11.279 7.700 1.00 95.44 334 PHE A O 1
ATOM 2554 N N . LYS A 1 335 ? 5.299 11.633 5.741 1.00 97.38 335 LYS A N 1
ATOM 2555 C CA . LYS A 1 335 ? 4.207 11.161 4.880 1.00 97.38 335 LYS A CA 1
ATOM 2556 C C . LYS A 1 335 ? 4.766 10.255 3.793 1.00 97.38 335 LYS A C 1
ATOM 2558 O O . LYS A 1 335 ? 5.313 10.763 2.812 1.00 97.38 335 LYS A O 1
ATOM 2563 N N . PHE A 1 336 ? 4.655 8.940 3.956 1.00 98.25 336 PHE A N 1
ATOM 2564 C CA . PHE A 1 336 ? 5.308 7.963 3.083 1.00 98.25 336 PHE A CA 1
ATOM 2565 C C . PHE A 1 336 ? 4.361 7.412 2.012 1.00 98.25 336 PHE A C 1
ATOM 2567 O O . PHE A 1 336 ? 3.186 7.172 2.262 1.00 98.25 336 PHE A O 1
ATOM 2574 N N . LEU A 1 337 ? 4.883 7.198 0.804 1.00 98.00 337 LEU A N 1
ATOM 2575 C CA . LEU A 1 337 ? 4.135 6.653 -0.339 1.00 98.00 337 LEU A CA 1
ATOM 2576 C C . LEU A 1 337 ? 4.682 5.310 -0.820 1.00 98.00 337 LEU A C 1
ATOM 2578 O O . LEU A 1 337 ? 3.963 4.525 -1.432 1.00 98.00 337 LEU A O 1
ATOM 2582 N N . CYS A 1 338 ? 5.962 5.047 -0.577 1.00 98.19 338 CYS A N 1
ATOM 2583 C CA . CYS A 1 338 ? 6.612 3.817 -0.994 1.00 98.19 338 CYS A CA 1
ATOM 2584 C C . CYS A 1 338 ? 7.667 3.394 0.025 1.00 98.19 338 CYS A C 1
ATOM 2586 O O . CYS A 1 338 ? 8.235 4.226 0.733 1.00 98.19 338 CYS A O 1
ATOM 2588 N N . VAL A 1 339 ? 7.908 2.087 0.089 1.00 98.56 339 VAL A N 1
ATOM 2589 C CA . VAL A 1 339 ? 8.843 1.457 1.020 1.00 98.56 339 VAL A CA 1
ATOM 2590 C C . VAL A 1 339 ? 9.507 0.260 0.351 1.00 98.56 339 VAL A C 1
ATOM 2592 O O . VAL A 1 339 ? 8.864 -0.441 -0.433 1.00 98.56 339 VAL A O 1
ATOM 2595 N N . ASP A 1 340 ? 10.775 0.024 0.669 1.00 98.38 340 ASP A N 1
ATOM 2596 C CA . ASP A 1 340 ? 11.506 -1.183 0.293 1.00 98.38 340 ASP A CA 1
ATOM 2597 C C . ASP A 1 340 ? 12.545 -1.526 1.363 1.00 98.38 340 ASP A C 1
ATOM 2599 O O . ASP A 1 340 ? 13.130 -0.630 1.976 1.00 98.38 340 ASP A O 1
ATOM 2603 N N . MET A 1 341 ? 12.767 -2.818 1.594 1.00 97.38 341 MET A N 1
ATOM 2604 C CA . MET A 1 341 ? 13.776 -3.304 2.535 1.00 97.38 341 MET A CA 1
ATOM 2605 C C . MET A 1 341 ? 14.973 -3.876 1.785 1.00 97.38 341 MET A C 1
ATOM 2607 O O . MET A 1 341 ? 14.819 -4.575 0.784 1.00 97.38 341 MET A O 1
ATOM 2611 N N . ASP A 1 342 ? 16.169 -3.605 2.295 1.00 96.12 342 ASP A N 1
ATOM 2612 C CA . ASP A 1 342 ? 17.385 -4.223 1.793 1.00 96.12 342 ASP A CA 1
ATOM 2613 C C . ASP A 1 342 ? 17.440 -5.734 2.097 1.00 96.12 342 ASP A C 1
ATOM 2615 O O . ASP A 1 342 ? 16.732 -6.262 2.955 1.00 96.12 342 ASP A O 1
ATOM 2619 N N . ILE A 1 343 ? 18.340 -6.446 1.415 1.00 94.19 343 ILE A N 1
ATOM 2620 C CA . ILE A 1 343 ? 18.476 -7.902 1.552 1.00 94.19 343 ILE A CA 1
ATOM 2621 C C . ILE A 1 343 ? 18.941 -8.352 2.947 1.00 94.19 343 ILE A C 1
ATOM 2623 O O . ILE A 1 343 ? 18.684 -9.491 3.341 1.00 94.19 343 ILE A O 1
ATOM 2627 N N . THR A 1 344 ? 19.628 -7.490 3.704 1.00 94.19 344 THR A N 1
ATOM 2628 C CA . THR A 1 344 ? 20.071 -7.819 5.067 1.00 94.19 344 THR A CA 1
ATOM 2629 C C . THR A 1 344 ? 18.944 -7.673 6.090 1.00 94.19 344 THR A C 1
ATOM 2631 O O . THR A 1 344 ? 18.956 -8.353 7.122 1.00 94.19 344 THR A O 1
ATOM 2634 N N . GLY A 1 345 ? 17.942 -6.845 5.789 1.00 94.06 345 GLY A N 1
ATOM 2635 C CA . GLY A 1 345 ? 16.853 -6.496 6.693 1.00 94.06 345 GLY A CA 1
ATOM 2636 C C . GLY A 1 345 ? 17.239 -5.437 7.722 1.00 94.06 345 GLY A C 1
ATOM 2637 O O . GLY A 1 345 ? 16.551 -5.318 8.734 1.00 94.06 345 GLY A O 1
ATOM 2638 N N . GLN A 1 346 ? 18.347 -4.722 7.500 1.00 94.56 346 GLN A N 1
ATOM 2639 C CA . GLN A 1 346 ? 18.859 -3.678 8.391 1.00 94.56 346 GLN A CA 1
ATOM 2640 C C . GLN A 1 346 ? 18.572 -2.273 7.882 1.00 94.56 346 GLN A C 1
ATOM 2642 O O . GLN A 1 346 ? 18.634 -1.346 8.681 1.00 94.56 346 GLN A O 1
ATOM 2647 N N . LEU A 1 347 ? 18.280 -2.095 6.592 1.00 97.00 347 LEU A N 1
ATOM 2648 C CA . LEU A 1 347 ? 17.994 -0.794 5.999 1.00 97.00 347 LEU A CA 1
ATOM 2649 C C . LEU A 1 347 ? 16.600 -0.776 5.376 1.00 97.00 347 LEU A C 1
ATOM 2651 O O . LEU A 1 347 ? 16.240 -1.639 4.572 1.00 97.00 347 LEU A O 1
ATOM 2655 N N . LEU A 1 348 ? 15.835 0.254 5.723 1.00 98.00 348 LEU A N 1
ATOM 2656 C CA . LEU A 1 348 ? 14.522 0.542 5.163 1.00 98.00 348 LEU A CA 1
ATOM 2657 C C . LEU A 1 348 ? 14.604 1.838 4.357 1.00 98.00 348 LEU A C 1
ATOM 2659 O O . LEU A 1 348 ? 14.971 2.879 4.899 1.00 98.00 348 LEU A O 1
ATOM 2663 N N . ALA A 1 349 ? 14.267 1.785 3.072 1.00 98.44 349 ALA A N 1
ATOM 2664 C CA . ALA A 1 349 ? 14.178 2.965 2.221 1.00 98.44 349 ALA A CA 1
ATOM 2665 C C . ALA A 1 349 ? 12.714 3.375 2.071 1.00 98.44 349 ALA A C 1
ATOM 2667 O O . ALA A 1 349 ? 11.858 2.536 1.792 1.00 98.44 349 ALA A O 1
ATOM 2668 N N . LEU A 1 350 ? 12.433 4.665 2.235 1.00 98.75 350 LEU A N 1
ATOM 2669 C CA . LEU A 1 350 ? 11.094 5.241 2.180 1.00 98.75 350 LEU A CA 1
ATOM 2670 C C . LEU A 1 350 ? 11.094 6.455 1.252 1.00 98.75 350 LEU A C 1
ATOM 2672 O O . LEU A 1 350 ? 11.958 7.324 1.359 1.00 98.75 350 LEU A O 1
ATOM 2676 N N . GLY A 1 351 ? 10.119 6.531 0.352 1.00 98.50 351 GLY A N 1
ATOM 2677 C CA . GLY A 1 351 ? 9.875 7.726 -0.456 1.00 98.50 351 GLY A CA 1
ATOM 2678 C C . GLY A 1 351 ? 8.670 8.496 0.067 1.00 98.50 351 GLY A C 1
ATOM 2679 O O . GLY A 1 351 ? 7.619 7.905 0.333 1.00 98.50 351 GLY A O 1
ATOM 2680 N N . SER A 1 352 ? 8.820 9.809 0.226 1.00 98.25 352 SER A N 1
ATOM 2681 C CA . SER A 1 352 ? 7.795 10.662 0.823 1.00 98.25 352 SER A CA 1
ATOM 2682 C C . SER A 1 352 ? 6.945 11.424 -0.202 1.00 98.25 352 SER A C 1
ATOM 2684 O O . SER A 1 352 ? 7.322 11.640 -1.363 1.00 98.25 352 SER A O 1
ATOM 2686 N N . ARG A 1 353 ? 5.788 11.913 0.263 1.00 97.81 353 ARG A N 1
ATOM 2687 C CA . ARG A 1 353 ? 4.888 12.804 -0.488 1.00 97.81 353 ARG A CA 1
ATOM 2688 C C . ARG A 1 353 ? 5.530 14.137 -0.849 1.00 97.81 353 ARG A C 1
ATOM 2690 O O . ARG A 1 353 ? 5.132 14.765 -1.822 1.00 97.81 353 ARG A O 1
ATOM 2697 N N . ASP A 1 354 ? 6.519 14.570 -0.089 1.00 97.00 354 ASP A N 1
ATOM 2698 C CA . ASP A 1 354 ? 7.266 15.782 -0.369 1.00 97.00 354 ASP A CA 1
ATOM 2699 C C . ASP A 1 354 ? 8.616 15.482 -1.026 1.00 97.00 354 ASP A C 1
ATOM 2701 O O . ASP A 1 354 ? 9.504 16.313 -0.972 1.00 97.00 354 ASP A O 1
ATOM 2705 N N . GLY A 1 355 ? 8.812 14.345 -1.692 1.00 97.69 355 GLY A N 1
ATOM 2706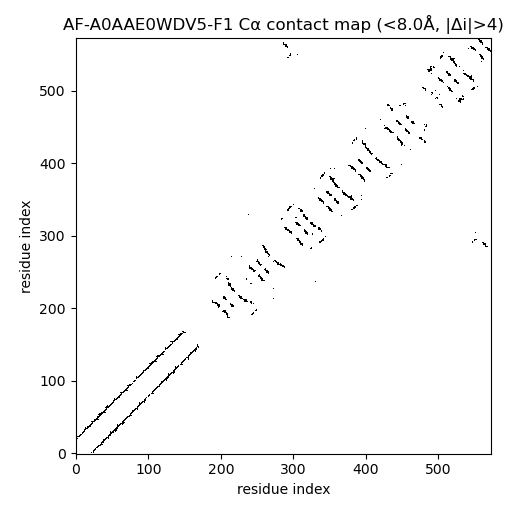 C CA . GLY A 1 355 ? 9.965 14.170 -2.580 1.00 97.69 355 GLY A CA 1
ATOM 2707 C C . GLY A 1 355 ? 11.300 13.878 -1.890 1.00 97.69 355 GLY A C 1
ATOM 2708 O O . GLY A 1 355 ? 12.351 13.996 -2.534 1.00 97.69 355 GLY A O 1
ATOM 2709 N N . HIS A 1 356 ? 11.277 13.539 -0.603 1.00 98.19 356 HIS A N 1
ATOM 2710 C CA . HIS A 1 356 ? 12.434 13.092 0.164 1.00 98.19 356 HIS A CA 1
ATOM 2711 C C . HIS A 1 356 ? 12.591 11.573 0.078 1.00 98.19 356 HIS A C 1
ATOM 2713 O O . HIS A 1 356 ? 11.619 10.812 0.081 1.00 98.19 356 HIS A O 1
ATOM 2719 N N . LEU A 1 357 ? 13.848 11.143 -0.013 1.00 98.31 357 LEU A N 1
ATOM 2720 C CA . LEU A 1 357 ? 14.256 9.770 0.244 1.00 98.31 357 LEU A CA 1
ATOM 2721 C C . LEU A 1 357 ? 14.741 9.689 1.688 1.00 98.31 357 LEU A C 1
ATOM 2723 O O . LEU A 1 357 ? 15.744 10.323 2.030 1.00 98.31 357 LEU A O 1
ATOM 2727 N N . HIS A 1 358 ? 14.063 8.869 2.484 1.00 98.06 358 HIS A N 1
ATOM 2728 C CA . HIS A 1 358 ? 14.486 8.527 3.833 1.00 98.06 358 HIS A CA 1
ATOM 2729 C C . HIS A 1 358 ? 15.127 7.143 3.839 1.00 98.06 358 HIS A C 1
ATOM 2731 O O . HIS A 1 358 ? 14.642 6.222 3.176 1.00 98.06 358 HIS A O 1
ATOM 2737 N N . ILE A 1 359 ? 16.215 6.992 4.588 1.00 97.38 359 ILE A N 1
ATOM 2738 C CA . ILE A 1 359 ? 16.842 5.691 4.835 1.00 97.38 359 ILE A CA 1
ATOM 2739 C C . ILE A 1 359 ? 16.948 5.518 6.335 1.00 97.38 359 ILE A C 1
ATOM 2741 O O . ILE A 1 359 ? 17.630 6.297 7.005 1.00 97.38 359 ILE A O 1
ATOM 2745 N N . LEU A 1 360 ? 16.274 4.495 6.843 1.00 97.38 360 LEU A N 1
ATOM 2746 C CA . LEU A 1 360 ? 16.284 4.140 8.249 1.00 97.38 360 LEU A CA 1
ATOM 2747 C C . LEU A 1 360 ? 17.139 2.893 8.462 1.00 97.38 360 LEU A C 1
ATOM 2749 O O . LEU A 1 360 ? 17.135 1.987 7.630 1.00 97.38 360 LEU A O 1
ATOM 2753 N N . GLU A 1 361 ? 17.846 2.836 9.583 1.00 96.06 361 GLU A N 1
ATOM 2754 C CA . GLU A 1 361 ? 18.628 1.677 10.011 1.00 96.06 361 GLU A CA 1
ATOM 2755 C C . GLU A 1 361 ? 17.976 1.019 11.229 1.00 96.06 361 GLU A C 1
ATOM 2757 O O . GLU A 1 361 ? 17.560 1.705 12.162 1.00 96.06 361 GLU A O 1
ATOM 2762 N N . TRP A 1 362 ? 17.891 -0.312 11.235 1.00 95.31 362 TRP A N 1
ATOM 2763 C CA . TRP A 1 362 ? 17.369 -1.058 12.376 1.00 95.31 362 TRP A CA 1
ATOM 2764 C C . TRP A 1 362 ? 18.412 -1.096 13.487 1.00 95.31 362 TRP A C 1
ATOM 2766 O O . TRP A 1 362 ? 19.408 -1.820 13.402 1.00 95.31 362 TRP A O 1
ATOM 2776 N N . THR A 1 363 ? 18.182 -0.341 14.557 1.00 91.75 363 THR A N 1
ATOM 2777 C CA . THR A 1 363 ? 19.083 -0.271 15.710 1.00 91.75 363 THR A CA 1
ATOM 2778 C C . THR A 1 363 ? 18.302 -0.386 17.009 1.00 91.75 363 THR A C 1
ATOM 2780 O O . THR A 1 363 ? 17.363 0.366 17.227 1.00 91.75 363 THR A O 1
ATOM 2783 N N . ASN A 1 364 ? 18.717 -1.288 17.907 1.00 88.31 364 ASN A N 1
ATOM 2784 C CA . ASN A 1 364 ? 18.123 -1.448 19.245 1.00 88.31 364 ASN A CA 1
ATOM 2785 C C . ASN A 1 364 ? 16.584 -1.578 19.237 1.00 88.31 364 ASN A C 1
ATOM 2787 O O . ASN A 1 364 ? 15.909 -0.937 20.038 1.00 88.31 364 ASN A O 1
ATOM 2791 N N . ASP A 1 365 ? 16.052 -2.399 18.330 1.00 88.62 365 ASP A N 1
ATOM 2792 C CA . ASP A 1 365 ? 14.616 -2.668 18.179 1.00 88.62 365 ASP A CA 1
ATOM 2793 C C . ASP A 1 365 ? 13.760 -1.462 17.737 1.00 88.62 365 ASP A C 1
ATOM 2795 O O . ASP A 1 365 ? 12.555 -1.430 17.977 1.00 88.62 365 ASP A O 1
ATOM 2799 N N . PHE A 1 366 ? 14.361 -0.473 17.066 1.00 92.81 366 PHE A N 1
ATOM 2800 C CA . PHE A 1 366 ? 13.645 0.590 16.358 1.00 92.81 366 PHE A CA 1
ATOM 2801 C C . PHE A 1 366 ? 14.376 1.020 15.076 1.00 92.81 366 PHE A C 1
ATOM 2803 O O . PHE A 1 366 ? 15.563 0.752 14.887 1.00 92.81 366 PHE A O 1
ATOM 2810 N N . TRP A 1 367 ? 13.663 1.711 14.190 1.00 94.19 367 TRP A N 1
ATOM 2811 C CA . TRP A 1 367 ? 14.210 2.336 12.989 1.00 94.19 367 TRP A CA 1
ATOM 2812 C C . TRP A 1 367 ? 14.753 3.730 13.302 1.00 94.19 367 TRP A C 1
ATOM 2814 O O . TRP A 1 367 ? 13.992 4.627 13.666 1.00 94.19 367 TRP A O 1
ATOM 2824 N N . ASP A 1 368 ? 16.057 3.922 13.149 1.00 94.88 368 ASP A N 1
ATOM 2825 C CA . ASP A 1 368 ? 16.717 5.217 13.313 1.00 94.88 368 ASP A CA 1
ATOM 2826 C C . ASP A 1 368 ? 16.966 5.872 11.953 1.00 94.88 368 ASP A C 1
ATOM 2828 O O . ASP A 1 368 ? 17.493 5.232 11.041 1.00 94.88 368 ASP A O 1
ATOM 2832 N N . GLU A 1 369 ? 16.610 7.147 11.796 1.00 94.62 369 GLU A N 1
ATOM 2833 C CA . GLU A 1 369 ? 16.805 7.853 10.529 1.00 94.62 369 GLU A CA 1
ATOM 2834 C C . GLU A 1 369 ? 18.285 8.168 10.297 1.00 94.62 369 GLU A C 1
ATOM 2836 O O . GLU A 1 369 ? 18.936 8.856 11.084 1.00 94.62 369 GLU A O 1
ATOM 2841 N N . LYS A 1 370 ? 18.831 7.666 9.185 1.00 92.88 370 LYS A N 1
ATOM 2842 C CA . LYS A 1 370 ? 20.221 7.909 8.772 1.00 92.88 370 LYS A CA 1
ATOM 2843 C C . LYS A 1 370 ? 20.343 8.907 7.642 1.00 92.88 370 LYS A C 1
ATOM 2845 O O . LYS A 1 370 ? 21.367 9.583 7.530 1.00 92.88 370 LYS A O 1
ATOM 2850 N N . VAL A 1 371 ? 19.338 8.961 6.780 1.00 94.50 371 VAL A N 1
ATOM 2851 C CA . VAL A 1 371 ? 19.313 9.850 5.625 1.00 94.50 371 VAL A CA 1
ATOM 2852 C C . VAL A 1 371 ? 17.929 10.442 5.506 1.00 94.50 371 VAL A C 1
ATOM 2854 O O . VAL A 1 371 ? 16.957 9.698 5.509 1.00 94.50 371 VAL A O 1
ATOM 2857 N N . ASP A 1 372 ? 17.894 11.755 5.326 1.00 95.75 372 ASP A N 1
ATOM 2858 C CA . ASP A 1 372 ? 16.768 12.517 4.806 1.00 95.75 372 ASP A CA 1
ATOM 2859 C C . ASP A 1 372 ? 17.323 13.411 3.690 1.00 95.75 372 ASP A C 1
ATOM 2861 O O . ASP A 1 372 ? 18.161 14.290 3.926 1.00 95.75 372 ASP A O 1
ATOM 2865 N N . GLN A 1 373 ? 16.951 13.119 2.444 1.00 96.25 373 GLN A N 1
ATOM 2866 C CA . GLN A 1 373 ? 17.479 13.825 1.284 1.00 96.25 373 GLN A CA 1
ATOM 2867 C C . GLN A 1 373 ? 16.375 14.158 0.284 1.00 96.25 373 GLN A C 1
ATOM 2869 O O . GLN A 1 373 ? 15.788 13.280 -0.347 1.00 96.25 373 GLN A O 1
ATOM 2874 N N . LYS A 1 374 ? 16.166 15.458 0.055 1.00 96.94 374 LYS A N 1
ATOM 2875 C CA . LYS A 1 374 ? 15.258 15.971 -0.978 1.00 96.94 374 LYS A CA 1
ATOM 2876 C C . LYS A 1 374 ? 15.798 15.621 -2.363 1.00 96.94 374 LYS A C 1
ATOM 2878 O O . LYS A 1 374 ? 16.863 16.118 -2.745 1.00 96.94 374 LYS A O 1
ATOM 2883 N N . LEU A 1 375 ? 15.073 14.783 -3.104 1.00 95.94 375 LEU A N 1
ATOM 2884 C CA . LEU A 1 375 ? 15.457 14.328 -4.448 1.00 95.94 375 LEU A CA 1
ATOM 2885 C C . LEU A 1 375 ? 14.699 15.074 -5.538 1.00 95.94 375 LEU A C 1
ATOM 2887 O O . LEU A 1 375 ? 15.283 15.508 -6.532 1.00 95.94 375 LEU A O 1
ATOM 2891 N N . SER A 1 376 ? 13.395 15.239 -5.327 1.00 95.62 376 SER A N 1
ATOM 2892 C CA . SER A 1 376 ? 12.490 15.895 -6.260 1.00 95.62 376 SER A CA 1
ATOM 2893 C C . SER A 1 376 ? 11.702 17.000 -5.568 1.00 95.62 376 SER A C 1
ATOM 2895 O O . SER A 1 376 ? 11.538 17.020 -4.349 1.00 95.62 376 SER A O 1
ATOM 2897 N N . LYS A 1 377 ? 11.225 17.965 -6.359 1.00 93.94 377 LYS A N 1
ATOM 2898 C CA . LYS A 1 377 ? 10.270 18.971 -5.879 1.00 93.94 377 LYS A CA 1
ATOM 2899 C C . LYS A 1 377 ? 8.902 18.354 -5.596 1.00 93.94 377 LYS A C 1
ATOM 2901 O O . LYS A 1 377 ? 8.193 18.888 -4.750 1.00 93.94 377 LYS A O 1
ATOM 2906 N N . ASP A 1 378 ? 8.585 17.267 -6.289 1.00 95.31 378 ASP A N 1
ATOM 2907 C CA . ASP A 1 378 ? 7.337 16.520 -6.190 1.00 95.31 378 ASP A CA 1
ATOM 2908 C C . ASP A 1 378 ? 7.573 15.172 -5.485 1.00 95.31 378 ASP A C 1
ATOM 2910 O O . ASP A 1 378 ? 8.713 14.825 -5.173 1.00 95.31 378 ASP A O 1
ATOM 2914 N N . ARG A 1 379 ? 6.507 14.423 -5.218 1.00 97.44 379 ARG A N 1
ATOM 2915 C CA . ARG A 1 379 ? 6.523 13.170 -4.458 1.00 97.44 379 ARG A CA 1
ATOM 2916 C C . ARG A 1 379 ? 7.381 12.068 -5.086 1.00 97.44 379 ARG A C 1
ATOM 2918 O O . ARG A 1 379 ? 7.568 12.022 -6.303 1.00 97.44 379 ARG A O 1
ATOM 2925 N N . LEU A 1 380 ? 7.863 11.146 -4.250 1.00 98.44 380 LEU A N 1
ATOM 2926 C CA . LEU A 1 380 ? 8.470 9.890 -4.698 1.00 98.44 380 LEU A CA 1
ATOM 2927 C C . LEU A 1 380 ? 7.421 8.777 -4.660 1.00 98.44 380 LEU A C 1
ATOM 2929 O O . LEU A 1 380 ? 6.891 8.455 -3.599 1.00 98.44 380 LEU A O 1
ATOM 2933 N N . ASP A 1 381 ? 7.123 8.196 -5.819 1.00 97.38 381 ASP A N 1
ATOM 2934 C CA . ASP A 1 381 ? 6.051 7.205 -5.982 1.00 97.38 381 ASP A CA 1
ATOM 2935 C C . ASP A 1 381 ? 6.566 5.756 -5.845 1.00 97.38 381 ASP A C 1
ATOM 2937 O O . ASP A 1 381 ? 5.786 4.838 -5.595 1.00 97.38 381 ASP A O 1
ATOM 2941 N N . VAL A 1 382 ? 7.875 5.522 -5.999 1.00 97.88 382 VAL A N 1
ATOM 2942 C CA . VAL A 1 382 ? 8.475 4.183 -5.893 1.00 97.88 382 VAL A CA 1
ATOM 2943 C C . VAL A 1 382 ? 9.928 4.250 -5.425 1.00 97.88 382 VAL A C 1
ATOM 2945 O O . VAL A 1 382 ? 10.688 5.118 -5.847 1.00 97.88 382 VAL A O 1
ATOM 2948 N N . VAL A 1 383 ? 10.337 3.297 -4.587 1.00 98.44 383 VAL A N 1
ATOM 2949 C CA . VAL A 1 383 ? 11.722 3.114 -4.139 1.00 98.44 383 VAL A CA 1
ATOM 2950 C C . VAL A 1 383 ? 12.081 1.629 -4.176 1.00 98.44 383 VAL A C 1
ATOM 2952 O O . VAL A 1 383 ? 11.226 0.796 -3.877 1.00 98.44 383 VAL A O 1
ATOM 2955 N N . LYS A 1 384 ? 13.306 1.295 -4.601 1.00 98.12 384 LYS A N 1
ATOM 2956 C CA . LYS A 1 384 ? 13.817 -0.082 -4.666 1.00 98.12 384 LYS A CA 1
ATOM 2957 C C . LYS A 1 384 ? 15.315 -0.183 -4.396 1.00 98.12 384 LYS A C 1
ATOM 2959 O O . LYS A 1 384 ? 16.103 0.479 -5.077 1.00 98.12 384 LYS A O 1
ATOM 2964 N N . PHE A 1 385 ? 15.716 -1.068 -3.488 1.00 98.06 385 PHE A N 1
ATOM 2965 C CA . PHE A 1 385 ? 17.108 -1.479 -3.319 1.00 98.06 385 PHE A CA 1
ATOM 2966 C C . PHE A 1 385 ? 17.574 -2.361 -4.480 1.00 98.06 385 PHE A C 1
ATOM 2968 O O . PHE A 1 385 ? 16.806 -3.137 -5.053 1.00 98.06 385 PHE A O 1
ATOM 2975 N N . SER A 1 386 ? 18.860 -2.261 -4.822 1.00 97.00 386 SER A N 1
ATOM 2976 C CA . SER A 1 386 ? 19.511 -3.236 -5.694 1.00 97.00 386 SER A CA 1
ATOM 2977 C C . SER A 1 386 ? 19.597 -4.605 -5.006 1.00 97.00 386 SER A C 1
ATOM 2979 O O . SER A 1 386 ? 19.581 -4.678 -3.776 1.00 97.00 386 SER A O 1
ATOM 2981 N N . PRO A 1 387 ? 19.763 -5.705 -5.765 1.00 95.94 387 PRO A N 1
ATOM 2982 C CA . PRO A 1 387 ? 19.778 -7.060 -5.198 1.00 95.94 387 PRO A CA 1
ATOM 2983 C C . PRO A 1 387 ? 20.865 -7.288 -4.139 1.00 95.94 387 PRO A C 1
ATOM 2985 O O . PRO A 1 387 ? 20.708 -8.118 -3.251 1.00 95.94 387 PRO A O 1
ATOM 2988 N N . ASP A 1 388 ? 21.975 -6.551 -4.235 1.00 94.19 388 ASP A N 1
ATOM 2989 C CA . ASP A 1 388 ? 23.086 -6.590 -3.279 1.00 94.19 388 ASP A CA 1
ATOM 2990 C C . ASP A 1 388 ? 23.033 -5.483 -2.211 1.00 94.19 388 ASP A C 1
ATOM 2992 O O . ASP A 1 388 ? 23.978 -5.350 -1.438 1.00 94.19 388 ASP A O 1
ATOM 2996 N N . GLY A 1 389 ? 21.976 -4.664 -2.185 1.00 94.19 389 GLY A N 1
ATOM 2997 C CA . GLY A 1 389 ? 21.810 -3.546 -1.249 1.00 94.19 389 GLY A CA 1
ATOM 2998 C C . GLY A 1 389 ? 22.779 -2.374 -1.455 1.00 94.19 389 GLY A C 1
ATOM 2999 O O . GLY A 1 389 ? 22.776 -1.435 -0.662 1.00 94.19 389 GLY A O 1
ATOM 3000 N N . SER A 1 390 ? 23.619 -2.394 -2.497 1.00 93.50 390 SER A N 1
ATOM 3001 C CA . SER A 1 390 ? 24.633 -1.353 -2.727 1.00 93.50 390 SER A CA 1
ATOM 3002 C C . SER A 1 390 ? 24.078 -0.055 -3.324 1.00 93.50 390 SER A C 1
ATOM 3004 O O . SER A 1 390 ? 24.708 1.000 -3.195 1.00 93.50 390 SER A O 1
ATOM 3006 N N . MET A 1 391 ? 22.911 -0.122 -3.972 1.00 96.12 391 MET A N 1
ATOM 3007 C CA . MET A 1 391 ? 22.250 1.004 -4.623 1.00 96.12 391 MET A CA 1
ATOM 3008 C C . MET A 1 391 ? 20.774 1.092 -4.228 1.00 96.12 391 MET A C 1
ATOM 3010 O O . MET A 1 391 ? 20.138 0.088 -3.917 1.00 96.12 391 MET A O 1
ATOM 3014 N N . ILE A 1 392 ? 20.219 2.299 -4.309 1.00 97.75 392 ILE A N 1
ATOM 3015 C CA . ILE A 1 392 ? 18.785 2.576 -4.182 1.00 97.75 392 ILE A CA 1
ATOM 3016 C C . ILE A 1 392 ? 18.342 3.314 -5.441 1.00 97.75 392 ILE A C 1
ATOM 3018 O O . ILE A 1 392 ? 18.977 4.290 -5.835 1.00 97.75 392 ILE A O 1
ATOM 3022 N N . ALA A 1 393 ? 17.254 2.869 -6.061 1.00 98.31 393 ALA A N 1
ATOM 3023 C CA . ALA A 1 393 ? 16.556 3.609 -7.102 1.00 98.31 393 ALA A CA 1
ATOM 3024 C C . ALA A 1 393 ? 15.278 4.215 -6.525 1.00 98.31 393 ALA A C 1
ATOM 3026 O O . ALA A 1 393 ? 14.465 3.494 -5.953 1.00 98.31 393 ALA A O 1
ATOM 3027 N N . ALA A 1 394 ? 15.084 5.518 -6.704 1.00 98.50 394 ALA A N 1
ATOM 3028 C CA . ALA A 1 394 ? 13.868 6.223 -6.317 1.00 98.50 394 ALA A CA 1
ATOM 3029 C C . ALA A 1 394 ? 13.232 6.896 -7.539 1.00 98.50 394 ALA A C 1
ATOM 3031 O O . ALA A 1 394 ? 13.882 7.681 -8.226 1.00 98.50 394 ALA A O 1
ATOM 3032 N N . GLY A 1 395 ? 11.976 6.576 -7.832 1.00 98.31 395 GLY A N 1
ATOM 3033 C CA . GLY A 1 395 ? 11.200 7.139 -8.932 1.00 98.31 395 GLY A CA 1
ATOM 3034 C C . GLY A 1 395 ? 10.337 8.301 -8.457 1.00 98.31 395 GLY A C 1
ATOM 3035 O O . GLY A 1 395 ? 9.530 8.145 -7.541 1.00 98.31 395 GLY A O 1
ATOM 3036 N N . GLY A 1 396 ? 10.514 9.463 -9.079 1.00 97.62 396 GLY A N 1
ATOM 3037 C CA . GLY A 1 396 ? 9.761 10.671 -8.770 1.00 97.62 396 GLY A CA 1
ATOM 3038 C C . GLY A 1 396 ? 8.524 10.853 -9.643 1.00 97.62 396 GLY A C 1
ATOM 3039 O O . GLY A 1 396 ? 8.440 10.369 -10.777 1.00 97.62 396 GLY A O 1
ATOM 3040 N N . HIS A 1 397 ? 7.589 11.652 -9.137 1.00 97.50 397 HIS A N 1
ATOM 3041 C CA . HIS A 1 397 ? 6.445 12.134 -9.909 1.00 97.50 397 HIS A CA 1
ATOM 3042 C C . HIS A 1 397 ? 6.859 13.068 -11.060 1.00 97.50 397 HIS A C 1
ATOM 3044 O O . HIS A 1 397 ? 6.136 13.231 -12.038 1.00 97.50 397 HIS A O 1
ATOM 3050 N N . ASP A 1 398 ? 8.075 13.616 -10.991 1.00 96.06 398 ASP A N 1
ATOM 3051 C CA . ASP A 1 398 ? 8.710 14.429 -12.033 1.00 96.06 398 ASP A CA 1
ATOM 3052 C C . ASP A 1 398 ? 9.230 13.631 -13.245 1.00 96.06 398 ASP A C 1
ATOM 3054 O O . ASP A 1 398 ? 9.891 14.201 -14.116 1.00 96.06 398 ASP A O 1
ATOM 3058 N N . GLY A 1 399 ? 8.976 12.320 -13.292 1.00 96.31 399 GLY A N 1
ATOM 3059 C CA . GLY A 1 399 ? 9.401 11.435 -14.379 1.00 96.31 399 GLY A CA 1
ATOM 3060 C C . GLY A 1 399 ? 10.896 11.115 -14.383 1.00 96.31 399 GLY A C 1
ATOM 3061 O O . GLY A 1 399 ? 11.413 10.579 -15.365 1.00 96.31 399 GLY A O 1
ATOM 3062 N N . ALA A 1 400 ? 11.617 11.429 -13.305 1.00 97.12 400 ALA A N 1
ATOM 3063 C CA . ALA A 1 400 ? 13.009 11.043 -13.149 1.00 97.12 400 ALA A CA 1
ATOM 3064 C C . ALA A 1 400 ? 13.172 9.857 -12.197 1.00 97.12 400 ALA A C 1
ATOM 3066 O O . ALA A 1 400 ? 12.421 9.687 -11.237 1.00 97.12 400 ALA A O 1
ATOM 3067 N N . VAL A 1 401 ? 14.220 9.070 -12.434 1.00 98.12 401 VAL A N 1
ATOM 3068 C CA . VAL A 1 401 ? 14.686 8.057 -11.484 1.00 98.12 401 VAL A CA 1
ATOM 3069 C C . VAL A 1 401 ? 16.032 8.497 -10.920 1.00 98.12 401 VAL A C 1
ATOM 3071 O O . VAL A 1 401 ? 16.945 8.865 -11.657 1.00 98.12 401 VAL A O 1
ATOM 3074 N N . TYR A 1 402 ? 16.162 8.474 -9.604 1.00 97.88 402 TYR A N 1
ATOM 3075 C CA . TYR A 1 402 ? 17.347 8.880 -8.865 1.00 97.88 402 TYR A CA 1
ATOM 3076 C C . TYR A 1 402 ? 18.058 7.634 -8.344 1.00 97.88 402 TYR A C 1
ATOM 3078 O O . TYR A 1 402 ? 17.460 6.860 -7.601 1.00 97.88 402 TYR A O 1
ATOM 3086 N N . ILE A 1 403 ? 19.322 7.438 -8.723 1.00 97.75 403 ILE A N 1
ATOM 3087 C CA . ILE A 1 403 ? 20.138 6.321 -8.235 1.00 97.75 403 ILE A CA 1
ATOM 3088 C C . ILE A 1 403 ? 21.072 6.836 -7.151 1.00 97.75 403 ILE A C 1
ATOM 3090 O O . ILE A 1 403 ? 21.881 7.728 -7.404 1.00 97.75 403 ILE A O 1
ATOM 3094 N N . TYR A 1 404 ? 20.981 6.258 -5.961 1.00 95.88 404 TYR A N 1
ATOM 3095 C CA . TYR A 1 404 ? 21.846 6.519 -4.816 1.00 95.88 404 TYR A CA 1
ATOM 3096 C C . TYR A 1 404 ? 22.752 5.321 -4.557 1.00 95.88 404 TYR A C 1
ATOM 3098 O O . TYR A 1 404 ? 22.356 4.180 -4.769 1.00 95.88 404 TYR A O 1
ATOM 3106 N N . THR A 1 405 ? 23.975 5.577 -4.100 1.00 94.75 405 THR A N 1
ATOM 3107 C CA . THR A 1 405 ? 24.950 4.538 -3.738 1.00 94.75 405 THR A CA 1
ATOM 3108 C C . THR A 1 405 ? 25.695 4.947 -2.477 1.00 94.75 405 THR A C 1
ATOM 3110 O O . THR A 1 405 ? 25.934 6.136 -2.252 1.00 94.75 405 THR A O 1
ATOM 3113 N N . LEU A 1 406 ? 26.118 3.969 -1.679 1.00 90.38 406 LEU A N 1
ATOM 3114 C CA . LEU A 1 406 ? 27.047 4.213 -0.578 1.00 90.38 406 LEU A CA 1
ATOM 3115 C C . LEU A 1 406 ? 28.423 4.598 -1.137 1.00 90.38 406 LEU A C 1
ATOM 3117 O O . LEU A 1 406 ? 28.999 3.872 -1.951 1.00 90.38 406 LEU A O 1
ATOM 3121 N N . ARG A 1 407 ? 28.963 5.738 -0.701 1.00 89.81 407 ARG A N 1
ATOM 3122 C CA . ARG A 1 407 ? 30.320 6.191 -1.029 1.00 89.81 407 ARG A CA 1
ATOM 3123 C C . ARG A 1 407 ? 31.105 6.478 0.241 1.00 89.81 407 ARG A C 1
ATOM 3125 O O . ARG A 1 407 ? 30.588 7.062 1.190 1.00 89.81 407 ARG A O 1
ATOM 3132 N N . THR A 1 408 ? 32.376 6.087 0.235 1.00 88.75 408 THR A N 1
ATOM 3133 C CA . THR A 1 408 ? 33.336 6.500 1.260 1.00 88.75 408 THR A CA 1
ATOM 3134 C C . THR A 1 408 ? 33.820 7.909 0.943 1.00 88.75 408 THR A C 1
ATOM 3136 O O . THR A 1 408 ? 34.443 8.146 -0.095 1.00 88.75 408 THR A O 1
ATOM 3139 N N . LYS A 1 409 ? 33.527 8.846 1.838 1.00 85.62 409 LYS A N 1
ATOM 3140 C CA . LYS A 1 409 ? 33.983 10.231 1.772 1.00 85.62 409 LYS A CA 1
ATOM 3141 C C . LYS A 1 409 ? 35.470 10.335 2.108 1.00 85.62 409 LYS A C 1
ATOM 3143 O O . LYS A 1 409 ? 36.104 9.400 2.595 1.00 85.62 409 LYS A O 1
ATOM 3148 N N . ILE A 1 410 ? 36.039 11.513 1.848 1.00 87.06 410 ILE A N 1
ATOM 3149 C CA . ILE A 1 410 ? 37.460 11.811 2.106 1.00 87.06 410 ILE A CA 1
ATOM 3150 C C . ILE A 1 410 ? 37.811 11.621 3.592 1.00 87.06 410 ILE A C 1
ATOM 3152 O O . ILE A 1 410 ? 38.923 11.213 3.917 1.00 87.06 410 ILE A O 1
ATOM 3156 N N . ASP A 1 411 ? 36.857 11.877 4.487 1.00 88.50 411 ASP A N 1
ATOM 3157 C CA . ASP A 1 411 ? 36.980 11.696 5.937 1.00 88.50 411 ASP A CA 1
ATOM 3158 C C . ASP A 1 411 ? 36.783 10.241 6.406 1.00 88.50 411 ASP A C 1
ATOM 3160 O O . ASP A 1 411 ? 36.717 9.992 7.606 1.00 88.50 411 ASP A O 1
ATOM 3164 N N . GLN A 1 412 ? 36.715 9.284 5.473 1.00 85.25 412 GLN A N 1
ATOM 3165 C CA . GLN A 1 412 ? 36.445 7.859 5.703 1.00 85.25 412 GLN A CA 1
ATOM 3166 C C . GLN A 1 412 ? 35.030 7.536 6.206 1.00 85.25 412 GLN A C 1
ATOM 3168 O O . GLN A 1 412 ? 34.733 6.362 6.431 1.00 85.25 412 GLN A O 1
ATOM 3173 N N . SER A 1 413 ? 34.135 8.522 6.328 1.00 86.81 413 SER A N 1
ATOM 3174 C CA . SER A 1 413 ? 32.718 8.250 6.581 1.00 86.81 413 SER A CA 1
ATOM 3175 C C . SER A 1 413 ? 32.069 7.614 5.350 1.00 86.81 413 SER A C 1
ATOM 3177 O O . SER A 1 413 ? 32.456 7.886 4.213 1.00 86.81 413 SER A O 1
ATOM 3179 N N . ILE A 1 414 ? 31.090 6.738 5.564 1.00 85.69 414 ILE A N 1
ATOM 3180 C CA . ILE A 1 414 ? 30.294 6.148 4.485 1.00 85.69 414 ILE A CA 1
ATOM 3181 C C . ILE A 1 414 ? 28.944 6.858 4.482 1.00 85.69 414 ILE A C 1
ATOM 3183 O O . ILE A 1 414 ? 28.293 6.943 5.520 1.00 85.69 414 ILE A O 1
ATOM 3187 N N . ALA A 1 415 ? 28.537 7.380 3.329 1.00 89.19 415 ALA A N 1
ATOM 3188 C CA . ALA A 1 415 ? 27.266 8.074 3.178 1.00 89.19 415 ALA A CA 1
ATOM 3189 C C . ALA A 1 415 ? 26.599 7.722 1.849 1.00 89.19 415 ALA A C 1
ATOM 3191 O O . ALA A 1 415 ? 27.268 7.413 0.861 1.00 89.19 415 ALA A O 1
ATOM 3192 N N . TRP A 1 416 ? 25.274 7.803 1.827 1.00 92.62 416 TRP A N 1
ATOM 3193 C CA . TRP A 1 416 ? 24.496 7.704 0.603 1.00 92.62 416 TRP A CA 1
ATOM 3194 C C . TRP A 1 416 ? 24.649 8.985 -0.217 1.00 92.62 416 TRP A C 1
ATOM 3196 O O . TRP A 1 416 ? 24.383 10.083 0.268 1.00 92.62 416 TRP A O 1
ATOM 3206 N N . GLU A 1 417 ? 25.076 8.848 -1.469 1.00 93.31 417 GLU A N 1
ATOM 3207 C CA . GLU A 1 417 ? 25.244 9.967 -2.396 1.00 93.31 417 GLU A CA 1
ATOM 3208 C C . GLU A 1 417 ? 24.556 9.671 -3.729 1.00 93.31 417 GLU A C 1
ATOM 3210 O O . GLU A 1 417 ? 24.518 8.522 -4.185 1.00 93.31 417 GLU A O 1
ATOM 3215 N N . LEU A 1 418 ? 24.047 10.726 -4.374 1.00 94.69 418 LEU A N 1
ATOM 3216 C CA . LEU A 1 418 ? 23.474 10.638 -5.713 1.00 94.69 418 LEU A CA 1
ATOM 3217 C C . LEU A 1 418 ? 24.549 10.136 -6.687 1.00 94.69 418 LEU A C 1
ATOM 3219 O O . LEU A 1 418 ? 25.560 10.797 -6.926 1.00 94.69 418 LEU A O 1
ATOM 3223 N N . HIS A 1 419 ? 24.324 8.957 -7.255 1.00 94.69 419 HIS A N 1
ATOM 3224 C CA . HIS A 1 419 ? 25.171 8.362 -8.277 1.00 94.69 419 HIS A CA 1
ATOM 3225 C C . HIS A 1 419 ? 24.853 8.944 -9.656 1.00 94.69 419 HIS A C 1
ATOM 3227 O O . HIS A 1 419 ? 25.751 9.434 -10.340 1.00 94.69 419 HIS A O 1
ATOM 3233 N N . CYS A 1 420 ? 23.579 8.913 -10.052 1.00 94.75 420 CYS A N 1
ATOM 3234 C CA . CYS A 1 420 ? 23.107 9.487 -11.308 1.00 94.75 420 CYS A CA 1
ATOM 3235 C C . CYS A 1 420 ? 21.596 9.773 -11.268 1.00 94.75 420 CYS A C 1
ATOM 3237 O O . CYS A 1 420 ? 20.866 9.258 -10.419 1.00 94.75 420 CYS A O 1
ATOM 3239 N N . LYS A 1 421 ? 21.136 10.613 -12.203 1.00 95.69 421 LYS A N 1
ATOM 3240 C CA . LYS A 1 421 ? 19.720 10.918 -12.432 1.00 95.69 421 LYS A CA 1
ATOM 3241 C C . LYS A 1 421 ? 19.336 10.458 -13.836 1.00 95.69 421 LYS A C 1
ATOM 3243 O O . LYS A 1 421 ? 19.894 10.952 -14.813 1.00 95.69 421 LYS A O 1
ATOM 3248 N N . LEU A 1 422 ? 18.385 9.539 -13.920 1.00 95.88 422 LEU A N 1
ATOM 3249 C CA . LEU A 1 422 ? 17.841 9.002 -15.161 1.00 95.88 422 LEU A CA 1
ATOM 3250 C C . LEU A 1 422 ? 16.688 9.900 -15.605 1.00 95.88 422 LEU A C 1
ATOM 3252 O O . LEU A 1 422 ? 15.746 10.128 -14.844 1.00 95.88 422 LEU A O 1
ATOM 3256 N N . GLN A 1 423 ? 16.790 10.449 -16.811 1.00 93.31 423 GLN A N 1
ATOM 3257 C CA . GLN A 1 423 ? 15.785 11.331 -17.401 1.00 93.31 423 GLN A CA 1
ATOM 3258 C C . GLN A 1 423 ? 15.363 10.782 -18.757 1.00 93.31 423 GLN A C 1
ATOM 3260 O O . GLN A 1 423 ? 16.212 10.355 -19.538 1.00 93.31 423 GLN A O 1
ATOM 3265 N N . GLY A 1 424 ? 14.064 10.831 -19.044 1.00 88.62 424 GLY A N 1
ATOM 3266 C CA . GLY A 1 424 ? 13.537 10.389 -20.333 1.00 88.62 424 GLY A CA 1
ATOM 3267 C C . GLY A 1 424 ? 12.060 10.021 -20.329 1.00 88.62 424 GLY A C 1
ATOM 3268 O O . GLY A 1 424 ? 11.486 9.938 -21.409 1.00 88.62 424 GLY A O 1
ATOM 3269 N N . HIS A 1 425 ? 11.441 9.801 -19.167 1.00 96.12 425 HIS A N 1
ATOM 3270 C CA . HIS A 1 425 ? 10.009 9.521 -19.101 1.00 96.12 425 HIS A CA 1
ATOM 3271 C C . HIS A 1 425 ? 9.167 10.790 -19.256 1.00 96.12 425 HIS A C 1
ATOM 3273 O O . HIS A 1 425 ? 9.503 11.841 -18.709 1.00 96.12 425 HIS A O 1
ATOM 3279 N N . GLY A 1 426 ? 8.055 10.672 -19.984 1.00 95.75 426 GLY A N 1
ATOM 3280 C CA . GLY A 1 426 ? 7.076 11.743 -20.187 1.00 95.75 426 GLY A CA 1
ATOM 3281 C C . GLY A 1 426 ? 6.034 11.881 -19.071 1.00 95.75 426 GLY A C 1
ATOM 3282 O O . GLY A 1 426 ? 5.182 12.762 -19.143 1.00 95.75 426 GLY A O 1
ATOM 3283 N N . GLY A 1 427 ? 6.077 11.019 -18.052 1.00 95.94 427 GLY A N 1
ATOM 3284 C CA . GLY A 1 427 ? 5.139 11.017 -16.929 1.00 95.94 427 GLY A CA 1
ATOM 3285 C C . GLY A 1 427 ? 5.768 10.482 -15.646 1.00 95.94 427 GLY A C 1
ATOM 3286 O O . GLY A 1 427 ? 6.906 10.011 -15.655 1.00 95.94 427 GLY A O 1
ATOM 3287 N N . ALA A 1 428 ? 5.006 10.536 -14.554 1.00 97.12 428 ALA A N 1
ATOM 3288 C CA . ALA A 1 428 ? 5.423 10.090 -13.229 1.00 97.12 428 ALA A CA 1
ATOM 3289 C C . ALA A 1 428 ? 5.870 8.626 -13.233 1.00 97.12 428 ALA A C 1
ATOM 3291 O O . ALA A 1 428 ? 5.208 7.775 -13.836 1.00 97.12 428 ALA A O 1
ATOM 3292 N N . ILE A 1 429 ? 6.975 8.328 -12.548 1.00 98.06 429 ILE A N 1
ATOM 3293 C CA . ILE A 1 429 ? 7.471 6.957 -12.430 1.00 98.06 429 ILE A CA 1
ATOM 3294 C C . ILE A 1 429 ? 6.514 6.157 -11.550 1.00 98.06 429 ILE A C 1
ATOM 3296 O O . ILE A 1 429 ? 6.195 6.565 -10.441 1.00 98.06 429 ILE A O 1
ATOM 3300 N N . ASN A 1 430 ? 6.059 5.006 -12.037 1.00 95.69 430 ASN A N 1
ATOM 3301 C CA . ASN A 1 430 ? 5.034 4.203 -11.366 1.00 95.69 430 ASN A CA 1
ATOM 3302 C C . ASN A 1 430 ? 5.413 2.723 -11.194 1.00 95.69 430 ASN A C 1
ATOM 3304 O O . ASN A 1 430 ? 4.589 1.944 -10.712 1.00 95.69 430 ASN A O 1
ATOM 3308 N N . GLY A 1 431 ? 6.630 2.349 -11.597 1.00 96.38 431 GLY A N 1
ATOM 3309 C CA . GLY A 1 431 ? 7.200 1.015 -11.448 1.00 96.38 431 GLY A CA 1
ATOM 3310 C C . GLY A 1 431 ? 8.712 1.040 -11.666 1.00 96.38 431 GLY A C 1
ATOM 3311 O O . GLY A 1 431 ? 9.206 1.778 -12.521 1.00 96.38 431 GLY A O 1
ATOM 3312 N N . LEU A 1 432 ? 9.438 0.254 -10.871 1.00 97.75 432 LEU A N 1
ATOM 3313 C CA . LEU A 1 432 ? 10.888 0.071 -10.940 1.00 97.75 432 LEU A CA 1
ATOM 3314 C C . LEU A 1 432 ? 11.222 -1.385 -10.635 1.00 97.75 432 LEU A C 1
ATOM 3316 O O . LEU A 1 432 ? 10.744 -1.908 -9.633 1.00 97.75 432 LEU A O 1
ATOM 3320 N N . ASP A 1 433 ? 12.078 -2.003 -11.448 1.00 97.44 433 ASP A N 1
ATOM 3321 C CA . ASP A 1 433 ? 12.638 -3.324 -11.156 1.00 97.44 433 ASP A CA 1
ATOM 3322 C C . ASP A 1 433 ? 14.123 -3.383 -11.527 1.00 97.44 433 ASP A C 1
ATOM 3324 O O . ASP A 1 433 ? 14.530 -2.986 -12.624 1.00 97.44 433 ASP A O 1
ATOM 3328 N N . TRP A 1 434 ? 14.929 -3.927 -10.618 1.00 97.75 434 TRP A N 1
ATOM 3329 C CA . TRP A 1 434 ? 16.337 -4.237 -10.852 1.00 97.75 434 TRP A CA 1
ATOM 3330 C C . TRP A 1 434 ? 16.494 -5.609 -11.507 1.00 97.75 434 TRP A C 1
ATOM 3332 O O . TRP A 1 434 ? 15.727 -6.533 -11.217 1.00 97.75 434 TRP A O 1
ATOM 3342 N N . SER A 1 435 ? 17.506 -5.769 -12.362 1.00 96.31 435 SER A N 1
ATOM 3343 C CA . SER A 1 435 ? 17.922 -7.096 -12.817 1.00 96.31 435 SER A CA 1
ATOM 3344 C C . SER A 1 435 ? 18.414 -7.928 -11.634 1.00 96.31 435 SER A C 1
ATOM 3346 O O . SER A 1 435 ? 19.066 -7.398 -10.736 1.00 96.31 435 SER A O 1
ATOM 3348 N N . SER A 1 436 ? 18.124 -9.230 -11.637 1.00 94.50 436 SER A N 1
ATOM 3349 C CA . SER A 1 436 ? 18.552 -10.145 -10.567 1.00 94.50 436 SER A CA 1
ATOM 3350 C C . SER A 1 436 ? 20.068 -10.344 -10.538 1.00 94.50 436 SER A C 1
ATOM 3352 O O . SER A 1 436 ? 20.652 -10.579 -9.482 1.00 94.50 436 SER A O 1
ATOM 3354 N N . GLU A 1 437 ? 20.712 -10.206 -11.695 1.00 93.12 437 GLU A N 1
ATOM 3355 C CA . GLU A 1 437 ? 22.152 -10.346 -11.873 1.00 93.12 437 GLU A CA 1
ATOM 3356 C C . GLU A 1 437 ? 22.753 -9.110 -12.549 1.00 93.12 437 GLU A C 1
ATOM 3358 O O . GLU A 1 437 ? 22.060 -8.315 -13.197 1.00 93.12 437 GLU A O 1
ATOM 3363 N N . LYS A 1 438 ? 24.071 -8.956 -12.399 1.00 92.88 438 LYS A N 1
ATOM 3364 C CA . LYS A 1 438 ? 24.841 -7.938 -13.116 1.00 92.88 438 LYS A CA 1
ATOM 3365 C C . LYS A 1 438 ? 25.096 -8.393 -14.550 1.00 92.88 438 LYS A C 1
ATOM 3367 O O . LYS A 1 438 ? 25.496 -9.527 -14.797 1.00 92.88 438 LYS A O 1
ATOM 3372 N N . VAL A 1 439 ? 24.929 -7.466 -15.477 1.00 88.81 439 VAL A N 1
ATOM 3373 C CA . VAL A 1 439 ? 25.306 -7.570 -16.883 1.00 88.81 439 VAL A CA 1
ATOM 3374 C C . VAL A 1 439 ? 26.516 -6.668 -17.081 1.00 88.81 439 VAL A C 1
ATOM 3376 O O . VAL A 1 439 ? 26.418 -5.474 -16.825 1.00 88.81 439 VAL A O 1
ATOM 3379 N N . ASP A 1 440 ? 27.657 -7.218 -17.499 1.00 86.75 440 ASP A N 1
ATOM 3380 C CA . ASP A 1 440 ? 28.903 -6.453 -17.677 1.00 86.75 440 ASP A CA 1
ATOM 3381 C C . ASP A 1 440 ? 29.263 -5.596 -16.438 1.00 86.75 440 ASP A C 1
ATOM 3383 O O . ASP A 1 440 ? 29.515 -4.395 -16.532 1.00 86.75 440 ASP A O 1
ATOM 3387 N N . ASP A 1 441 ? 29.228 -6.218 -15.251 1.00 89.62 441 ASP A N 1
ATOM 3388 C CA . ASP A 1 441 ? 29.490 -5.611 -13.932 1.00 89.62 441 ASP A CA 1
ATOM 3389 C C . ASP A 1 441 ? 28.534 -4.480 -13.495 1.00 89.62 441 ASP A C 1
ATOM 3391 O O . ASP A 1 441 ? 28.713 -3.896 -12.423 1.00 89.62 441 ASP A O 1
ATOM 3395 N N . THR A 1 442 ? 27.470 -4.201 -14.254 1.00 92.12 442 THR A N 1
ATOM 3396 C CA . THR A 1 442 ? 26.414 -3.251 -13.879 1.00 92.12 442 THR A CA 1
ATOM 3397 C C . THR A 1 442 ? 25.085 -3.962 -13.668 1.00 92.12 442 THR A C 1
ATOM 3399 O O . THR A 1 442 ? 24.765 -4.920 -14.364 1.00 92.12 442 THR A O 1
ATOM 3402 N N . TYR A 1 443 ? 24.260 -3.478 -12.740 1.00 95.06 443 TYR A N 1
ATOM 3403 C CA . TYR A 1 443 ? 22.852 -3.864 -12.770 1.00 95.06 443 TYR A CA 1
ATOM 3404 C C . TYR A 1 443 ? 22.145 -3.122 -13.898 1.00 95.06 443 TYR A C 1
ATOM 3406 O O . TYR A 1 443 ? 22.514 -1.993 -14.256 1.00 95.06 443 TYR A O 1
ATOM 3414 N N . LEU A 1 444 ? 21.122 -3.766 -14.443 1.00 95.19 444 LEU A N 1
ATOM 3415 C CA . LEU A 1 444 ? 20.140 -3.110 -15.282 1.00 95.19 444 LEU A CA 1
ATOM 3416 C C . LEU A 1 444 ? 18.956 -2.699 -14.413 1.00 95.19 444 LEU A C 1
ATOM 3418 O O . LEU A 1 444 ? 18.624 -3.354 -13.425 1.00 95.19 444 LEU A O 1
ATOM 3422 N N . LEU A 1 445 ? 18.314 -1.611 -14.802 1.00 96.44 445 LEU A N 1
ATOM 3423 C CA . LEU A 1 445 ? 17.077 -1.144 -14.203 1.00 96.44 445 LEU A CA 1
ATOM 3424 C C . LEU A 1 445 ? 16.047 -1.005 -15.314 1.00 96.44 445 LEU A C 1
ATOM 3426 O O . LEU A 1 445 ? 16.366 -0.466 -16.374 1.00 96.44 445 LEU A O 1
ATOM 3430 N N . ARG A 1 446 ? 14.817 -1.451 -15.079 1.00 96.19 446 ARG A N 1
ATOM 3431 C CA . ARG A 1 446 ? 13.675 -1.052 -15.902 1.00 96.19 446 ARG A CA 1
ATOM 3432 C C . ARG A 1 446 ? 12.741 -0.155 -15.106 1.00 96.19 446 ARG A C 1
ATOM 3434 O O . ARG A 1 446 ? 12.605 -0.319 -13.893 1.00 96.19 446 ARG A O 1
ATOM 3441 N N . SER A 1 447 ? 12.118 0.793 -15.792 1.00 97.44 447 SER A N 1
ATOM 3442 C CA . SER A 1 447 ? 11.173 1.735 -15.199 1.00 97.44 447 SER A CA 1
ATOM 3443 C C . SER A 1 447 ? 9.963 1.937 -16.093 1.00 97.44 447 SER A C 1
ATOM 3445 O O . SER A 1 447 ? 10.089 1.975 -17.322 1.00 97.44 447 SER A O 1
ATOM 3447 N N . THR A 1 448 ? 8.799 2.099 -15.467 1.00 96.75 448 THR A N 1
ATOM 3448 C CA . THR A 1 448 ? 7.562 2.479 -16.152 1.00 96.75 448 THR A CA 1
ATOM 3449 C C . THR A 1 448 ? 7.033 3.816 -15.672 1.00 96.75 448 THR A C 1
ATOM 3451 O O . THR A 1 448 ? 7.286 4.222 -14.535 1.00 96.75 448 THR A O 1
ATOM 3454 N N . SER A 1 449 ? 6.289 4.496 -16.545 1.00 96.06 449 SER A N 1
ATOM 3455 C CA . SER A 1 449 ? 5.656 5.778 -16.240 1.00 96.06 449 SER A CA 1
ATOM 3456 C C . SER A 1 449 ? 4.142 5.757 -16.436 1.00 96.06 449 SER A C 1
ATOM 3458 O O . SER A 1 449 ? 3.579 4.865 -17.076 1.00 96.06 449 SER A O 1
ATOM 3460 N N . THR A 1 450 ? 3.464 6.781 -15.917 1.00 94.69 450 THR A N 1
ATOM 3461 C CA . THR A 1 450 ? 2.039 7.036 -16.188 1.00 94.69 450 THR A CA 1
ATOM 3462 C C . THR A 1 450 ? 1.755 7.363 -17.656 1.00 94.69 450 THR A C 1
ATOM 3464 O O . THR A 1 450 ? 0.617 7.235 -18.092 1.00 94.69 450 THR A O 1
ATOM 3467 N N . ALA A 1 451 ? 2.782 7.701 -18.445 1.00 93.62 451 ALA A N 1
ATOM 3468 C CA . ALA A 1 451 ? 2.690 7.851 -19.898 1.00 93.62 451 ALA A CA 1
ATOM 3469 C C . ALA A 1 451 ? 2.737 6.503 -20.654 1.00 93.62 451 ALA A C 1
ATOM 3471 O O . ALA A 1 451 ? 2.825 6.490 -21.879 1.00 93.62 451 ALA A O 1
ATOM 3472 N N . MET A 1 452 ? 2.675 5.373 -19.935 1.00 89.19 452 MET A N 1
ATOM 3473 C CA . MET A 1 452 ? 2.703 4.009 -20.483 1.00 89.19 452 MET A CA 1
ATOM 3474 C C . MET A 1 452 ? 3.995 3.655 -21.229 1.00 89.19 452 MET A C 1
ATOM 3476 O O . MET A 1 452 ? 4.006 2.856 -22.166 1.00 89.19 452 MET A O 1
ATOM 3480 N N . GLU A 1 453 ? 5.108 4.235 -20.796 1.00 92.31 453 GLU A N 1
ATOM 3481 C CA . GLU A 1 453 ? 6.426 3.966 -21.360 1.00 92.31 453 GLU A CA 1
ATOM 3482 C C . GLU A 1 453 ? 7.160 2.928 -20.513 1.00 92.31 453 GLU A C 1
ATOM 3484 O O . GLU A 1 453 ? 7.061 2.950 -19.289 1.00 92.31 453 GLU A O 1
ATOM 3489 N N . LEU A 1 454 ? 7.960 2.082 -21.160 1.00 94.25 454 LEU A N 1
ATOM 3490 C CA . LEU A 1 454 ? 8.922 1.192 -20.514 1.00 94.25 454 LEU A CA 1
ATOM 3491 C C . LEU A 1 454 ? 10.325 1.560 -20.995 1.00 94.25 454 LEU A C 1
ATOM 3493 O O . LEU A 1 454 ? 10.596 1.512 -22.197 1.00 94.25 454 LEU A O 1
ATOM 3497 N N . GLN A 1 455 ? 11.213 1.916 -20.070 1.00 95.69 455 GLN A N 1
ATOM 3498 C CA . GLN A 1 455 ? 12.613 2.220 -20.372 1.00 95.69 455 GLN A CA 1
ATOM 3499 C C . GLN A 1 455 ? 13.556 1.300 -19.601 1.00 95.69 455 GLN A C 1
ATOM 3501 O O . GLN A 1 455 ? 13.231 0.824 -18.515 1.00 95.69 455 GLN A O 1
ATOM 3506 N N . TYR A 1 456 ? 14.726 1.059 -20.191 1.00 95.19 456 TYR A N 1
ATOM 3507 C CA . TYR A 1 456 ? 15.790 0.228 -19.638 1.00 95.19 456 TYR A CA 1
ATOM 3508 C C . TYR A 1 456 ? 17.047 1.070 -19.473 1.00 95.19 456 TYR A C 1
ATOM 3510 O O . TYR A 1 456 ? 17.380 1.861 -20.355 1.00 95.19 456 TYR A O 1
ATOM 3518 N N . TRP A 1 457 ? 17.766 0.865 -18.377 1.00 95.75 457 TRP A N 1
ATOM 3519 C CA . TRP A 1 457 ? 18.890 1.700 -17.977 1.00 95.75 457 TRP A CA 1
ATOM 3520 C C . TRP A 1 457 ? 20.045 0.855 -17.464 1.00 95.75 457 TRP A C 1
ATOM 3522 O O . TRP A 1 457 ? 19.840 -0.180 -16.829 1.00 95.75 457 TRP A O 1
ATOM 3532 N N . THR A 1 458 ? 21.265 1.335 -17.675 1.00 93.75 458 THR A N 1
ATOM 3533 C CA . THR A 1 458 ? 22.469 0.806 -17.027 1.00 93.75 458 THR A CA 1
ATOM 3534 C C . THR A 1 458 ? 22.766 1.596 -15.757 1.00 93.75 458 THR A C 1
ATOM 3536 O O . THR A 1 458 ? 22.966 2.811 -15.810 1.00 93.75 458 THR A O 1
ATOM 3539 N N . SER A 1 459 ? 22.834 0.929 -14.603 1.00 93.00 459 SER A N 1
ATOM 3540 C CA . SER A 1 459 ? 22.981 1.619 -13.314 1.00 93.00 459 SER A CA 1
ATOM 3541 C C . SER A 1 459 ? 24.322 2.333 -13.125 1.00 93.00 459 SER A C 1
ATOM 3543 O O . SER A 1 459 ? 24.387 3.303 -12.379 1.00 93.00 459 SER A O 1
ATOM 3545 N N . SER A 1 460 ? 25.370 1.906 -13.835 1.00 89.50 460 SER A N 1
ATOM 3546 C CA . SER A 1 460 ? 26.731 2.455 -13.749 1.00 89.50 460 SER A CA 1
ATOM 3547 C C . SER A 1 460 ? 26.905 3.881 -14.284 1.00 89.50 460 SER A C 1
ATOM 3549 O O . SER A 1 460 ? 27.835 4.582 -13.885 1.00 89.50 460 SER A O 1
ATOM 3551 N N . ASN A 1 461 ? 26.074 4.301 -15.238 1.00 87.50 461 ASN A N 1
ATOM 3552 C CA . ASN A 1 461 ? 26.189 5.610 -15.892 1.00 87.50 461 ASN A CA 1
ATOM 3553 C C . ASN A 1 461 ? 24.832 6.244 -16.243 1.00 87.50 461 ASN A C 1
ATOM 3555 O O . ASN A 1 461 ? 24.796 7.370 -16.734 1.00 87.50 461 ASN A O 1
ATOM 3559 N N . GLY A 1 462 ? 23.730 5.530 -16.010 1.00 89.31 462 GLY A N 1
ATOM 3560 C CA . GLY A 1 462 ? 22.379 5.977 -16.308 1.00 89.31 462 GLY A CA 1
ATOM 3561 C C . GLY A 1 462 ? 22.022 6.058 -17.792 1.00 89.31 462 GLY A C 1
ATOM 3562 O O . GLY A 1 462 ? 21.086 6.769 -18.149 1.00 89.31 462 GLY A O 1
ATOM 3563 N N . SER A 1 463 ? 22.758 5.373 -18.670 1.00 90.38 463 SER A N 1
ATOM 3564 C CA . SER A 1 463 ? 22.459 5.372 -20.103 1.00 90.38 463 SER A CA 1
ATOM 3565 C C . SER A 1 463 ? 21.240 4.508 -20.433 1.00 90.38 463 SER A C 1
ATOM 3567 O O . SER A 1 463 ? 21.062 3.431 -19.860 1.00 90.38 463 SER A O 1
ATOM 3569 N N . VAL A 1 464 ? 20.412 4.978 -21.371 1.00 92.94 464 VAL A N 1
ATOM 3570 C CA . VAL A 1 464 ? 19.272 4.212 -21.892 1.00 92.94 464 VAL A CA 1
ATOM 3571 C C . VAL A 1 464 ? 19.788 3.032 -22.714 1.00 92.94 464 VAL A C 1
ATOM 3573 O O . VAL A 1 464 ? 20.580 3.203 -23.644 1.00 92.94 464 VAL A O 1
ATOM 3576 N N . MET A 1 465 ? 19.306 1.836 -22.397 1.00 89.94 465 MET A N 1
ATOM 3577 C CA . MET A 1 465 ? 19.637 0.598 -23.089 1.00 89.94 465 MET A CA 1
ATOM 3578 C C . MET A 1 465 ? 18.568 0.256 -24.131 1.00 89.94 465 MET A C 1
ATOM 3580 O O . MET A 1 465 ? 17.370 0.267 -23.851 1.00 89.94 465 MET A O 1
ATOM 3584 N N . ASN A 1 466 ? 18.995 -0.127 -25.335 1.00 87.62 466 ASN A N 1
ATOM 3585 C CA . ASN A 1 466 ? 18.092 -0.726 -26.313 1.00 87.62 466 ASN A CA 1
ATOM 3586 C C . ASN A 1 466 ? 17.965 -2.230 -26.043 1.00 87.62 466 ASN A C 1
ATOM 3588 O O . ASN A 1 466 ? 18.815 -3.016 -26.457 1.00 87.62 466 ASN A O 1
ATOM 3592 N N . ILE A 1 467 ? 16.891 -2.641 -25.371 1.00 83.69 467 ILE A N 1
ATOM 3593 C CA . ILE A 1 467 ? 16.690 -4.048 -24.997 1.00 83.69 467 ILE A CA 1
ATOM 3594 C C . ILE A 1 467 ? 16.632 -4.995 -26.208 1.00 83.69 467 ILE A C 1
ATOM 3596 O O . ILE A 1 467 ? 17.004 -6.155 -26.093 1.00 83.69 467 ILE A O 1
ATOM 3600 N N . ASN A 1 468 ? 16.255 -4.512 -27.399 1.00 83.75 468 ASN A N 1
ATOM 3601 C CA . ASN A 1 468 ? 16.173 -5.353 -28.601 1.00 83.75 468 ASN A CA 1
ATOM 3602 C C . ASN A 1 468 ? 17.539 -5.861 -29.079 1.00 83.75 468 ASN A C 1
ATOM 3604 O O . ASN A 1 468 ? 17.605 -6.806 -29.862 1.00 83.75 468 ASN A O 1
ATOM 3608 N N . THR A 1 469 ? 18.635 -5.229 -28.648 1.00 82.69 469 THR A N 1
ATOM 3609 C CA . THR A 1 469 ? 19.989 -5.704 -28.957 1.00 82.69 469 THR A CA 1
ATOM 3610 C C . THR A 1 469 ? 20.481 -6.762 -27.970 1.00 82.69 469 THR A C 1
ATOM 3612 O O . THR A 1 469 ? 21.542 -7.344 -28.184 1.00 82.69 469 THR A O 1
ATOM 3615 N N . TRP A 1 470 ? 19.734 -7.017 -26.892 1.00 80.69 470 TRP A N 1
ATOM 3616 C CA . TRP A 1 470 ? 20.075 -8.004 -25.878 1.00 80.69 470 TRP A CA 1
ATOM 3617 C C . TRP A 1 470 ? 19.586 -9.398 -26.284 1.00 80.69 470 TRP A C 1
ATOM 3619 O O . TRP A 1 470 ? 18.401 -9.612 -26.526 1.00 80.69 470 TRP A O 1
ATOM 3629 N N . SER A 1 471 ? 20.501 -10.367 -26.346 1.00 74.06 471 SER A N 1
ATOM 3630 C CA . SER A 1 471 ? 20.193 -11.761 -26.704 1.00 74.06 471 SER A CA 1
ATOM 3631 C C . SER A 1 471 ? 20.177 -12.722 -25.509 1.00 74.06 471 SER A C 1
ATOM 3633 O O . SER A 1 471 ? 19.950 -13.917 -25.692 1.00 74.06 471 SER A O 1
ATOM 3635 N N . GLY A 1 472 ? 20.488 -12.236 -24.304 1.00 75.44 472 GLY A N 1
ATOM 3636 C CA . GLY A 1 472 ? 20.514 -13.041 -23.083 1.00 75.44 472 GLY A CA 1
ATOM 3637 C C . GLY A 1 472 ? 19.132 -13.182 -22.440 1.00 75.44 472 GLY A C 1
ATOM 3638 O O . GLY A 1 472 ? 18.238 -12.369 -22.670 1.00 75.44 472 GLY A O 1
ATOM 3639 N N . LYS A 1 473 ? 18.965 -14.191 -21.578 1.00 81.31 473 LYS A N 1
ATOM 3640 C CA . LYS A 1 473 ? 17.807 -14.256 -20.679 1.00 81.31 473 LYS A CA 1
ATOM 3641 C C . LYS A 1 473 ? 18.022 -13.231 -19.565 1.00 81.31 473 LYS A C 1
ATOM 3643 O O . LYS A 1 473 ? 19.049 -13.285 -18.899 1.00 81.31 473 LYS A O 1
ATOM 3648 N N . LEU A 1 474 ? 17.088 -12.300 -19.400 1.00 87.12 474 LEU A N 1
ATOM 3649 C CA . LEU A 1 474 ? 17.129 -11.298 -18.340 1.00 87.12 474 LEU A CA 1
ATOM 3650 C C . LEU A 1 474 ? 16.051 -11.626 -17.312 1.00 87.12 474 LEU A C 1
ATOM 3652 O O . LEU A 1 474 ? 14.884 -11.791 -17.668 1.00 87.12 474 LEU A O 1
ATOM 3656 N N . GLU A 1 475 ? 16.461 -11.756 -16.058 1.00 91.50 475 GLU A N 1
ATOM 3657 C CA . GLU A 1 475 ? 15.568 -11.974 -14.925 1.00 91.50 475 GLU A CA 1
ATOM 3658 C C . GLU A 1 475 ? 15.569 -10.732 -14.035 1.00 91.50 475 GLU A C 1
ATOM 3660 O O . GLU A 1 475 ? 16.557 -9.996 -13.954 1.00 91.50 475 GLU A O 1
ATOM 3665 N N . TRP A 1 476 ? 14.428 -10.485 -13.402 1.00 93.56 476 TRP A N 1
ATOM 3666 C CA . TRP A 1 476 ? 14.183 -9.306 -12.586 1.00 93.56 476 TRP A CA 1
ATOM 3667 C C . TRP A 1 476 ? 13.945 -9.734 -11.148 1.00 93.56 476 TRP A C 1
ATOM 3669 O O . TRP A 1 476 ? 13.261 -10.728 -10.904 1.00 93.56 476 TRP A O 1
ATOM 3679 N N . THR A 1 477 ? 14.495 -8.975 -10.208 1.00 93.94 477 THR A N 1
ATOM 3680 C CA . THR A 1 477 ? 14.339 -9.226 -8.768 1.00 93.94 477 THR A CA 1
ATOM 3681 C C . THR A 1 477 ? 12.888 -9.084 -8.337 1.00 93.94 477 THR A C 1
ATOM 3683 O O . THR A 1 477 ? 12.377 -9.887 -7.563 1.00 93.94 477 THR A O 1
ATOM 3686 N N . THR A 1 478 ? 12.218 -8.073 -8.880 1.00 93.38 478 THR A N 1
ATOM 3687 C CA . THR A 1 478 ? 10.786 -7.833 -8.725 1.00 93.38 478 THR A CA 1
ATOM 3688 C C . THR A 1 478 ? 10.153 -7.681 -10.100 1.00 93.38 478 THR A C 1
ATOM 3690 O O . THR A 1 478 ? 10.840 -7.505 -11.108 1.00 93.38 478 THR A O 1
ATOM 3693 N N . ASN A 1 479 ? 8.830 -7.779 -10.164 1.00 93.19 479 ASN A N 1
ATOM 3694 C CA . ASN A 1 479 ? 8.095 -7.550 -11.399 1.00 93.19 479 ASN A CA 1
ATOM 3695 C C . ASN A 1 479 ? 6.919 -6.630 -11.112 1.00 93.19 479 ASN A C 1
ATOM 3697 O O . ASN A 1 479 ? 5.788 -7.091 -11.082 1.00 93.19 479 ASN A O 1
ATOM 3701 N N . ARG A 1 480 ? 7.200 -5.347 -10.863 1.00 93.00 480 ARG A N 1
ATOM 3702 C CA . ARG A 1 480 ? 6.183 -4.319 -10.587 1.00 93.00 480 ARG A CA 1
ATOM 3703 C C . ARG A 1 480 ? 6.080 -3.243 -11.669 1.00 93.00 480 ARG A C 1
ATOM 3705 O O . ARG A 1 480 ? 5.224 -2.366 -11.583 1.00 93.00 480 ARG A O 1
ATOM 3712 N N . CYS A 1 481 ? 6.925 -3.289 -12.699 1.00 94.56 481 CYS A N 1
ATOM 3713 C CA . CYS A 1 481 ? 6.761 -2.455 -13.890 1.00 94.56 481 CYS A CA 1
ATOM 3714 C C . CYS A 1 481 ? 5.463 -2.794 -14.630 1.00 94.56 481 CYS A C 1
ATOM 3716 O O . CYS A 1 481 ? 5.240 -3.948 -14.976 1.00 94.56 481 CYS A O 1
ATOM 3718 N N . LYS A 1 482 ? 4.630 -1.780 -14.901 1.00 92.31 482 LYS A N 1
ATOM 3719 C CA . LYS A 1 482 ? 3.230 -1.910 -15.374 1.00 92.31 482 LYS A CA 1
ATOM 3720 C C . LYS A 1 482 ? 3.048 -2.198 -16.852 1.00 92.31 482 LYS A C 1
ATOM 3722 O O . LYS A 1 482 ? 1.947 -2.484 -17.309 1.00 92.31 482 LYS A O 1
ATOM 3727 N N . VAL A 1 483 ? 4.139 -2.156 -17.597 1.00 90.19 483 VAL A N 1
ATOM 3728 C CA . VAL A 1 483 ? 4.163 -2.367 -19.035 1.00 90.19 483 VAL A CA 1
ATOM 3729 C C . VAL A 1 483 ? 5.298 -3.332 -19.322 1.00 90.19 483 VAL A C 1
ATOM 3731 O O . VAL A 1 483 ? 6.446 -3.035 -19.010 1.00 90.19 483 VAL A O 1
ATOM 3734 N N . ASP A 1 484 ? 4.980 -4.484 -19.906 1.00 89.75 484 ASP A N 1
ATOM 3735 C CA . ASP A 1 484 ? 5.957 -5.461 -20.384 1.00 89.75 484 ASP A CA 1
ATOM 3736 C C . ASP A 1 484 ? 5.307 -6.365 -21.443 1.00 89.75 484 ASP A C 1
ATOM 3738 O O . ASP A 1 484 ? 4.118 -6.692 -21.378 1.00 89.75 484 ASP A O 1
ATOM 3742 N N . ALA A 1 485 ? 6.092 -6.803 -22.427 1.00 87.50 485 ALA A N 1
ATOM 3743 C CA . ALA A 1 485 ? 5.600 -7.675 -23.489 1.00 87.50 485 ALA A CA 1
ATOM 3744 C C . ALA A 1 485 ? 5.155 -9.056 -22.968 1.00 87.50 485 ALA A C 1
ATOM 3746 O O . ALA A 1 485 ? 4.276 -9.680 -23.561 1.00 87.50 485 ALA A O 1
ATOM 3747 N N . SER A 1 486 ? 5.729 -9.534 -21.859 1.00 89.06 486 SER A N 1
ATOM 3748 C CA . SER A 1 486 ? 5.439 -10.854 -21.284 1.00 89.06 486 SER A CA 1
ATOM 3749 C C . SER A 1 486 ? 4.027 -10.991 -20.708 1.00 89.06 486 SER A C 1
ATOM 3751 O O . SER A 1 486 ? 3.556 -12.116 -20.529 1.00 89.06 486 SER A O 1
ATOM 3753 N N . PHE A 1 487 ? 3.326 -9.881 -20.462 1.00 89.62 487 PHE A N 1
ATOM 3754 C CA . PHE A 1 487 ? 1.941 -9.881 -19.987 1.00 89.62 487 PHE A CA 1
ATOM 3755 C C . PHE A 1 487 ? 1.013 -8.922 -20.752 1.00 89.62 487 PHE A C 1
ATOM 3757 O O . PHE A 1 487 ? -0.073 -8.596 -20.278 1.00 89.62 487 PHE A O 1
ATOM 3764 N N . ALA A 1 488 ? 1.391 -8.508 -21.966 1.00 89.75 488 ALA A N 1
ATOM 3765 C CA . ALA A 1 488 ? 0.595 -7.591 -22.788 1.00 89.75 488 ALA A CA 1
ATOM 3766 C C . ALA A 1 488 ? -0.843 -8.084 -23.064 1.00 89.75 488 ALA A C 1
ATOM 3768 O O . ALA A 1 488 ? -1.751 -7.278 -23.241 1.00 89.75 488 ALA A O 1
ATOM 3769 N N . GLY A 1 489 ? -1.072 -9.399 -23.058 1.00 88.12 489 GLY A N 1
ATOM 3770 C CA . GLY A 1 489 ? -2.400 -9.996 -23.184 1.00 88.12 489 GLY A CA 1
ATOM 3771 C C . GLY A 1 489 ? -3.345 -9.637 -22.035 1.00 88.12 489 GLY A C 1
ATOM 3772 O O . GLY A 1 489 ? -4.521 -9.394 -22.294 1.00 88.12 489 GLY A O 1
ATOM 3773 N N . ALA A 1 490 ? -2.833 -9.512 -20.804 1.00 87.81 490 ALA A N 1
ATOM 3774 C CA . ALA A 1 490 ? -3.615 -9.058 -19.649 1.00 87.81 490 ALA A CA 1
ATOM 3775 C C . ALA A 1 490 ? -4.051 -7.589 -19.788 1.00 87.81 490 ALA A C 1
ATOM 3777 O O . ALA A 1 490 ? -5.117 -7.213 -19.318 1.00 87.81 490 ALA A O 1
ATOM 3778 N N . LEU A 1 491 ? -3.243 -6.769 -20.468 1.00 85.44 491 LEU A N 1
ATOM 3779 C CA . LEU A 1 491 ? -3.467 -5.328 -20.639 1.00 85.44 491 LEU A CA 1
ATOM 3780 C C . LEU A 1 491 ? -4.399 -4.980 -21.816 1.00 85.44 491 LEU A C 1
ATOM 3782 O O . LEU A 1 491 ? -4.858 -3.844 -21.942 1.00 85.44 491 LEU A O 1
ATOM 3786 N N . CYS A 1 492 ? -4.629 -5.933 -22.721 1.00 78.94 492 CYS A N 1
ATOM 3787 C CA . CYS A 1 492 ? -5.437 -5.765 -23.934 1.00 78.94 492 CYS A CA 1
ATOM 3788 C C . CYS A 1 492 ? -6.716 -6.617 -23.915 1.00 78.94 492 CYS A C 1
ATOM 3790 O O . CYS A 1 492 ? -7.299 -6.878 -24.972 1.00 78.94 492 CYS A O 1
ATOM 3792 N N . GLY A 1 493 ? -7.115 -7.091 -22.734 1.00 69.81 493 GLY A N 1
ATOM 3793 C CA . GLY A 1 493 ? -8.298 -7.917 -22.551 1.00 69.81 493 GLY A CA 1
ATOM 3794 C C . GLY A 1 493 ? -9.598 -7.122 -22.652 1.00 69.81 493 GLY A C 1
ATOM 3795 O O . GLY A 1 493 ? -9.615 -5.894 -22.650 1.00 69.81 493 GLY A O 1
ATOM 3796 N N . LYS A 1 494 ? -10.724 -7.841 -22.712 1.00 65.81 494 LYS A N 1
ATOM 3797 C CA . LYS A 1 494 ? -12.055 -7.229 -22.542 1.00 65.81 494 LYS A CA 1
ATOM 3798 C C . LYS A 1 494 ? -12.341 -6.830 -21.093 1.00 65.81 494 LYS A C 1
ATOM 3800 O O . LYS A 1 494 ? -13.171 -5.961 -20.875 1.00 65.81 494 LYS A O 1
ATOM 3805 N N . GLN A 1 495 ? -11.715 -7.524 -20.142 1.00 68.56 495 GLN A N 1
ATOM 3806 C CA . GLN A 1 495 ? -11.946 -7.352 -18.705 1.00 68.56 495 GLN A CA 1
ATOM 3807 C C . GLN A 1 495 ? -11.100 -6.215 -18.126 1.00 68.56 495 GLN A C 1
ATOM 3809 O O . GLN A 1 495 ? -11.559 -5.498 -17.251 1.00 68.56 495 GLN A O 1
ATOM 3814 N N . LEU A 1 496 ? -9.888 -6.020 -18.655 1.00 75.75 496 LEU A N 1
ATOM 3815 C CA . LEU A 1 496 ? -8.924 -5.068 -18.124 1.00 75.75 496 LEU A CA 1
ATOM 3816 C C . LEU A 1 496 ? -8.263 -4.284 -19.255 1.00 75.75 496 LEU A C 1
ATOM 3818 O O . LEU A 1 496 ? -7.727 -4.862 -20.206 1.00 75.75 496 LEU A O 1
ATOM 3822 N N . HIS A 1 497 ? -8.275 -2.961 -19.119 1.00 76.94 497 HIS A N 1
ATOM 3823 C CA . HIS A 1 497 ? -7.560 -2.058 -20.006 1.00 76.94 497 HIS A CA 1
ATOM 3824 C C . HIS A 1 497 ? -6.256 -1.601 -19.362 1.00 76.94 497 HIS A C 1
ATOM 3826 O O . HIS A 1 497 ? -6.193 -1.308 -18.175 1.00 76.94 497 HIS A O 1
ATOM 3832 N N . ALA A 1 498 ? -5.210 -1.483 -20.174 1.00 78.38 498 ALA A N 1
ATOM 3833 C CA . ALA A 1 498 ? -3.877 -1.094 -19.729 1.00 78.38 498 ALA A CA 1
ATOM 3834 C C . ALA A 1 498 ? -3.831 0.219 -18.916 1.00 78.38 498 ALA A C 1
ATOM 3836 O O . ALA A 1 498 ? -2.991 0.360 -18.033 1.00 78.38 498 ALA A O 1
ATOM 3837 N N . VAL A 1 499 ? -4.723 1.169 -19.215 1.00 81.19 499 VAL A N 1
ATOM 3838 C CA . VAL A 1 499 ? -4.834 2.463 -18.514 1.00 81.19 499 VAL A CA 1
ATOM 3839 C C . VAL A 1 499 ? -5.427 2.346 -17.111 1.00 81.19 499 VAL A C 1
ATOM 3841 O O . VAL A 1 499 ? -5.196 3.225 -16.286 1.00 81.19 499 VAL A O 1
ATOM 3844 N N . ASP A 1 500 ? -6.157 1.263 -16.840 1.00 88.50 500 ASP A N 1
ATOM 3845 C CA . ASP A 1 500 ? -6.791 1.017 -15.546 1.00 88.50 500 ASP A CA 1
ATOM 3846 C C . ASP A 1 500 ? -5.821 0.352 -14.558 1.00 88.50 500 ASP A C 1
ATOM 3848 O O . ASP A 1 500 ? -6.093 0.329 -13.364 1.00 88.50 500 ASP A O 1
ATOM 3852 N N . VAL A 1 501 ? -4.675 -0.165 -15.023 1.00 93.25 501 VAL A N 1
ATOM 3853 C CA . VAL A 1 501 ? -3.725 -0.911 -14.185 1.00 93.25 501 VAL A CA 1
ATOM 3854 C C . VAL A 1 501 ? -2.976 0.005 -13.223 1.00 93.25 501 VAL A C 1
ATOM 3856 O O . VAL A 1 501 ? -2.148 0.834 -13.611 1.00 93.25 501 VAL A O 1
ATOM 3859 N N . THR A 1 502 ? -3.196 -0.219 -11.933 1.00 94.75 502 THR A N 1
ATOM 3860 C CA . THR A 1 502 ? -2.619 0.572 -10.840 1.00 94.75 502 THR A CA 1
ATOM 3861 C C . THR A 1 502 ? -1.571 -0.194 -10.046 1.00 94.75 502 THR A C 1
ATOM 3863 O O . THR A 1 502 ? -0.648 0.431 -9.518 1.00 94.75 502 THR A O 1
ATOM 3866 N N . ALA A 1 503 ? -1.630 -1.525 -10.025 1.00 95.31 503 ALA A N 1
ATOM 3867 C CA . ALA A 1 503 ? -0.678 -2.377 -9.323 1.00 95.31 503 ALA A CA 1
ATOM 3868 C C . ALA A 1 503 ? -0.496 -3.719 -10.037 1.00 95.31 503 ALA A C 1
ATOM 3870 O O . ALA A 1 503 ? -1.401 -4.204 -10.711 1.00 95.31 503 ALA A O 1
ATOM 3871 N N . LEU A 1 504 ? 0.665 -4.347 -9.866 1.00 95.75 504 LEU A N 1
ATOM 3872 C CA . LEU A 1 504 ? 0.857 -5.745 -10.236 1.00 95.75 504 LEU A CA 1
ATOM 3873 C C . LEU A 1 504 ? 1.987 -6.371 -9.427 1.00 95.75 504 LEU A C 1
ATOM 3875 O O . LEU A 1 504 ? 2.875 -5.669 -8.938 1.00 95.75 504 LEU A O 1
ATOM 3879 N N . ASP A 1 505 ? 1.962 -7.693 -9.349 1.00 96.38 505 ASP A N 1
ATOM 3880 C CA . ASP A 1 505 ? 3.101 -8.480 -8.900 1.00 96.38 505 ASP A CA 1
ATOM 3881 C C . ASP A 1 505 ? 3.096 -9.861 -9.571 1.00 96.38 505 ASP A C 1
ATOM 3883 O O . ASP A 1 505 ? 2.055 -10.350 -10.029 1.00 96.38 505 ASP A O 1
ATOM 3887 N N . LEU A 1 506 ? 4.265 -10.498 -9.642 1.00 94.50 506 LEU A N 1
ATOM 3888 C CA . LEU A 1 506 ? 4.444 -11.792 -10.303 1.00 94.50 506 LEU A CA 1
ATOM 3889 C C . LEU A 1 506 ? 5.004 -12.830 -9.338 1.00 94.50 506 LEU A C 1
ATOM 3891 O O . LEU A 1 506 ? 6.142 -12.724 -8.880 1.00 94.50 506 LEU A O 1
ATOM 3895 N N . ARG A 1 507 ? 4.267 -13.927 -9.160 1.00 92.25 507 ARG A N 1
ATOM 3896 C CA . ARG A 1 507 ? 4.791 -15.132 -8.521 1.00 92.25 507 ARG A CA 1
ATOM 3897 C C . ARG A 1 507 ? 5.386 -16.057 -9.577 1.00 92.25 507 ARG A C 1
ATOM 3899 O O . ARG A 1 507 ? 4.684 -16.835 -10.227 1.00 92.25 507 ARG A O 1
ATOM 3906 N N . VAL A 1 508 ? 6.706 -15.973 -9.744 1.00 83.50 508 VAL A N 1
ATOM 3907 C CA . VAL A 1 508 ? 7.447 -16.710 -10.785 1.00 83.50 508 VAL A CA 1
ATOM 3908 C C . VAL A 1 508 ? 7.347 -18.231 -10.607 1.00 83.50 508 VAL A C 1
ATOM 3910 O O . VAL A 1 508 ? 7.234 -18.938 -11.607 1.00 83.50 508 VAL A O 1
ATOM 3913 N N . SER A 1 509 ? 7.334 -18.737 -9.366 1.00 85.31 509 SER A N 1
ATOM 3914 C CA . SER A 1 509 ? 7.350 -20.183 -9.068 1.00 85.31 509 SER A CA 1
ATOM 3915 C C . SER A 1 509 ? 6.218 -20.953 -9.750 1.00 85.31 509 SER A C 1
ATOM 3917 O O . SER A 1 509 ? 6.458 -22.006 -10.336 1.00 85.31 509 SER A O 1
ATOM 3919 N N . ASP A 1 510 ? 5.013 -20.379 -9.740 1.00 84.69 510 ASP A N 1
ATOM 3920 C CA . ASP A 1 510 ? 3.804 -21.016 -10.274 1.00 84.69 510 ASP A CA 1
ATOM 3921 C C . ASP A 1 510 ? 3.296 -20.316 -11.534 1.00 84.69 510 ASP A C 1
ATOM 3923 O O . ASP A 1 510 ? 2.238 -20.653 -12.062 1.00 84.69 510 ASP A O 1
ATOM 3927 N N . SER A 1 511 ? 4.066 -19.343 -12.031 1.00 92.50 511 SER A N 1
ATOM 3928 C CA . SER A 1 511 ? 3.700 -18.515 -13.174 1.00 92.50 511 SER A CA 1
ATOM 3929 C C . SER A 1 511 ? 2.316 -17.873 -12.997 1.00 92.50 511 SER A C 1
ATOM 3931 O O . SER A 1 511 ? 1.439 -18.018 -13.852 1.00 92.50 511 SER A O 1
ATOM 3933 N N . LEU A 1 512 ? 2.125 -17.163 -11.883 1.00 95.50 512 LEU A N 1
ATOM 3934 C CA . LEU A 1 512 ? 0.881 -16.473 -11.537 1.00 95.50 512 LEU A CA 1
ATOM 3935 C C . LEU A 1 512 ? 1.105 -14.960 -11.508 1.00 95.50 512 LEU A C 1
ATOM 3937 O O . LEU A 1 512 ? 1.921 -14.468 -10.731 1.00 95.50 512 LEU A O 1
ATOM 3941 N N . LEU A 1 513 ? 0.365 -14.235 -12.343 1.00 95.88 513 LEU A N 1
ATOM 3942 C CA . LEU A 1 513 ? 0.368 -12.777 -12.408 1.00 95.88 513 LEU A CA 1
ATOM 3943 C C . LEU A 1 513 ? -0.874 -12.238 -11.697 1.00 95.88 513 LEU A C 1
ATOM 3945 O O . LEU A 1 513 ? -1.987 -12.620 -12.054 1.00 95.88 513 LEU A O 1
ATOM 3949 N N . ALA A 1 514 ? -0.680 -11.333 -10.742 1.00 96.75 514 ALA A N 1
ATOM 3950 C CA . ALA A 1 514 ? -1.759 -10.571 -10.126 1.00 96.75 514 ALA A CA 1
ATOM 3951 C C . ALA A 1 514 ? -1.736 -9.136 -10.650 1.00 96.75 514 ALA A C 1
ATOM 3953 O O . ALA A 1 514 ? -0.673 -8.518 -10.701 1.00 96.75 514 ALA A O 1
ATOM 3954 N N . VAL A 1 515 ? -2.899 -8.614 -11.033 1.00 96.62 515 VAL A N 1
ATOM 3955 C CA . VAL A 1 515 ? -3.056 -7.252 -11.553 1.00 96.62 515 VAL A CA 1
ATOM 3956 C C . VAL A 1 515 ? -4.190 -6.562 -10.813 1.00 96.62 515 VAL A C 1
ATOM 3958 O O . VAL A 1 515 ? -5.289 -7.099 -10.750 1.00 96.62 515 VAL A O 1
ATOM 3961 N N . GLY A 1 516 ? -3.911 -5.394 -10.248 1.00 96.38 516 GLY A N 1
ATOM 3962 C CA . GLY A 1 516 ? -4.875 -4.533 -9.575 1.00 96.38 516 GLY A CA 1
ATOM 3963 C C . GLY A 1 516 ? -5.247 -3.342 -10.451 1.00 96.38 516 GLY A C 1
ATOM 3964 O O . GLY A 1 516 ? -4.390 -2.842 -11.192 1.00 96.38 516 GLY A O 1
ATOM 3965 N N . ASP A 1 517 ? -6.496 -2.889 -10.360 1.00 94.94 517 ASP A N 1
ATOM 3966 C CA . ASP A 1 517 ? -7.011 -1.776 -11.159 1.00 94.94 517 ASP A CA 1
ATOM 3967 C C . ASP A 1 517 ? -7.542 -0.57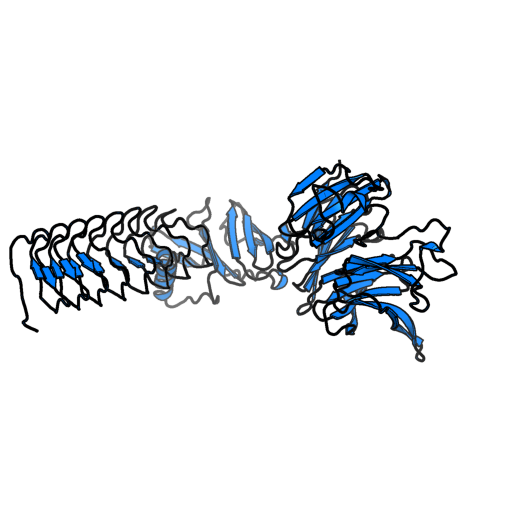7 -10.340 1.00 94.94 517 ASP A C 1
ATOM 3969 O O . ASP A 1 517 ? -7.693 -0.616 -9.112 1.00 94.94 517 ASP A O 1
ATOM 3973 N N . ASN A 1 518 ? -7.820 0.516 -11.055 1.00 94.75 518 ASN A N 1
ATOM 3974 C CA . ASN A 1 518 ? -8.407 1.760 -10.544 1.00 94.75 518 ASN A CA 1
ATOM 3975 C C . ASN A 1 518 ? -9.901 1.666 -10.184 1.00 94.75 518 ASN A C 1
ATOM 3977 O O . ASN A 1 518 ? -10.483 2.672 -9.790 1.00 94.75 518 ASN A O 1
ATOM 3981 N N . LYS A 1 519 ? -10.515 0.490 -10.343 1.00 93.69 519 LYS A N 1
ATOM 3982 C CA . LYS A 1 519 ? -11.884 0.173 -9.915 1.00 93.69 519 LYS A CA 1
ATOM 3983 C C . LYS A 1 519 ? -11.875 -0.768 -8.715 1.00 93.69 519 LYS A C 1
ATOM 3985 O O . LYS A 1 519 ? -12.939 -1.214 -8.282 1.00 93.69 519 LYS A O 1
ATOM 3990 N N . GLY A 1 520 ? -10.691 -1.101 -8.196 1.00 95.12 520 GLY A N 1
ATOM 3991 C CA . GLY A 1 520 ? -10.533 -1.892 -6.992 1.00 95.12 520 GLY A CA 1
ATOM 3992 C C . GLY A 1 520 ? -10.626 -3.401 -7.191 1.00 95.12 520 GLY A C 1
ATOM 3993 O O . GLY A 1 520 ? -10.806 -4.133 -6.212 1.00 95.12 520 GLY A O 1
ATOM 3994 N N . ASN A 1 521 ? -10.512 -3.884 -8.427 1.00 95.69 521 ASN A N 1
ATOM 3995 C CA . ASN A 1 521 ? -10.484 -5.308 -8.729 1.00 95.69 521 ASN A CA 1
ATOM 3996 C C . ASN A 1 521 ? -9.052 -5.841 -8.762 1.00 95.69 521 ASN A C 1
ATOM 3998 O O . ASN A 1 521 ? -8.119 -5.172 -9.205 1.00 95.69 521 ASN A O 1
ATOM 4002 N N . ILE A 1 522 ? -8.901 -7.097 -8.349 1.00 97.00 522 ILE A N 1
ATOM 4003 C CA . ILE A 1 522 ? -7.691 -7.898 -8.503 1.00 97.00 522 ILE A CA 1
ATOM 4004 C C . ILE A 1 522 ? -7.992 -9.012 -9.500 1.00 97.00 522 ILE A C 1
ATOM 4006 O O . ILE A 1 522 ? -8.811 -9.892 -9.242 1.00 97.00 522 ILE A O 1
ATOM 4010 N N . SER A 1 523 ? -7.298 -8.995 -10.632 1.00 95.50 523 SER A N 1
ATOM 4011 C CA . SER A 1 523 ? -7.351 -10.020 -11.668 1.00 95.50 523 SER A CA 1
ATOM 4012 C C . SER A 1 523 ? -6.128 -10.936 -11.610 1.00 95.50 523 SER A C 1
ATOM 4014 O O . SER A 1 523 ? -4.985 -10.477 -11.654 1.00 95.50 523 SER A O 1
ATOM 4016 N N . LEU A 1 524 ? -6.361 -12.249 -11.570 1.00 95.50 524 LEU A N 1
ATOM 4017 C CA . LEU A 1 524 ? -5.318 -13.276 -11.593 1.00 95.50 524 LEU A CA 1
ATOM 4018 C C . LEU A 1 524 ? -5.219 -13.938 -12.969 1.00 95.50 524 LEU A C 1
ATOM 4020 O O . LEU A 1 524 ? -6.187 -14.528 -13.453 1.00 95.50 524 LEU A O 1
ATOM 4024 N N . PHE A 1 525 ? -4.027 -13.905 -13.563 1.00 95.00 525 PHE A N 1
ATOM 4025 C CA . PHE A 1 525 ? -3.719 -14.480 -14.871 1.00 95.00 525 PHE A CA 1
ATOM 4026 C C . PHE A 1 525 ? -2.606 -15.523 -14.783 1.00 95.00 525 PHE A C 1
ATOM 4028 O O . PHE A 1 525 ? -1.691 -15.438 -13.963 1.00 95.00 525 PHE A O 1
ATOM 4035 N N . ARG A 1 526 ? -2.611 -16.470 -15.724 1.00 94.44 526 ARG A N 1
ATOM 4036 C CA . ARG A 1 526 ? -1.443 -17.319 -15.966 1.00 94.44 526 ARG A CA 1
ATOM 4037 C C . ARG A 1 526 ? -0.348 -16.517 -16.671 1.00 94.44 526 ARG A C 1
ATOM 4039 O O . ARG A 1 526 ? -0.608 -15.854 -17.671 1.00 94.44 526 ARG A O 1
ATOM 4046 N N . TYR A 1 527 ? 0.879 -16.637 -16.186 1.00 93.31 527 TYR A N 1
ATOM 4047 C CA . TYR A 1 527 ? 2.072 -16.034 -16.765 1.00 93.31 527 TYR A CA 1
ATOM 4048 C C . TYR A 1 527 ? 2.847 -17.044 -17.642 1.00 93.31 527 TYR A C 1
ATOM 4050 O O . TYR A 1 527 ? 2.842 -18.243 -17.352 1.00 93.31 527 TYR A O 1
ATOM 4058 N N . PRO A 1 528 ? 3.537 -16.610 -18.713 1.00 93.56 528 PRO A N 1
ATOM 4059 C CA . PRO A 1 528 ? 3.378 -15.332 -19.409 1.00 93.56 528 PRO A CA 1
ATOM 4060 C C . PRO A 1 528 ? 1.963 -15.160 -19.981 1.00 93.56 528 PRO A C 1
ATOM 4062 O O . PRO A 1 528 ? 1.369 -16.114 -20.488 1.00 93.56 528 PRO A O 1
ATOM 4065 N N . CYS A 1 529 ? 1.438 -13.937 -19.935 1.00 91.44 529 CYS A N 1
ATOM 4066 C CA . CYS A 1 529 ? 0.084 -13.604 -20.375 1.00 91.44 529 CYS A CA 1
ATOM 4067 C C . CYS A 1 529 ? 0.122 -12.809 -21.690 1.00 91.44 529 CYS A C 1
ATOM 4069 O O . CYS A 1 529 ? -0.056 -11.598 -21.708 1.00 91.44 529 CYS A O 1
ATOM 4071 N N . ILE A 1 530 ? 0.405 -13.473 -22.811 1.00 91.44 530 ILE A N 1
ATOM 4072 C CA . ILE A 1 530 ? 0.597 -12.804 -24.117 1.00 91.44 530 ILE A CA 1
ATOM 4073 C C . ILE A 1 530 ? -0.656 -12.779 -25.005 1.00 91.44 530 ILE A C 1
ATOM 4075 O O . ILE A 1 530 ? -0.702 -12.056 -25.995 1.00 91.44 530 ILE A O 1
ATOM 4079 N N . ASN A 1 531 ? -1.668 -13.588 -24.687 1.00 89.12 531 ASN A N 1
ATOM 4080 C CA . ASN A 1 531 ? -2.892 -13.689 -25.479 1.00 89.12 531 ASN A CA 1
ATOM 4081 C C . ASN A 1 531 ? -3.898 -12.617 -25.035 1.00 89.12 531 ASN A C 1
ATOM 4083 O O . ASN A 1 531 ? -4.251 -12.580 -23.863 1.00 89.12 531 ASN A O 1
ATOM 4087 N N . SER A 1 532 ? -4.402 -11.791 -25.955 1.00 85.69 532 SER A N 1
ATOM 4088 C CA . SER A 1 532 ? -5.409 -10.756 -25.653 1.00 85.69 532 SER A CA 1
ATOM 4089 C C . SER A 1 532 ? -6.770 -11.316 -25.224 1.00 85.69 532 SER A C 1
ATOM 4091 O O . SER A 1 532 ? -7.595 -10.591 -24.680 1.00 85.69 532 SER A O 1
ATOM 4093 N N . ALA A 1 533 ? -7.018 -12.608 -25.447 1.00 85.56 533 ALA A N 1
ATOM 4094 C CA . ALA A 1 533 ? -8.183 -13.326 -24.935 1.00 85.56 533 ALA A CA 1
ATOM 4095 C C . ALA A 1 533 ? -7.863 -14.140 -23.666 1.00 85.56 533 ALA A C 1
ATOM 4097 O O . ALA A 1 533 ? -8.504 -15.161 -23.413 1.00 85.56 533 ALA A O 1
ATOM 4098 N N . ALA A 1 534 ? -6.830 -13.756 -22.908 1.00 88.12 534 ALA A N 1
ATOM 4099 C CA . ALA A 1 534 ? -6.499 -14.414 -21.652 1.00 88.12 534 ALA A CA 1
ATOM 4100 C C . ALA A 1 534 ? -7.654 -14.292 -20.653 1.00 88.12 534 ALA A C 1
ATOM 4102 O O . ALA A 1 534 ? -8.232 -13.225 -20.474 1.00 88.12 534 ALA A O 1
ATOM 4103 N N . PHE A 1 535 ? -7.971 -15.411 -20.013 1.00 89.19 535 PHE A N 1
ATOM 4104 C CA . PHE A 1 535 ? -8.963 -15.476 -18.953 1.00 89.19 535 PHE A CA 1
ATOM 4105 C C . PHE A 1 535 ? -8.330 -15.061 -17.621 1.00 89.19 535 PHE A C 1
ATOM 4107 O O . PHE A 1 535 ? -7.235 -15.541 -17.303 1.00 89.19 535 PHE A O 1
ATOM 4114 N N . SER A 1 536 ? -9.033 -14.238 -16.842 1.00 92.38 536 SER A N 1
ATOM 4115 C CA . SER A 1 536 ? -8.717 -13.972 -15.438 1.00 92.38 536 SER A CA 1
ATOM 4116 C C . SER A 1 536 ? -9.827 -14.426 -14.499 1.00 92.38 536 SER A C 1
ATOM 4118 O O . SER A 1 536 ? -11.005 -14.463 -14.856 1.00 92.38 536 SER A O 1
ATOM 4120 N N . HIS A 1 537 ? -9.422 -14.736 -13.268 1.00 93.69 537 HIS A N 1
ATOM 4121 C CA . HIS A 1 537 ? -10.328 -14.695 -12.124 1.00 93.69 537 HIS A CA 1
ATOM 4122 C C . HIS A 1 537 ? -10.239 -13.303 -11.507 1.00 93.69 537 HIS A C 1
ATOM 4124 O O . HIS A 1 537 ? -9.128 -12.833 -11.265 1.00 93.69 537 HIS A O 1
ATOM 4130 N N . GLU A 1 538 ? -11.381 -12.671 -11.270 1.00 94.44 538 GLU A N 1
ATOM 4131 C CA . GLU A 1 538 ? -11.478 -11.296 -10.787 1.00 94.44 538 GLU A CA 1
ATOM 4132 C C . GLU A 1 538 ? -12.120 -11.267 -9.399 1.00 94.44 538 GLU A C 1
ATOM 4134 O O . GLU A 1 538 ? -13.098 -11.974 -9.148 1.00 94.44 538 GLU A O 1
ATOM 4139 N N . TYR A 1 539 ? -11.551 -10.461 -8.505 1.00 96.12 539 TYR A N 1
ATOM 4140 C CA . TYR A 1 539 ? -11.986 -10.321 -7.120 1.00 96.12 539 TYR A CA 1
ATOM 4141 C C . TYR A 1 539 ? -12.052 -8.839 -6.750 1.00 96.12 539 TYR A C 1
ATOM 4143 O O . TYR A 1 539 ? -11.065 -8.121 -6.907 1.00 96.12 539 TYR A O 1
ATOM 4151 N N . LYS A 1 540 ? -13.197 -8.380 -6.239 1.00 95.94 540 LYS A N 1
ATOM 4152 C CA . LYS A 1 540 ? -13.349 -7.022 -5.703 1.00 95.94 540 LYS A CA 1
ATOM 4153 C C . LYS A 1 540 ? -12.637 -6.925 -4.351 1.00 95.94 540 LYS A C 1
ATOM 4155 O O . LYS A 1 540 ? -12.754 -7.837 -3.535 1.00 95.94 540 LYS A O 1
ATOM 4160 N N . SER A 1 541 ? -11.884 -5.848 -4.143 1.00 95.19 541 SER A N 1
ATOM 4161 C CA . SER A 1 541 ? -11.009 -5.685 -2.973 1.00 95.19 541 SER A CA 1
ATOM 4162 C C . SER A 1 541 ? -11.132 -4.318 -2.307 1.00 95.19 541 SER A C 1
ATOM 4164 O O . SER A 1 541 ? -11.491 -4.241 -1.141 1.00 95.19 541 SER A O 1
ATOM 4166 N N . HIS A 1 542 ? -10.843 -3.264 -3.062 1.00 96.19 542 HIS A N 1
ATOM 4167 C CA . HIS A 1 542 ? -10.702 -1.889 -2.593 1.00 96.19 542 HIS A CA 1
ATOM 4168 C C . HIS A 1 542 ? -11.567 -0.962 -3.459 1.00 96.19 542 HIS A C 1
ATOM 4170 O O . HIS A 1 542 ? -12.273 -1.430 -4.362 1.00 96.19 542 HIS A O 1
ATOM 4176 N N . ASP A 1 543 ? -11.468 0.348 -3.253 1.00 92.25 543 ASP A N 1
ATOM 4177 C CA . ASP A 1 543 ? -11.905 1.334 -4.251 1.00 92.25 543 ASP A CA 1
ATOM 4178 C C . ASP A 1 543 ? -10.896 1.435 -5.396 1.00 92.25 543 ASP A C 1
ATOM 4180 O O . ASP A 1 543 ? -11.260 1.383 -6.569 1.00 92.25 543 ASP A O 1
ATOM 4184 N N . ILE A 1 544 ? -9.607 1.499 -5.051 1.00 95.38 544 ILE A N 1
ATOM 4185 C CA . ILE A 1 544 ? -8.474 1.483 -5.978 1.00 95.38 544 ILE A CA 1
ATOM 4186 C C . ILE A 1 544 ? -7.419 0.536 -5.416 1.00 95.38 544 ILE A C 1
ATOM 4188 O O . ILE A 1 544 ? -7.003 0.679 -4.271 1.00 95.38 544 ILE A O 1
ATOM 4192 N N . VAL A 1 545 ? -6.906 -0.393 -6.224 1.00 97.38 545 VAL A N 1
ATOM 4193 C CA . VAL A 1 545 ? -5.780 -1.233 -5.790 1.00 97.38 545 VAL A CA 1
ATOM 4194 C C . VAL A 1 545 ? -4.473 -0.462 -5.977 1.00 97.38 545 VAL A C 1
ATOM 4196 O O . VAL A 1 545 ? -3.922 -0.409 -7.075 1.00 97.38 545 VAL A O 1
ATOM 4199 N N . HIS A 1 546 ? -3.944 0.149 -4.923 1.00 96.06 546 HIS A N 1
ATOM 4200 C CA . HIS A 1 546 ? -2.731 0.967 -4.999 1.00 96.06 546 HIS A CA 1
ATOM 4201 C C . HIS A 1 546 ? -1.439 0.154 -5.092 1.00 96.06 546 HIS A C 1
ATOM 4203 O O . HIS A 1 546 ? -0.479 0.598 -5.730 1.00 96.06 546 HIS A O 1
ATOM 4209 N N . ASN A 1 547 ? -1.384 -1.023 -4.466 1.00 97.00 547 ASN A N 1
ATOM 4210 C CA . ASN A 1 547 ? -0.206 -1.884 -4.523 1.00 97.00 547 ASN A CA 1
ATOM 4211 C C . ASN A 1 547 ? -0.572 -3.360 -4.336 1.00 97.00 547 ASN A C 1
ATOM 4213 O O . ASN A 1 547 ? -1.573 -3.688 -3.700 1.00 97.00 547 ASN A O 1
ATOM 4217 N N . LEU A 1 548 ? 0.269 -4.238 -4.883 1.00 97.25 548 LEU A N 1
ATOM 4218 C CA . LEU A 1 548 ? 0.161 -5.689 -4.764 1.00 97.25 548 LEU A CA 1
ATOM 4219 C C . LEU A 1 548 ? 1.521 -6.280 -4.405 1.00 97.25 548 LEU A C 1
ATOM 4221 O O . LEU A 1 548 ? 2.567 -5.786 -4.836 1.00 97.25 548 LEU A O 1
ATOM 4225 N N . CYS A 1 549 ? 1.504 -7.328 -3.589 1.00 96.25 549 CYS A N 1
ATOM 4226 C CA . CYS A 1 549 ? 2.719 -7.952 -3.092 1.00 96.25 549 CYS A CA 1
ATOM 4227 C C . CYS A 1 549 ? 2.486 -9.428 -2.752 1.00 96.25 549 CYS A C 1
ATOM 4229 O O . CYS A 1 549 ? 1.716 -9.732 -1.842 1.00 96.25 549 CYS A O 1
ATOM 4231 N N . PHE A 1 550 ? 3.152 -10.354 -3.440 1.00 96.75 550 PHE A N 1
ATOM 4232 C CA . PHE A 1 550 ? 3.212 -11.746 -2.990 1.00 96.75 550 PHE A CA 1
ATOM 4233 C C . PHE A 1 550 ? 4.194 -11.886 -1.823 1.00 96.75 550 PHE A C 1
ATOM 4235 O O . PHE A 1 550 ? 5.301 -11.347 -1.855 1.00 96.75 550 PHE A O 1
ATOM 4242 N N . THR A 1 551 ? 3.825 -12.654 -0.798 1.00 94.88 551 THR A N 1
ATOM 4243 C CA . THR A 1 551 ? 4.751 -12.984 0.295 1.00 94.88 551 THR A CA 1
ATOM 4244 C C . THR A 1 551 ? 5.863 -13.919 -0.189 1.00 94.88 551 THR A C 1
ATOM 4246 O O . THR A 1 551 ? 5.672 -14.692 -1.130 1.00 94.88 551 THR A O 1
ATOM 4249 N N . LEU A 1 552 ? 7.030 -13.910 0.474 1.00 90.81 552 LEU A N 1
ATOM 4250 C CA . LEU A 1 552 ? 8.177 -14.757 0.090 1.00 90.81 552 LEU A CA 1
ATOM 4251 C C . LEU A 1 552 ? 7.844 -16.256 0.090 1.00 90.81 552 LEU A C 1
ATOM 4253 O O . LEU A 1 552 ? 8.387 -17.012 -0.712 1.00 90.81 552 LEU A O 1
ATOM 4257 N N . CYS A 1 553 ? 6.951 -16.699 0.981 1.00 87.81 553 CYS A N 1
ATOM 4258 C CA . CYS A 1 553 ? 6.501 -18.091 1.010 1.00 87.81 553 CYS A CA 1
ATOM 4259 C C . CYS A 1 553 ? 5.576 -18.451 -0.164 1.00 87.81 553 CYS A C 1
ATOM 4261 O O . CYS A 1 553 ? 5.250 -19.620 -0.351 1.00 87.81 553 CYS A O 1
ATOM 4263 N N . GLY A 1 554 ? 5.122 -17.454 -0.926 1.00 88.75 554 GLY A N 1
ATOM 4264 C CA . GLY A 1 554 ? 4.207 -17.598 -2.045 1.00 88.75 554 GLY A CA 1
ATOM 4265 C C . GLY A 1 554 ? 2.764 -17.882 -1.640 1.00 88.75 554 GLY A C 1
ATOM 4266 O O . GLY A 1 554 ? 1.909 -17.869 -2.512 1.00 88.75 554 GLY A O 1
ATOM 4267 N N . ARG A 1 555 ? 2.456 -18.117 -0.360 1.00 92.44 555 ARG A N 1
ATOM 4268 C CA . ARG A 1 555 ? 1.112 -18.525 0.084 1.00 92.44 555 ARG A CA 1
ATOM 4269 C C . ARG A 1 555 ? 0.078 -17.406 0.005 1.00 92.44 555 ARG A C 1
ATOM 4271 O O . ARG A 1 555 ? -1.096 -17.687 -0.224 1.00 92.44 555 ARG A O 1
ATOM 4278 N N . TYR A 1 556 ? 0.507 -16.162 0.195 1.00 95.81 556 TYR A N 1
ATOM 4279 C CA . TYR A 1 556 ? -0.399 -15.025 0.271 1.00 95.81 556 TYR A CA 1
ATOM 4280 C C . TYR A 1 556 ? -0.077 -13.983 -0.796 1.00 95.81 556 TYR A C 1
ATOM 4282 O O . TYR A 1 556 ? 1.090 -13.718 -1.091 1.00 95.81 556 TYR A O 1
ATOM 4290 N N . LEU A 1 557 ? -1.128 -13.387 -1.346 1.00 97.38 557 LEU A N 1
ATOM 4291 C CA . LEU A 1 557 ? -1.085 -12.113 -2.050 1.00 97.38 557 LEU A CA 1
ATOM 4292 C C . LEU A 1 557 ? -1.610 -11.047 -1.092 1.00 97.38 557 LEU A C 1
ATOM 4294 O O . LEU A 1 557 ? -2.581 -11.279 -0.380 1.00 97.38 557 LEU A O 1
ATOM 4298 N N . LEU A 1 558 ? -0.971 -9.889 -1.061 1.00 97.38 558 LEU A N 1
ATOM 4299 C CA . LEU A 1 558 ? -1.374 -8.753 -0.245 1.00 97.38 558 LEU A CA 1
ATOM 4300 C C . LEU A 1 558 ? -1.774 -7.612 -1.163 1.00 97.38 558 LEU A C 1
ATOM 4302 O O . LEU A 1 558 ? -1.061 -7.335 -2.132 1.00 97.38 558 LEU A O 1
ATOM 4306 N N . SER A 1 559 ? -2.883 -6.955 -0.847 1.00 97.88 559 SER A N 1
ATOM 4307 C CA . SER A 1 559 ? -3.355 -5.768 -1.549 1.00 97.88 559 SER A CA 1
ATOM 4308 C C . SER A 1 559 ? -3.517 -4.595 -0.599 1.00 97.88 559 SER A C 1
ATOM 4310 O O . SER A 1 559 ? -3.823 -4.760 0.581 1.00 97.88 559 SER A O 1
ATOM 4312 N N . VAL A 1 560 ? -3.264 -3.411 -1.138 1.00 97.44 560 VAL A N 1
ATOM 4313 C CA . VAL A 1 560 ? -3.288 -2.148 -0.411 1.00 97.44 560 VAL A CA 1
ATOM 4314 C C . VAL A 1 560 ? -4.178 -1.170 -1.170 1.00 97.44 560 VAL A C 1
ATOM 4316 O O . VAL A 1 560 ? -3.989 -1.009 -2.380 1.00 97.44 560 VAL A O 1
ATOM 4319 N N . GLY A 1 561 ? -5.118 -0.526 -0.473 1.00 93.38 561 GLY A N 1
ATOM 4320 C CA . GLY A 1 561 ? -6.213 0.231 -1.091 1.00 93.38 561 GLY A CA 1
ATOM 4321 C C . GLY A 1 561 ? -6.105 1.757 -1.069 1.00 93.38 561 GLY A C 1
ATOM 4322 O O . GLY A 1 561 ? -6.989 2.453 -1.568 1.00 93.38 561 GLY A O 1
ATOM 4323 N N . GLY A 1 562 ? -5.012 2.320 -0.552 1.00 94.00 562 GLY A N 1
ATOM 4324 C CA . GLY A 1 562 ? -4.858 3.771 -0.482 1.00 94.00 562 GLY A CA 1
ATOM 4325 C C . GLY A 1 562 ? -5.744 4.379 0.594 1.00 94.00 562 GLY A C 1
ATOM 4326 O O . GLY A 1 562 ? -5.503 4.155 1.778 1.00 94.00 562 GLY A O 1
ATOM 4327 N N . ARG A 1 563 ? -6.752 5.160 0.182 1.00 92.69 563 ARG A N 1
ATOM 4328 C CA . ARG A 1 563 ? -7.621 5.953 1.075 1.00 92.69 563 ARG A CA 1
ATOM 4329 C C . ARG A 1 563 ? -8.466 5.117 2.031 1.00 92.69 563 ARG A C 1
ATOM 4331 O O . ARG A 1 563 ? -8.726 5.576 3.135 1.00 92.69 563 ARG A O 1
ATOM 4338 N N . ASP A 1 564 ? -8.819 3.893 1.651 1.00 92.38 564 ASP A N 1
ATOM 4339 C CA . ASP A 1 564 ? -9.488 2.959 2.566 1.00 92.38 564 ASP A CA 1
ATOM 4340 C C . ASP A 1 564 ? -8.585 2.517 3.735 1.00 92.38 564 ASP A C 1
ATOM 4342 O O . ASP A 1 564 ? -9.042 1.855 4.662 1.00 92.38 564 ASP A O 1
ATOM 4346 N N . SER A 1 565 ? -7.295 2.884 3.700 1.00 92.12 565 SER A N 1
ATOM 4347 C CA . SER A 1 565 ? -6.280 2.594 4.717 1.00 92.12 565 SER A CA 1
ATOM 4348 C C . SER A 1 565 ? -6.102 1.095 5.008 1.00 92.12 565 SER A C 1
ATOM 4350 O O . SER A 1 565 ? -5.526 0.704 6.030 1.00 92.12 565 SER A O 1
ATOM 4352 N N . CYS A 1 566 ? -6.574 0.233 4.102 1.00 92.50 566 CYS A N 1
ATOM 4353 C CA . CYS A 1 566 ? -6.679 -1.201 4.316 1.00 92.50 566 CYS A CA 1
ATOM 4354 C C . CYS A 1 566 ? -5.507 -1.979 3.706 1.00 92.50 566 CYS A C 1
ATOM 4356 O O . CYS A 1 566 ? -5.029 -1.707 2.600 1.00 92.50 566 CYS A O 1
ATOM 4358 N N . LEU A 1 567 ? -5.102 -3.029 4.425 1.00 94.88 567 LEU A N 1
ATOM 4359 C CA . LEU A 1 567 ? -4.245 -4.111 3.945 1.00 94.88 567 LEU A CA 1
ATOM 4360 C C . LEU A 1 567 ? -5.079 -5.397 3.932 1.00 94.88 567 LEU A C 1
ATOM 4362 O O . LEU A 1 567 ? -5.447 -5.894 4.996 1.00 94.88 567 LEU A O 1
ATOM 4366 N N . ILE A 1 568 ? -5.359 -5.947 2.749 1.00 96.25 568 ILE A N 1
ATOM 4367 C CA . ILE A 1 568 ? -6.103 -7.207 2.609 1.00 96.25 568 ILE A CA 1
ATOM 4368 C C . ILE A 1 568 ? -5.134 -8.334 2.256 1.00 96.25 568 ILE A C 1
ATOM 4370 O O . ILE A 1 568 ? -4.282 -8.203 1.375 1.00 96.25 568 ILE A O 1
ATOM 4374 N N . GLN A 1 569 ? -5.278 -9.462 2.949 1.00 96.12 569 GLN A N 1
ATOM 4375 C CA . GLN A 1 569 ? -4.507 -10.677 2.719 1.00 96.12 569 GLN A CA 1
ATOM 4376 C C . GLN A 1 569 ? -5.364 -11.737 2.021 1.00 96.12 569 GLN A C 1
ATOM 4378 O O . GLN A 1 569 ? -6.391 -12.167 2.541 1.00 96.12 569 GLN A O 1
ATOM 4383 N N . TRP A 1 570 ? -4.890 -12.207 0.871 1.00 96.88 570 TRP A N 1
ATOM 4384 C CA . TRP A 1 570 ? -5.528 -13.211 0.026 1.00 96.88 570 TRP A CA 1
ATOM 4385 C C . TRP A 1 570 ? -4.727 -14.507 0.088 1.00 96.88 570 TRP A C 1
ATOM 4387 O O . TRP A 1 570 ? -3.539 -14.521 -0.238 1.00 96.88 570 TRP A O 1
ATOM 4397 N N . GLU A 1 571 ? -5.354 -15.610 0.486 1.00 95.50 571 GLU A N 1
ATOM 4398 C CA . GLU A 1 571 ? -4.726 -16.928 0.393 1.00 95.50 571 GLU A CA 1
ATOM 4399 C C . GLU A 1 571 ? -4.822 -17.460 -1.037 1.00 95.50 571 GLU A C 1
ATOM 4401 O O . GLU A 1 571 ? -5.900 -17.514 -1.627 1.00 95.50 571 GLU A O 1
ATOM 4406 N N . VAL A 1 572 ? -3.679 -17.848 -1.604 1.00 91.94 572 VAL A N 1
ATOM 4407 C CA . VAL A 1 572 ? -3.624 -18.430 -2.944 1.00 91.94 572 VAL A CA 1
ATOM 4408 C C . VAL A 1 572 ? -3.711 -19.947 -2.824 1.00 91.94 572 VAL A C 1
ATOM 4410 O O . VAL A 1 572 ? -2.784 -20.576 -2.308 1.00 91.94 572 VAL A O 1
ATOM 4413 N N . LEU A 1 573 ? -4.827 -20.504 -3.296 1.00 86.38 573 LEU A N 1
ATOM 4414 C CA . LEU A 1 573 ? -5.183 -21.923 -3.182 1.00 86.38 573 LEU A CA 1
ATOM 4415 C C . LEU A 1 573 ? -4.693 -22.786 -4.349 1.00 86.38 573 LEU A C 1
ATOM 4417 O O . LEU A 1 573 ? -4.653 -22.283 -5.497 1.00 86.38 573 LEU A O 1
#

Nearest PDB structures (foldseek):
  6n9g-assembly1_D  TM=6.249E-01  e=2.693E-09  Mus musculus
  8ge9-assembly1_B  TM=6.063E-01  e=3.214E-09  Homo sapiens
  9avl-assembly1_B  TM=5.665E-01  e=3.493E-08  Homo sapiens
  8id8-assembly1_B  TM=5.024E-01  e=1.967E-08  Homo sapiens
  7mq9-assembly1_LN  TM=3.363E-01  e=1.014E-08  Homo sapiens

Foldseek 3Di:
DPQAADEDAEQDAPQDEDAEQDANREDYAEFEANREEYAEFEANRYEYAEFEANREDYAYYDANRYEYAYYEANRYDYADADARRYDYADFEARPDEYAEQEANREEYAEAEANRDEYADFDANREEYAYQDANRYEYAYADANSYDYQYDDPRSYDYPDDDPHNDPNVNVVVLQVVLVVVDPDDDPPAPDWQDKDAAPVQNQKIWTFGFFAIWIWGADVVVRHIDRPDDDRNGPPPVQGGWNDWDHDQQKIWTQHLQRFTWMWGADNDDDSHPDIGTDPGTPDGFGNAFWFAKEFAAVVCVQFTIWTQAQQQKIWTHHLVVRDTPDIDHDPPWGFQYWYAANNRQWIWTWGQQQWIWIWGCDPNDTHTDDTDRDDRGTFNYKDAANNNQWIWTWAQVRKIWIWGWDQDPVRDTDIDTQDIADDDPGGWQDKWWWNDDDPNWIKMWTAGLVGDIWIATNNYNDTDDCVVDPDDTHTPWDWHLDDQQAVLVCLEPVHHSNFWQTWTADPVQQWIWTWGQQQKIWIFGTSHNHVHTDTDIDHHENGFNYWDQTPVNQWIWTGHTRVSDIDIDGDD

pLDDT: mean 76.97, std 18.38, range [30.72, 98.75]

InterPro domains:
  IPR001680 WD40 repeat [PS50082] (383-408)
  IPR001680 WD40 repeat [SM00320] (274-319)
  IPR001680 WD40 repeat [SM00320] (320-361)
  IPR001680 WD40 repeat [SM00320] (368-405)
  IPR001680 WD40 repeat [SM00320] (415-458)
  IPR001680 WD40 repeat [SM00320] (488-526)
  IPR001680 WD40 repeat [SM00320] (532-571)
  IPR015943 WD40/YVTN repeat-like-containing domain superfamily [G3DSA:2.130.10.10] (232-289)
  IPR015943 WD40/YVTN repeat-like-containing domain superfamily [G3DSA:2.130.10.10] (290-571)
  IPR036322 WD40-repeat-containing domain superfamily [SSF50978] (278-571)
  IPR050630 WD repeat Echinoderm Microtubule-associated Protein-like [PTHR13720] (241-572)
  IPR055442 EML-like, second beta-propeller domain [PF23414] (303-572)

Solvent-accessible surface area (backbone atoms only — not comparable to full-atom values): 29401 Å² total; per-residue (Å²): 135,83,88,70,70,54,77,50,87,59,52,52,63,68,69,40,78,47,81,58,54,51,62,64,24,32,52,38,61,37,40,32,42,45,24,34,43,37,52,33,39,31,43,48,20,37,42,38,48,35,41,31,44,42,20,35,42,33,65,29,48,37,48,46,20,40,43,38,65,32,48,38,46,48,20,52,48,50,89,43,65,43,49,47,28,42,48,33,70,37,48,40,44,50,32,42,78,43,72,60,51,40,45,43,27,38,45,37,54,38,42,34,45,47,24,36,42,36,56,36,46,32,50,40,22,35,40,39,52,34,42,35,52,44,18,37,44,39,65,37,50,36,58,40,21,43,49,43,65,41,76,46,87,66,22,63,57,60,91,48,75,46,92,60,40,72,55,65,46,43,67,53,42,56,52,46,56,62,37,68,78,40,101,79,66,77,75,98,50,99,48,78,54,43,77,39,60,32,86,83,46,75,46,32,39,36,40,27,20,52,49,36,45,44,38,35,34,52,37,78,94,74,73,43,77,40,80,69,46,90,56,83,47,64,50,58,79,91,38,41,33,53,57,40,72,45,61,52,91,43,34,38,38,35,34,23,71,35,46,23,33,36,40,28,42,28,42,90,78,70,68,63,71,79,51,65,42,69,54,96,58,59,81,43,65,59,52,68,29,39,24,42,12,62,28,56,48,32,84,75,45,80,79,35,37,36,39,37,27,13,45,61,15,40,39,43,30,25,19,77,94,76,74,38,75,76,47,74,49,74,45,83,92,41,35,27,35,15,30,27,52,24,67,76,57,44,41,40,39,34,14,17,60,69,6,29,42,35,33,28,36,65,51,96,94,42,76,43,83,75,40,81,44,80,77,42,92,41,26,19,54,34,40,42,52,35,78,82,48,59,32,36,40,36,20,19,49,79,15,32,37,41,32,32,29,72,40,73,44,96,87,68,50,75,44,79,40,81,70,44,71,36,76,82,54,91,24,27,25,68,20,63,27,36,31,59,57,65,58,94,90,24,43,39,35,38,40,16,27,77,66,75,46,68,49,36,30,34,67,82,78,43,47,80,50,69,67,88,78,59,88,71,91,84,57,55,70,49,54,37,44,85,62,54,75,59,41,41,5,58,35,57,24,93,89,35,52,56,88,42,57,50,23,33,28,61,44,73,93,79,29,39,32,41,36,19,19,64,74,5,35,38,35,42,32,61,46,74,22,60,48,43,82,56,71,63,55,77,42,84,79,40,67,27,21,49,27,45,44,63,38,92,86,61,49,34,40,34,39,23,22,20,76,77,22,42,77,49,81,41,77,64,130